Protein AF-A0A0B8P2M2-F1 (afdb_monomer)

pLDDT: mean 91.62, std 15.76, range [29.41, 98.94]

Structure (mmCIF, N/CA/C/O backbone):
data_AF-A0A0B8P2M2-F1
#
_entry.id   AF-A0A0B8P2M2-F1
#
loop_
_atom_site.group_PDB
_atom_site.id
_atom_site.type_symbol
_atom_site.label_atom_id
_atom_site.label_alt_id
_atom_site.label_comp_id
_atom_site.label_asym_id
_atom_site.label_entity_id
_atom_site.label_seq_id
_atom_site.pdbx_PDB_ins_code
_atom_site.Cartn_x
_atom_site.Cartn_y
_atom_site.Cartn_z
_atom_site.occupancy
_atom_site.B_iso_or_equiv
_atom_site.auth_seq_id
_atom_site.auth_comp_id
_atom_site.auth_asym_id
_atom_site.auth_atom_id
_atom_site.pdbx_PDB_model_num
ATOM 1 N N . MET A 1 1 ? -11.459 16.637 -26.398 1.00 49.69 1 MET A N 1
ATOM 2 C CA . MET A 1 1 ? -12.193 15.370 -26.617 1.00 49.69 1 MET A CA 1
ATOM 3 C C . MET A 1 1 ? -11.693 14.393 -25.578 1.00 49.69 1 MET A C 1
ATOM 5 O O . MET A 1 1 ? -10.485 14.321 -25.411 1.00 49.69 1 MET A O 1
ATOM 9 N N . LEU A 1 2 ? -12.588 13.710 -24.867 1.00 67.31 2 LEU A N 1
ATOM 10 C CA . LEU A 1 2 ? -12.197 12.641 -23.947 1.00 67.31 2 LEU A CA 1
ATOM 11 C C . LEU A 1 2 ? -11.538 11.515 -24.754 1.00 67.31 2 LEU A C 1
ATOM 13 O O . LEU A 1 2 ? -12.061 11.113 -25.796 1.00 67.31 2 LEU A O 1
ATOM 17 N N . GLU A 1 3 ? -10.367 11.065 -24.314 1.00 85.62 3 GLU A N 1
ATOM 18 C CA . GLU A 1 3 ? -9.634 9.964 -24.936 1.00 85.62 3 GLU A CA 1
ATOM 19 C C . GLU A 1 3 ? -10.471 8.675 -24.907 1.00 85.62 3 GLU A C 1
ATOM 21 O O . GLU A 1 3 ? -11.176 8.388 -23.935 1.00 85.62 3 GLU A O 1
ATOM 26 N N . LYS A 1 4 ? -10.416 7.882 -25.983 1.00 89.38 4 LYS A N 1
ATOM 27 C CA . LYS A 1 4 ? -11.162 6.621 -26.078 1.00 89.38 4 LYS A CA 1
ATOM 28 C C . LYS A 1 4 ? -10.767 5.694 -24.917 1.00 89.38 4 LYS A C 1
ATOM 30 O O . LYS A 1 4 ? -9.587 5.447 -24.713 1.00 89.38 4 LYS A O 1
ATOM 35 N N . TYR A 1 5 ? -11.768 5.162 -24.212 1.00 93.00 5 TYR A N 1
ATOM 36 C CA . TYR A 1 5 ? -11.648 4.286 -23.033 1.00 93.00 5 TYR A CA 1
ATOM 37 C C . TYR A 1 5 ? -11.195 4.937 -21.721 1.00 93.00 5 TYR A C 1
ATOM 39 O O . TYR A 1 5 ? -11.171 4.236 -20.713 1.00 93.00 5 TYR A O 1
ATOM 47 N N . ARG A 1 6 ? -10.912 6.246 -21.676 1.00 94.75 6 ARG A N 1
ATOM 48 C CA . ARG A 1 6 ? -10.624 6.909 -20.399 1.00 94.75 6 ARG A CA 1
ATOM 49 C C . ARG A 1 6 ? -11.883 6.938 -19.518 1.00 94.75 6 ARG A C 1
ATOM 51 O O . ARG A 1 6 ? -12.896 7.510 -19.936 1.00 94.75 6 ARG A O 1
ATOM 58 N N . PRO A 1 7 ? -11.873 6.294 -18.338 1.00 93.50 7 PRO A N 1
ATOM 59 C CA . PRO A 1 7 ? -13.020 6.305 -17.443 1.00 93.50 7 PRO A CA 1
ATOM 60 C C . PRO A 1 7 ? -13.229 7.706 -16.857 1.00 93.50 7 PRO A C 1
ATOM 62 O O . PRO A 1 7 ? -12.282 8.448 -16.637 1.00 93.50 7 PRO A O 1
ATOM 65 N N . HIS A 1 8 ? -14.488 8.061 -16.596 1.00 88.81 8 HIS A N 1
ATOM 66 C CA . HIS A 1 8 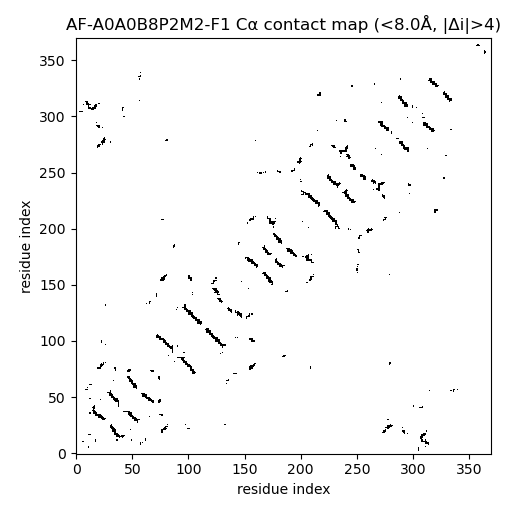? -14.842 9.382 -16.055 1.00 88.81 8 HIS A CA 1
ATOM 67 C C . HIS A 1 8 ? -14.776 9.447 -14.529 1.00 88.81 8 HIS A C 1
ATOM 69 O O . HIS A 1 8 ? -14.625 10.521 -13.968 1.00 88.81 8 HIS A O 1
ATOM 75 N N . LEU A 1 9 ? -14.958 8.300 -13.875 1.00 90.38 9 LEU A N 1
ATOM 76 C CA . LEU A 1 9 ? -15.139 8.199 -12.426 1.00 90.38 9 LEU A CA 1
ATOM 77 C C . LEU A 1 9 ? -14.022 7.411 -11.737 1.00 90.38 9 LEU A C 1
ATOM 79 O O . LEU A 1 9 ? -14.011 7.298 -10.521 1.00 90.38 9 LEU A O 1
ATOM 83 N N . HIS A 1 10 ? -13.121 6.815 -12.514 1.00 96.00 10 HIS A N 1
ATOM 84 C CA . HIS A 1 10 ? -12.000 6.055 -11.979 1.00 96.00 10 HIS A CA 1
ATOM 85 C C . HIS A 1 10 ? -10.740 6.889 -12.123 1.00 96.00 10 HIS A C 1
ATOM 87 O O . HIS A 1 10 ? -10.518 7.495 -13.173 1.00 96.00 10 HIS A O 1
ATOM 93 N N . MET A 1 11 ? -9.910 6.885 -11.086 1.00 97.69 11 MET A N 1
ATOM 94 C CA . MET A 1 11 ? -8.626 7.565 -11.127 1.00 97.69 11 MET A CA 1
ATOM 95 C C . MET A 1 11 ? -7.736 6.922 -12.200 1.00 97.69 11 MET A C 1
ATOM 97 O O . MET A 1 11 ? -7.550 5.706 -12.219 1.00 97.69 11 MET A O 1
ATOM 101 N N . THR A 1 12 ? -7.188 7.739 -13.090 1.00 97.69 12 THR A N 1
ATOM 102 C CA . THR A 1 12 ? -6.136 7.385 -14.058 1.00 97.69 12 THR A CA 1
ATOM 103 C C . THR A 1 12 ? -4.989 8.372 -13.900 1.00 97.69 12 THR A C 1
ATOM 105 O O . THR A 1 12 ? -5.279 9.513 -13.520 1.00 97.69 12 THR A O 1
ATOM 108 N N . PRO A 1 13 ? -3.744 8.029 -14.267 1.00 96.69 13 PRO A N 1
ATOM 109 C CA . PRO A 1 13 ? -2.733 9.059 -14.453 1.00 96.69 13 PRO A CA 1
ATOM 110 C C . PRO A 1 13 ? -3.143 9.960 -15.629 1.00 96.69 13 PRO A C 1
ATOM 112 O O . PRO A 1 13 ? -3.935 9.556 -16.496 1.00 96.69 13 PRO A O 1
ATOM 115 N N . ASP A 1 14 ? -2.643 11.190 -15.668 1.00 93.94 14 ASP A N 1
ATOM 116 C CA . ASP A 1 14 ? -2.978 12.113 -16.758 1.00 93.94 14 ASP A CA 1
ATOM 117 C C . ASP A 1 14 ? -2.391 11.607 -18.092 1.00 93.94 14 ASP A C 1
ATOM 119 O O . ASP A 1 14 ? -3.088 11.576 -19.114 1.00 93.94 14 ASP A O 1
ATOM 123 N N . SER A 1 15 ? -1.177 11.056 -18.042 1.00 95.56 15 SER A N 1
ATOM 124 C CA . SER A 1 15 ? -0.501 10.327 -19.123 1.00 95.56 15 SER A CA 1
ATOM 125 C C . SER A 1 15 ? 0.341 9.173 -18.569 1.00 95.56 15 SER A C 1
ATOM 127 O O . SER A 1 15 ? 0.493 9.070 -17.365 1.00 95.56 15 SER A O 1
ATOM 129 N N . GLY A 1 16 ? 0.917 8.321 -19.416 1.00 96.75 16 GLY A N 1
ATOM 130 C CA . GLY A 1 16 ? 1.880 7.294 -19.011 1.00 96.75 16 GLY A CA 1
ATOM 131 C C . GLY A 1 16 ? 1.258 6.034 -18.398 1.00 96.75 16 GLY A C 1
ATOM 132 O O . GLY A 1 16 ? 0.084 5.721 -18.610 1.00 96.75 16 GLY A O 1
ATOM 133 N N . TRP A 1 17 ? 2.064 5.267 -17.671 1.00 98.06 17 TRP A N 1
ATOM 134 C CA . TRP A 1 17 ? 1.683 3.991 -17.062 1.00 98.06 17 TRP A CA 1
ATOM 135 C C . TRP A 1 17 ? 1.406 4.128 -15.568 1.00 98.06 17 TRP A C 1
ATOM 137 O O . TRP A 1 17 ? 2.213 4.712 -14.851 1.00 98.06 17 TRP A O 1
ATOM 147 N N . MET A 1 18 ? 0.330 3.498 -15.092 1.00 98.31 18 MET A N 1
ATOM 148 C CA . MET A 1 18 ? 0.051 3.316 -13.667 1.00 98.31 18 MET A CA 1
ATOM 149 C C . MET A 1 18 ? -0.178 1.840 -13.320 1.00 98.31 18 MET A C 1
ATOM 151 O O . MET A 1 18 ? -0.860 1.125 -14.066 1.00 98.31 18 MET A O 1
ATOM 155 N N . ASN A 1 19 ? 0.324 1.406 -12.162 1.00 98.31 19 ASN A N 1
ATOM 156 C CA . ASN A 1 19 ? -0.121 0.173 -11.508 1.00 98.31 19 ASN A CA 1
ATOM 157 C C . ASN A 1 19 ? -0.608 0.410 -10.073 1.00 98.31 19 ASN A C 1
ATOM 159 O O . ASN A 1 19 ? -1.663 1.018 -9.894 1.00 98.31 19 ASN A O 1
ATOM 163 N N . ASP A 1 20 ? 0.107 -0.100 -9.081 1.00 98.69 20 ASP A N 1
ATOM 164 C CA . ASP A 1 20 ? -0.368 -0.248 -7.710 1.00 98.69 20 ASP A CA 1
ATOM 165 C C . ASP A 1 20 ? -0.686 1.115 -7.079 1.00 98.69 20 ASP A C 1
ATOM 167 O O . ASP A 1 20 ? 0.068 2.071 -7.284 1.00 98.69 20 ASP A O 1
ATOM 171 N N . PRO A 1 21 ? -1.762 1.239 -6.282 1.00 98.75 21 PRO A N 1
ATOM 172 C CA . PRO A 1 21 ? -1.927 2.377 -5.388 1.00 98.75 21 PRO A CA 1
ATOM 173 C C . PRO A 1 21 ? -0.846 2.322 -4.310 1.00 98.75 21 PRO A C 1
ATOM 175 O O . PRO A 1 21 ? -0.530 1.249 -3.808 1.00 98.75 21 PRO A O 1
ATOM 178 N N . ASN A 1 22 ? -0.291 3.463 -3.922 1.00 98.88 22 ASN A N 1
ATOM 179 C CA . ASN A 1 22 ? 0.739 3.565 -2.893 1.00 98.88 22 ASN A CA 1
ATOM 180 C C . ASN A 1 22 ? 0.424 4.694 -1.922 1.00 98.88 22 ASN A C 1
ATOM 182 O O . ASN A 1 22 ? -0.334 5.612 -2.238 1.00 98.88 22 ASN A O 1
ATOM 186 N N . GLY A 1 23 ? 1.033 4.633 -0.740 1.00 98.50 23 GLY A N 1
ATOM 187 C CA . GLY A 1 23 ? 1.059 5.766 0.181 1.00 98.50 23 GLY A CA 1
ATOM 188 C C . GLY A 1 23 ? -0.317 6.324 0.556 1.00 98.50 23 GLY A C 1
ATOM 189 O O . GLY A 1 23 ? -0.429 7.519 0.796 1.00 98.50 23 GLY A O 1
ATOM 190 N N . LEU A 1 24 ? -1.368 5.499 0.541 1.00 98.81 24 LEU A N 1
ATOM 191 C CA . LEU A 1 24 ? -2.731 5.957 0.794 1.00 98.81 24 LEU A CA 1
ATOM 192 C C . LEU A 1 24 ? -2.819 6.499 2.226 1.00 98.81 24 LEU A C 1
ATOM 194 O O . LEU A 1 24 ? -2.759 5.719 3.174 1.00 98.81 24 LEU A O 1
ATOM 198 N N . VAL A 1 25 ? -2.959 7.813 2.387 1.00 98.88 25 VAL A N 1
ATOM 199 C CA . VAL A 1 25 ? -2.958 8.484 3.697 1.00 98.88 25 VAL A CA 1
ATOM 200 C C . VAL A 1 25 ? -3.904 9.675 3.687 1.00 98.88 25 VAL A C 1
ATOM 202 O O . VAL A 1 25 ? -4.003 10.392 2.691 1.00 98.88 25 VAL A O 1
ATOM 205 N N . TYR A 1 26 ? -4.619 9.894 4.786 1.00 98.69 26 TYR A N 1
ATOM 206 C CA . TYR A 1 26 ? -5.368 11.127 4.989 1.00 98.69 26 TYR A CA 1
ATOM 207 C C . TYR A 1 26 ? -4.527 12.135 5.778 1.00 98.69 26 TYR A C 1
ATOM 209 O O . TYR A 1 26 ? -4.082 11.859 6.890 1.00 98.69 26 TYR A O 1
ATOM 217 N N . PHE A 1 27 ? -4.303 13.318 5.209 1.00 98.00 27 PHE A N 1
ATOM 218 C CA . PHE A 1 27 ? -3.482 14.358 5.825 1.00 98.00 27 PHE A CA 1
ATOM 219 C C . PHE A 1 27 ? -3.933 15.748 5.387 1.00 98.00 27 PHE A C 1
ATOM 221 O O . PHE A 1 27 ? -4.328 15.963 4.244 1.00 98.00 27 PHE A O 1
ATOM 228 N N . GLY A 1 28 ? -3.925 16.708 6.315 1.00 95.69 28 GLY A N 1
ATOM 229 C CA . GLY A 1 28 ? -4.263 18.100 6.001 1.00 95.69 28 GLY A CA 1
ATOM 230 C C . GLY A 1 28 ? -5.665 18.310 5.408 1.00 95.69 28 GLY A C 1
ATOM 231 O O . GLY A 1 28 ? -5.868 19.266 4.665 1.00 95.69 28 GLY A O 1
ATOM 232 N N . GLY A 1 29 ? -6.628 17.430 5.709 1.00 96.69 29 GLY A N 1
ATOM 233 C CA . GLY A 1 29 ? -7.990 17.510 5.168 1.00 96.69 29 GLY A CA 1
ATOM 234 C C . GLY A 1 29 ? -8.180 16.856 3.794 1.00 96.69 29 GLY A C 1
ATOM 235 O O . GLY A 1 29 ? -9.217 17.066 3.168 1.00 96.69 29 GLY A O 1
ATOM 236 N N . GLN A 1 30 ? -7.186 16.113 3.304 1.00 98.12 30 GLN A N 1
ATOM 237 C CA . GLN A 1 30 ? -7.197 15.496 1.980 1.00 98.12 30 GLN A CA 1
ATOM 238 C C . GLN A 1 30 ? -6.803 14.021 2.057 1.00 98.12 30 GLN A C 1
ATOM 240 O O . GLN A 1 30 ? -5.938 13.627 2.835 1.00 98.12 30 GLN A O 1
ATOM 245 N N . TYR A 1 31 ? -7.400 13.218 1.187 1.00 98.69 31 TYR A N 1
ATOM 246 C CA . TYR A 1 31 ? -6.920 11.896 0.823 1.00 98.69 31 TYR A CA 1
ATOM 247 C C . TYR A 1 31 ? -5.762 12.053 -0.158 1.00 98.69 31 TYR A C 1
ATOM 249 O O . TYR A 1 31 ? -5.956 12.536 -1.273 1.00 98.69 31 TYR A O 1
AT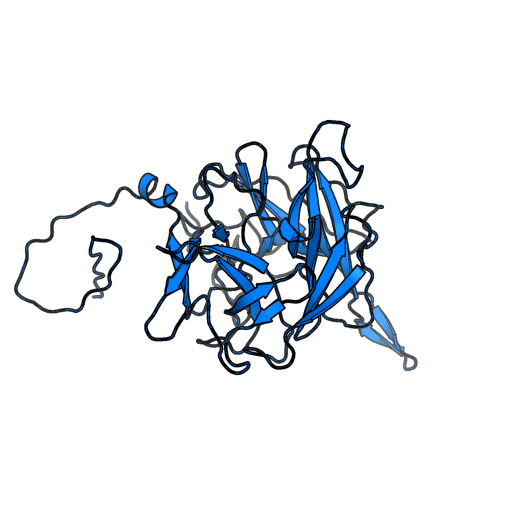OM 257 N N . HIS A 1 32 ? -4.565 11.641 0.245 1.00 98.88 32 HIS A N 1
ATOM 258 C CA . HIS A 1 32 ? -3.410 11.511 -0.631 1.00 98.88 32 HIS A CA 1
ATOM 259 C C . HIS A 1 32 ? -3.381 10.087 -1.178 1.00 98.88 32 HIS A C 1
ATOM 261 O O . HIS A 1 32 ? -3.364 9.118 -0.419 1.00 98.88 32 HIS A O 1
ATOM 267 N N . GLN A 1 33 ? -3.375 9.966 -2.500 1.00 98.75 33 GLN A N 1
ATOM 268 C CA . GLN A 1 33 ? -3.206 8.703 -3.192 1.00 98.75 33 GLN A CA 1
ATOM 269 C C . GLN A 1 33 ? -1.992 8.794 -4.110 1.00 98.75 33 GLN A C 1
ATOM 271 O O . GLN A 1 33 ? -2.013 9.475 -5.138 1.00 98.75 33 GLN A O 1
ATOM 276 N N . PHE A 1 34 ? -0.941 8.071 -3.740 1.00 98.88 34 PHE A N 1
ATOM 277 C CA . PHE A 1 34 ? 0.198 7.838 -4.612 1.00 98.88 34 PHE A CA 1
ATOM 278 C C . PHE A 1 34 ? -0.041 6.575 -5.432 1.00 98.88 34 PHE A C 1
ATOM 280 O O . PHE A 1 34 ? -1.015 5.842 -5.219 1.00 98.88 34 PHE A O 1
ATOM 287 N N . TYR A 1 35 ? 0.815 6.334 -6.414 1.00 98.81 35 TYR A N 1
ATOM 288 C CA . TYR A 1 35 ? 0.731 5.141 -7.243 1.00 98.81 35 TYR A CA 1
ATOM 289 C C . TYR A 1 35 ? 2.035 4.889 -7.991 1.00 98.81 35 TYR A C 1
ATOM 291 O O . TYR A 1 35 ? 2.739 5.835 -8.349 1.00 98.81 35 TYR A O 1
ATOM 299 N N . GLN A 1 36 ? 2.314 3.623 -8.296 1.00 98.62 36 GLN A N 1
ATOM 300 C CA . GLN A 1 36 ? 3.411 3.249 -9.182 1.00 98.62 36 GLN A CA 1
ATOM 301 C C . GLN A 1 36 ? 3.201 3.898 -10.547 1.00 98.62 36 GLN A C 1
ATOM 303 O O . GLN A 1 36 ? 2.162 3.683 -11.179 1.00 98.62 36 GLN A O 1
ATOM 308 N N . TYR A 1 37 ? 4.175 4.693 -10.986 1.00 98.69 37 TYR A N 1
ATOM 309 C CA . TYR A 1 37 ? 4.020 5.581 -12.131 1.00 98.69 37 TYR A CA 1
ATOM 310 C C . TYR A 1 37 ? 5.232 5.571 -13.065 1.00 98.69 37 TYR A C 1
ATOM 312 O O . TYR A 1 37 ? 6.379 5.621 -12.620 1.00 98.69 37 TYR A O 1
ATOM 320 N N . TYR A 1 38 ? 4.979 5.576 -14.374 1.00 98.06 38 TYR A N 1
ATOM 321 C CA . TYR A 1 38 ? 5.985 5.916 -15.378 1.00 98.06 38 TYR A CA 1
ATOM 322 C C . TYR A 1 38 ? 5.444 6.986 -16.336 1.00 98.06 38 TYR A C 1
ATOM 324 O O . TYR A 1 38 ? 4.592 6.676 -17.172 1.00 98.06 38 TYR A O 1
ATOM 332 N N . PRO A 1 39 ? 5.918 8.242 -16.232 1.00 96.38 39 PRO A N 1
ATOM 333 C CA . PRO A 1 39 ? 5.380 9.348 -17.023 1.00 96.38 39 PRO A CA 1
ATOM 334 C C . PRO A 1 39 ? 5.730 9.303 -18.514 1.00 96.38 39 PRO A C 1
ATOM 336 O O . PRO A 1 39 ? 5.049 9.937 -19.316 1.00 96.38 39 PRO A O 1
ATOM 339 N N . GLN A 1 40 ? 6.815 8.622 -18.897 1.00 95.44 40 GLN A N 1
ATOM 340 C CA . GLN A 1 40 ? 7.386 8.747 -20.244 1.00 95.44 40 GLN A CA 1
ATOM 341 C C . GLN A 1 40 ? 6.812 7.763 -21.272 1.00 95.44 40 GLN A C 1
ATOM 343 O O . GLN A 1 40 ? 6.976 7.992 -22.470 1.00 95.44 40 GLN A O 1
ATOM 348 N N . ASP A 1 41 ? 6.152 6.690 -20.839 1.00 93.62 41 ASP A N 1
ATOM 349 C CA . ASP A 1 41 ? 5.516 5.717 -21.730 1.00 93.62 41 ASP A CA 1
ATOM 350 C C . ASP A 1 41 ? 4.303 5.077 -21.046 1.00 93.62 41 ASP A C 1
ATOM 352 O O . ASP A 1 41 ? 4.132 5.125 -19.831 1.00 93.62 41 ASP A O 1
ATOM 356 N N . THR A 1 42 ? 3.459 4.433 -21.838 1.00 90.62 42 THR A N 1
ATOM 357 C CA . THR A 1 42 ? 2.310 3.645 -21.388 1.00 90.62 42 THR A CA 1
ATOM 358 C C . THR A 1 42 ? 2.660 2.191 -21.095 1.00 90.62 42 THR A C 1
ATOM 360 O O . THR A 1 42 ? 1.765 1.369 -20.944 1.00 90.62 42 THR A O 1
ATOM 363 N N . VAL A 1 43 ? 3.936 1.831 -21.006 1.00 91.31 43 VAL A N 1
ATOM 364 C CA . VAL A 1 43 ? 4.402 0.521 -20.525 1.00 91.31 43 VAL A CA 1
ATOM 365 C C . VAL A 1 43 ? 5.238 0.703 -19.269 1.00 91.31 43 VAL A C 1
ATOM 367 O O . VAL A 1 43 ? 5.696 1.800 -18.977 1.00 91.31 43 VAL A O 1
ATOM 370 N N . TRP A 1 44 ? 5.433 -0.372 -18.515 1.00 90.50 44 TRP A N 1
ATOM 371 C CA . TRP A 1 44 ? 6.253 -0.338 -17.311 1.00 90.50 44 TRP A CA 1
ATOM 372 C C . TRP A 1 44 ? 7.697 0.107 -17.622 1.00 90.50 44 TRP A C 1
ATOM 374 O O . TRP A 1 44 ? 8.294 -0.346 -18.600 1.00 90.50 44 TRP A O 1
ATOM 384 N N . GLY A 1 45 ? 8.257 0.981 -16.785 1.00 90.69 45 GLY A N 1
ATOM 385 C CA . GLY A 1 45 ? 9.606 1.538 -16.916 1.00 90.69 45 GLY A CA 1
ATOM 386 C C . GLY A 1 45 ? 10.213 1.904 -15.556 1.00 90.69 45 GLY A C 1
ATOM 387 O O . GLY A 1 45 ? 9.782 1.371 -14.537 1.00 90.69 45 GLY A O 1
ATOM 388 N N . PRO A 1 46 ? 11.204 2.811 -15.498 1.00 93.69 46 PRO A N 1
ATOM 389 C CA . PRO A 1 46 ? 11.713 3.340 -14.235 1.00 93.69 46 PRO A CA 1
ATOM 390 C C . PRO A 1 46 ? 10.600 3.932 -13.360 1.00 93.69 46 PRO A C 1
ATOM 392 O O . PRO A 1 46 ? 10.044 4.990 -13.662 1.00 93.69 46 PRO A O 1
ATOM 395 N N . MET A 1 47 ? 10.263 3.221 -12.285 1.00 97.62 47 MET A N 1
ATOM 396 C CA . MET A 1 47 ? 9.100 3.544 -11.465 1.00 97.62 47 MET A CA 1
ATOM 397 C C . MET A 1 47 ? 9.327 4.766 -10.572 1.00 97.62 47 MET A C 1
ATOM 399 O O . MET A 1 47 ? 10.343 4.880 -9.881 1.00 97.62 47 MET A O 1
ATOM 403 N N . HIS A 1 48 ? 8.331 5.645 -10.599 1.00 98.50 48 HIS A N 1
ATOM 404 C CA . HIS A 1 48 ? 8.112 6.788 -9.722 1.00 98.50 48 HIS A CA 1
ATOM 405 C C . HIS A 1 48 ? 6.937 6.485 -8.786 1.00 98.50 48 HIS A C 1
ATOM 407 O O . HIS A 1 48 ? 6.159 5.562 -9.040 1.00 98.50 48 HIS A O 1
ATOM 413 N N . TRP A 1 49 ? 6.735 7.341 -7.786 1.00 98.75 49 TRP A N 1
ATOM 414 C CA . TRP A 1 49 ? 5.420 7.503 -7.163 1.00 98.75 49 TRP A CA 1
ATOM 415 C C . TRP A 1 49 ? 4.726 8.728 -7.756 1.00 98.75 49 TRP A C 1
ATOM 417 O O . TRP A 1 49 ? 5.114 9.859 -7.465 1.00 98.75 49 TRP A O 1
ATOM 427 N N . GLY A 1 50 ? 3.705 8.510 -8.587 1.00 98.69 50 GLY A N 1
ATOM 428 C CA . GLY A 1 50 ? 2.759 9.559 -8.978 1.00 98.69 50 GLY A CA 1
ATOM 429 C C . GLY A 1 50 ? 1.924 9.998 -7.775 1.00 98.69 50 GLY A C 1
ATOM 430 O O . GLY A 1 50 ? 1.899 9.297 -6.763 1.00 98.69 50 GLY A O 1
ATOM 431 N N . HIS A 1 51 ? 1.259 11.154 -7.847 1.00 98.75 51 HIS A N 1
ATOM 432 C CA . HIS A 1 51 ? 0.561 11.716 -6.688 1.00 98.75 51 HIS A CA 1
ATOM 433 C C . HIS A 1 51 ? -0.728 12.441 -7.079 1.00 98.75 51 HIS A C 1
ATOM 435 O O . HIS A 1 51 ? -0.709 13.422 -7.817 1.00 98.75 51 HIS A O 1
ATOM 441 N N . LYS A 1 52 ? -1.856 11.977 -6.531 1.00 98.69 52 LYS A N 1
ATOM 442 C CA . LYS A 1 52 ? -3.150 12.664 -6.582 1.00 98.69 52 LYS A CA 1
ATOM 443 C C . LYS A 1 52 ? -3.669 12.960 -5.182 1.00 98.69 52 LYS A C 1
ATOM 445 O O . LYS A 1 52 ? -3.448 12.189 -4.248 1.00 98.69 52 LYS A O 1
ATOM 450 N N . VAL A 1 53 ? -4.409 14.056 -5.049 1.00 98.75 53 VAL A N 1
ATOM 451 C CA . VAL A 1 53 ? -5.154 14.393 -3.828 1.00 98.75 53 VAL A CA 1
ATOM 452 C C . VAL A 1 53 ? -6.637 14.572 -4.116 1.00 98.75 53 VAL A C 1
ATOM 454 O O . VAL A 1 53 ? -7.026 14.964 -5.217 1.00 98.75 53 VAL A O 1
ATOM 457 N N . SER A 1 54 ? -7.472 14.272 -3.128 1.00 98.44 54 SER A N 1
ATOM 458 C CA . SER A 1 54 ? -8.917 14.477 -3.189 1.00 98.44 54 SER A CA 1
ATOM 459 C C . SER A 1 54 ? -9.474 14.800 -1.806 1.00 98.44 54 SER A C 1
ATOM 461 O O . SER A 1 54 ? -8.947 14.345 -0.796 1.00 98.44 54 SER A O 1
ATOM 463 N N . THR A 1 55 ? -10.565 15.555 -1.743 1.00 97.62 55 THR A N 1
ATOM 464 C CA . THR A 1 55 ? -11.339 15.758 -0.507 1.00 97.62 55 THR A CA 1
ATOM 465 C C . THR A 1 55 ? -12.545 14.825 -0.403 1.00 97.62 55 THR A C 1
ATOM 467 O O . THR A 1 55 ? -13.191 14.794 0.640 1.00 97.62 55 THR A O 1
ATOM 470 N N . ASP A 1 56 ? -12.859 14.069 -1.460 1.00 96.50 56 ASP A N 1
ATOM 471 C CA . ASP A 1 56 ? -14.081 13.265 -1.554 1.00 96.50 56 ASP A CA 1
ATOM 472 C C . ASP A 1 56 ? -13.882 11.884 -2.200 1.00 96.50 56 ASP A C 1
ATOM 474 O O . ASP A 1 56 ? -14.859 11.192 -2.459 1.00 96.50 56 ASP A O 1
ATOM 478 N N . LEU A 1 57 ? -12.636 11.468 -2.463 1.00 97.44 57 LEU A N 1
ATOM 479 C CA . LEU A 1 57 ? -12.261 10.194 -3.103 1.00 97.44 57 LEU A CA 1
ATOM 480 C C . LEU A 1 57 ? -12.757 10.022 -4.551 1.00 97.44 57 LEU A C 1
ATOM 482 O O . LEU A 1 57 ? -12.491 8.988 -5.171 1.00 97.44 57 LEU A O 1
ATOM 486 N N . ILE A 1 58 ? -13.447 11.017 -5.113 1.00 95.69 58 ILE A N 1
ATOM 487 C CA . ILE A 1 58 ? -14.033 10.969 -6.456 1.00 95.69 58 ILE A CA 1
ATOM 488 C C . ILE A 1 58 ? -13.329 11.960 -7.384 1.00 95.69 58 ILE A C 1
ATOM 490 O O . ILE A 1 58 ? -12.891 11.593 -8.477 1.00 95.69 58 ILE A O 1
ATOM 494 N N . HIS A 1 59 ? -13.197 13.211 -6.952 1.00 95.50 59 HIS A N 1
ATOM 495 C CA . HIS A 1 59 ? -12.573 14.280 -7.714 1.00 95.50 59 HIS A CA 1
ATOM 496 C C . HIS A 1 59 ? -11.106 14.389 -7.313 1.00 95.50 59 HIS A C 1
ATOM 498 O O . HIS A 1 59 ? -10.772 14.864 -6.227 1.00 95.50 59 HIS A O 1
ATOM 504 N N . TRP A 1 60 ? -10.235 13.925 -8.203 1.00 97.81 60 TRP A N 1
ATOM 505 C CA . TRP A 1 60 ? -8.798 13.869 -7.971 1.00 97.81 60 TRP A CA 1
ATOM 506 C C . TRP A 1 60 ? -8.070 14.998 -8.694 1.00 97.81 60 TRP A C 1
ATOM 508 O O . TRP A 1 60 ? -8.249 15.193 -9.898 1.00 97.81 60 TRP A O 1
ATOM 518 N N . GLN A 1 61 ? -7.205 15.695 -7.965 1.00 97.94 61 GLN A N 1
ATOM 519 C CA . GLN A 1 61 ? -6.245 16.649 -8.502 1.00 97.94 61 GLN A CA 1
ATOM 520 C C . GLN A 1 61 ? -4.874 15.972 -8.629 1.00 97.94 61 GLN A C 1
ATOM 522 O O . GLN A 1 61 ? -4.343 15.487 -7.633 1.00 97.94 61 GLN A O 1
ATOM 527 N N . GLU A 1 62 ? -4.312 15.956 -9.840 1.00 97.50 62 GLU A N 1
ATOM 528 C CA . GLU A 1 62 ? -2.919 15.555 -10.093 1.00 97.50 62 GLU A CA 1
ATOM 529 C C . GLU A 1 62 ? -1.946 16.584 -9.519 1.00 97.50 62 GLU A C 1
ATOM 531 O O . GLU A 1 62 ? -2.162 17.798 -9.614 1.00 97.50 62 GLU A O 1
ATOM 536 N N . LEU A 1 63 ? -0.878 16.069 -8.922 1.00 98.25 63 LEU A N 1
ATOM 537 C CA . LEU A 1 63 ? 0.285 16.801 -8.453 1.00 98.25 63 LEU A CA 1
ATOM 538 C C . LEU A 1 63 ? 1.536 16.252 -9.151 1.00 98.25 63 LEU A C 1
ATOM 540 O O . LEU A 1 63 ? 1.490 15.234 -9.840 1.00 98.25 63 LEU A O 1
ATOM 544 N N . GLU A 1 64 ? 2.666 16.930 -8.969 1.00 97.75 64 GLU A N 1
ATOM 545 C CA . GLU A 1 64 ? 3.949 16.398 -9.432 1.00 97.75 64 GLU A CA 1
ATOM 546 C C . GLU A 1 64 ? 4.265 15.059 -8.741 1.00 97.75 64 GLU A C 1
ATOM 548 O O . GLU A 1 64 ? 3.870 14.863 -7.586 1.00 97.75 64 GLU A O 1
ATOM 553 N N . PRO A 1 65 ? 4.996 14.141 -9.405 1.00 98.38 65 PRO A N 1
ATOM 554 C CA . PRO A 1 65 ? 5.446 12.910 -8.771 1.00 98.38 65 PRO A CA 1
ATOM 555 C C . PRO A 1 65 ? 6.142 13.183 -7.434 1.00 98.38 65 PRO A C 1
ATOM 557 O O . PRO A 1 65 ? 6.978 14.081 -7.320 1.00 98.38 65 PRO A O 1
ATOM 560 N N . ALA A 1 66 ? 5.799 12.380 -6.433 1.00 98.56 66 ALA A N 1
ATOM 561 C CA . ALA A 1 66 ? 6.321 12.499 -5.081 1.00 98.56 66 ALA A CA 1
ATOM 562 C C . ALA A 1 66 ? 7.737 11.933 -4.971 1.00 98.56 66 ALA A C 1
ATOM 564 O O . ALA A 1 66 ? 8.612 12.556 -4.378 1.00 98.56 66 ALA A O 1
ATOM 565 N N . LEU A 1 67 ? 7.979 10.762 -5.568 1.00 98.69 67 LEU A N 1
ATOM 566 C CA . LEU A 1 67 ? 9.284 10.103 -5.557 1.00 98.69 67 LEU A CA 1
ATOM 567 C C . LEU A 1 67 ? 9.752 9.826 -6.981 1.00 98.69 67 LEU A C 1
ATOM 569 O O . LEU A 1 67 ? 9.002 9.294 -7.801 1.00 98.69 67 LEU A O 1
ATOM 573 N N . TYR A 1 68 ? 11.016 10.150 -7.239 1.00 98.31 68 TYR A N 1
ATOM 574 C CA . TYR A 1 68 ? 11.682 9.940 -8.520 1.00 98.31 68 TYR A CA 1
ATOM 575 C C . TYR A 1 68 ? 12.727 8.821 -8.394 1.00 98.31 68 TYR A C 1
ATOM 577 O O . TYR A 1 68 ? 13.401 8.736 -7.358 1.00 98.31 68 TYR A O 1
ATOM 585 N N . PRO A 1 69 ? 12.904 7.981 -9.430 1.00 97.44 69 PRO A N 1
ATOM 586 C CA . PRO A 1 69 ? 14.028 7.062 -9.497 1.00 97.44 69 PRO A CA 1
ATOM 587 C C . PRO A 1 69 ? 15.342 7.852 -9.593 1.00 97.44 69 PRO A C 1
ATOM 589 O O . PRO A 1 69 ? 15.424 8.856 -10.302 1.00 97.44 69 PRO A O 1
ATOM 592 N N . ASP A 1 70 ? 16.378 7.390 -8.900 1.00 96.19 70 ASP A N 1
ATOM 593 C CA . ASP A 1 70 ? 17.728 7.973 -8.923 1.00 96.19 70 ASP A CA 1
ATOM 594 C C . ASP A 1 70 ? 18.793 6.878 -8.705 1.00 96.19 70 ASP A C 1
ATOM 596 O O . ASP A 1 70 ? 18.539 5.698 -8.955 1.00 96.19 70 ASP A O 1
ATOM 600 N N . GLU A 1 71 ? 19.997 7.247 -8.259 1.00 94.06 71 GLU A N 1
ATOM 601 C CA . GLU A 1 71 ? 21.088 6.302 -7.980 1.00 94.06 71 GLU A CA 1
ATOM 602 C C . GLU A 1 71 ? 20.743 5.275 -6.883 1.00 94.06 71 GLU A C 1
ATOM 604 O O . GLU A 1 71 ? 21.323 4.189 -6.866 1.00 94.06 71 GLU A O 1
ATOM 609 N N . SER A 1 72 ? 19.772 5.571 -6.007 1.00 94.19 72 SER A N 1
ATOM 610 C CA . SER A 1 72 ? 19.256 4.637 -4.992 1.00 94.19 72 SER A CA 1
ATOM 611 C C . SER A 1 72 ? 18.264 3.606 -5.553 1.00 94.19 72 SER A C 1
ATOM 613 O O . SER A 1 72 ? 17.854 2.690 -4.836 1.00 94.19 72 SER A O 1
ATOM 615 N N . GLY A 1 73 ? 17.903 3.722 -6.835 1.00 96.00 73 GLY A N 1
ATOM 616 C CA . GLY A 1 73 ? 17.029 2.799 -7.550 1.00 96.00 73 GLY A CA 1
ATOM 617 C C . GLY A 1 73 ? 15.663 3.380 -7.911 1.00 96.00 73 GLY A C 1
ATOM 618 O O . GLY A 1 73 ? 15.369 4.560 -7.708 1.00 96.00 73 GLY A O 1
ATOM 619 N N . MET A 1 74 ? 14.821 2.518 -8.478 1.00 97.69 74 MET A N 1
ATOM 620 C CA . MET A 1 74 ? 13.417 2.807 -8.760 1.00 97.69 74 MET A CA 1
ATOM 621 C C . MET A 1 74 ? 12.592 2.792 -7.472 1.00 97.69 74 MET A C 1
ATOM 623 O O . MET A 1 74 ? 12.903 2.050 -6.539 1.00 97.69 74 MET A O 1
ATOM 627 N N . CYS A 1 75 ? 11.515 3.574 -7.444 1.00 98.31 75 CYS A N 1
ATOM 628 C CA . CYS A 1 75 ? 10.583 3.619 -6.322 1.00 98.31 75 CYS A CA 1
ATOM 629 C C . CYS A 1 75 ? 9.463 2.604 -6.569 1.00 98.31 75 CYS A C 1
ATOM 631 O O . CYS A 1 75 ? 8.598 2.824 -7.415 1.00 98.31 75 CYS A O 1
ATOM 633 N N . PHE A 1 76 ? 9.539 1.458 -5.896 1.00 98.69 76 PHE A N 1
ATOM 634 C CA . PHE A 1 76 ? 8.503 0.425 -5.901 1.00 98.69 76 PHE A CA 1
ATOM 635 C C . PHE A 1 76 ? 7.454 0.691 -4.820 1.00 98.69 76 PHE A C 1
ATOM 637 O O . PHE A 1 76 ? 7.571 1.637 -4.036 1.00 98.69 76 PHE A O 1
ATOM 644 N N . SER A 1 77 ? 6.413 -0.139 -4.815 1.00 98.81 77 SER A N 1
ATOM 645 C CA . SER A 1 77 ? 5.223 0.038 -3.998 1.00 98.81 77 SER A CA 1
ATOM 646 C C . SER A 1 77 ? 5.519 0.125 -2.503 1.00 98.81 77 SER A C 1
ATOM 648 O O . SER A 1 77 ? 6.568 -0.286 -2.004 1.00 98.81 77 SER A O 1
ATOM 650 N N . GLY A 1 78 ? 4.558 0.691 -1.779 1.00 98.88 78 GLY A N 1
ATOM 651 C CA . GLY A 1 78 ? 4.634 0.859 -0.338 1.00 98.88 78 GLY A CA 1
ATOM 652 C C . GLY A 1 78 ? 3.512 1.733 0.208 1.00 98.88 78 GLY A C 1
ATOM 653 O O . GLY A 1 78 ? 2.505 1.978 -0.463 1.00 98.88 78 GLY A O 1
ATOM 654 N N . SER A 1 79 ? 3.689 2.208 1.435 1.00 98.88 79 SER A N 1
ATOM 655 C CA . SER A 1 79 ? 2.663 2.888 2.225 1.00 98.88 79 SER A CA 1
ATOM 656 C C . SER A 1 79 ? 3.158 4.206 2.806 1.00 98.88 79 SER A C 1
ATOM 658 O O . SER A 1 79 ? 4.341 4.529 2.748 1.00 98.88 79 SER A O 1
ATOM 660 N N . ALA A 1 80 ? 2.239 4.986 3.362 1.00 98.88 80 ALA A N 1
ATOM 661 C CA . ALA A 1 80 ? 2.549 6.218 4.058 1.00 98.88 80 ALA A CA 1
ATOM 662 C C . ALA A 1 80 ? 1.723 6.288 5.338 1.00 98.88 80 ALA A C 1
ATOM 664 O O . ALA A 1 80 ? 0.670 5.660 5.407 1.00 98.88 80 ALA A O 1
ATOM 665 N N . ILE A 1 81 ? 2.222 7.021 6.331 1.00 98.81 81 ILE A N 1
ATOM 666 C CA . ILE A 1 81 ? 1.520 7.322 7.584 1.00 98.81 81 ILE A CA 1
ATOM 667 C C . ILE A 1 81 ? 1.826 8.755 8.025 1.00 98.81 81 ILE A C 1
ATOM 669 O O . ILE A 1 81 ? 2.819 9.351 7.591 1.00 98.81 81 ILE A O 1
ATOM 673 N N . VAL A 1 82 ? 1.018 9.274 8.945 1.00 98.62 82 VAL A N 1
ATOM 674 C CA . VAL A 1 82 ? 1.307 10.520 9.661 1.00 98.62 82 VAL A CA 1
ATOM 675 C C . VAL A 1 82 ? 2.158 10.232 10.904 1.00 98.62 82 VAL A C 1
ATOM 677 O O . VAL A 1 82 ? 1.712 9.562 11.834 1.00 98.62 82 VAL A O 1
ATOM 680 N N . ASP A 1 83 ? 3.365 10.794 10.972 1.00 98.19 83 ASP A N 1
ATOM 681 C CA . ASP A 1 83 ? 4.164 10.818 12.203 1.00 98.19 83 ASP A CA 1
ATOM 682 C C . ASP A 1 83 ? 3.707 11.995 13.075 1.00 98.19 83 ASP A C 1
ATOM 684 O O . ASP A 1 83 ? 4.241 13.106 13.014 1.00 98.19 83 ASP A O 1
ATOM 688 N N . THR A 1 84 ? 2.637 11.758 13.837 1.00 95.12 84 THR A N 1
ATOM 689 C CA . THR A 1 84 ? 1.942 12.810 14.595 1.00 95.12 84 THR A CA 1
ATOM 690 C C . THR A 1 84 ? 2.808 13.387 15.714 1.00 95.12 84 THR A C 1
ATOM 692 O O . THR A 1 84 ? 2.837 14.601 15.918 1.00 95.12 84 THR A O 1
ATOM 695 N N . ASP A 1 85 ? 3.542 12.516 16.403 1.00 94.56 85 ASP A N 1
ATOM 696 C CA . ASP A 1 85 ? 4.356 12.866 17.568 1.00 94.56 85 ASP A CA 1
ATOM 697 C C . ASP A 1 85 ? 5.828 13.123 17.213 1.00 94.56 85 ASP A C 1
ATOM 699 O O . ASP A 1 85 ? 6.649 13.361 18.103 1.00 94.56 85 ASP A O 1
ATOM 703 N N . ASN A 1 86 ? 6.165 13.104 15.916 1.00 96.62 86 ASN A N 1
ATOM 704 C CA . ASN A 1 86 ? 7.527 13.241 15.403 1.00 96.62 86 ASN A CA 1
ATOM 705 C C . ASN A 1 86 ? 8.497 12.248 16.072 1.00 96.62 86 ASN A C 1
ATOM 707 O O . ASN A 1 86 ? 9.607 12.610 16.474 1.00 96.62 86 ASN A O 1
ATOM 711 N N . VAL A 1 87 ? 8.074 10.987 16.225 1.00 97.00 87 VAL A N 1
ATOM 712 C CA . VAL A 1 87 ? 8.900 9.940 16.853 1.00 97.00 87 VAL A CA 1
ATOM 713 C C . VAL A 1 87 ? 10.098 9.559 15.988 1.00 97.00 87 VAL A C 1
ATOM 715 O O . VAL A 1 87 ? 11.090 9.053 16.513 1.00 97.00 87 VAL A O 1
ATOM 718 N N . SER A 1 88 ? 10.025 9.823 14.680 1.00 97.62 88 SER A N 1
ATOM 719 C CA . SER A 1 88 ? 11.158 9.665 13.765 1.00 97.62 88 SER A CA 1
ATOM 720 C C . SER A 1 88 ? 12.216 10.756 13.946 1.00 97.62 88 SER A C 1
ATOM 722 O O . SER A 1 88 ? 13.378 10.555 13.595 1.00 97.62 88 SER A O 1
ATOM 724 N N . GLY A 1 89 ? 11.834 11.911 14.505 1.00 96.75 89 GLY A N 1
ATOM 725 C CA . GLY A 1 89 ? 12.701 13.077 14.660 1.00 96.75 89 GLY A CA 1
ATOM 726 C C . GLY A 1 89 ? 13.008 13.814 13.351 1.00 96.75 89 GLY A C 1
ATOM 727 O O . GLY A 1 89 ? 13.930 14.630 13.328 1.00 96.75 89 GLY A O 1
ATOM 728 N N . LEU A 1 90 ? 12.274 13.532 12.268 1.00 97.44 90 LEU A N 1
ATOM 729 C CA . LEU A 1 90 ? 12.498 14.116 10.938 1.00 97.44 90 LEU A CA 1
ATOM 730 C C . LEU A 1 90 ? 11.785 15.454 10.710 1.00 97.44 90 LEU A C 1
ATOM 732 O O . LEU A 1 90 ? 12.100 16.155 9.747 1.00 97.44 90 LEU A O 1
ATOM 736 N N . PHE A 1 91 ? 10.847 15.823 11.580 1.00 97.19 91 PHE A N 1
ATOM 737 C CA . PHE A 1 91 ? 10.010 17.010 11.407 1.00 97.19 91 PHE A CA 1
ATOM 738 C C . PHE A 1 91 ? 10.353 18.126 12.390 1.00 97.19 91 PHE A C 1
ATOM 740 O O . PHE A 1 91 ? 11.048 17.940 13.396 1.00 97.19 91 PHE A O 1
ATOM 747 N N . GLU A 1 92 ? 9.839 19.321 12.110 1.00 91.75 92 GLU A N 1
ATOM 748 C CA . GLU A 1 92 ? 9.903 20.424 13.063 1.00 91.75 92 GLU A CA 1
ATOM 749 C C . GLU A 1 92 ? 9.129 20.081 14.348 1.00 91.75 92 GLU A C 1
ATOM 751 O O . GLU A 1 92 ? 8.042 19.506 14.318 1.00 91.75 92 GLU A O 1
ATOM 756 N N . SER A 1 93 ? 9.677 20.466 15.505 1.00 88.69 93 SER A N 1
ATOM 757 C CA . SER A 1 93 ? 9.051 20.180 16.802 1.00 88.69 93 SER A CA 1
ATOM 758 C C . SER A 1 93 ? 7.614 20.712 16.874 1.00 88.69 93 SER A C 1
ATOM 760 O O . SER A 1 93 ? 7.362 21.893 16.622 1.00 88.69 93 SER A O 1
ATOM 762 N N . GLY A 1 94 ? 6.678 19.830 17.234 1.00 85.38 94 GLY A N 1
ATOM 763 C CA . GLY A 1 94 ? 5.253 20.142 17.348 1.00 85.38 94 GLY A CA 1
ATOM 764 C C . GLY A 1 94 ? 4.497 20.227 16.019 1.00 85.38 94 GLY A C 1
ATOM 765 O O . GLY A 1 94 ? 3.349 20.670 16.027 1.00 85.38 94 GLY A O 1
ATOM 766 N N . LYS A 1 95 ? 5.106 19.832 14.892 1.00 91.31 95 LYS A N 1
ATOM 767 C CA . LYS A 1 95 ? 4.427 19.755 13.594 1.00 91.31 95 LYS A CA 1
ATOM 768 C C . LYS A 1 95 ? 4.450 18.322 13.055 1.00 91.31 95 LYS A C 1
ATOM 770 O O . LYS A 1 95 ? 5.540 17.805 12.814 1.00 91.31 95 LYS A O 1
ATOM 775 N N . PRO A 1 96 ? 3.282 17.703 12.814 1.00 94.50 96 PRO A N 1
ATOM 776 C CA . PRO A 1 96 ? 3.226 16.386 12.200 1.00 94.50 96 PRO A CA 1
ATOM 777 C C . PRO A 1 96 ? 3.690 16.460 10.743 1.00 94.50 96 PRO A C 1
ATOM 779 O O . PRO A 1 96 ? 3.585 17.509 10.098 1.00 94.50 96 PRO A O 1
ATOM 782 N N . GLY A 1 97 ? 4.156 15.338 10.213 1.00 97.94 97 GLY A N 1
ATOM 783 C CA . GLY A 1 97 ? 4.487 15.200 8.801 1.00 97.94 97 GLY A CA 1
ATOM 784 C C . GLY A 1 97 ? 4.241 13.785 8.302 1.00 97.94 97 GLY A C 1
ATOM 785 O O . GLY A 1 97 ? 3.905 12.884 9.071 1.00 97.94 97 GLY A O 1
ATOM 786 N N . LEU A 1 98 ? 4.370 13.606 6.993 1.00 98.75 98 LEU A N 1
ATOM 787 C CA . LEU A 1 98 ? 4.175 12.323 6.341 1.00 98.75 98 LEU A CA 1
ATOM 788 C C . LEU A 1 98 ? 5.487 11.571 6.201 1.00 98.75 98 LEU A C 1
ATOM 790 O O . LEU A 1 98 ? 6.496 12.135 5.777 1.00 98.75 98 LEU A O 1
ATOM 794 N N . LEU A 1 99 ? 5.432 10.276 6.483 1.00 98.94 99 LEU A N 1
ATOM 795 C CA . LEU A 1 99 ? 6.474 9.311 6.163 1.00 98.94 99 LEU A CA 1
ATOM 796 C C . LEU A 1 99 ? 5.954 8.369 5.085 1.00 98.94 99 LEU A C 1
ATOM 798 O O . LEU A 1 99 ? 4.853 7.847 5.221 1.00 98.94 99 LEU A O 1
ATOM 802 N N . ALA A 1 100 ? 6.750 8.139 4.045 1.00 98.94 100 ALA A N 1
ATOM 803 C CA . ALA A 1 100 ? 6.497 7.177 2.981 1.00 98.94 100 ALA A CA 1
ATOM 804 C C . ALA A 1 100 ? 7.533 6.057 3.055 1.00 98.94 100 ALA A C 1
ATOM 806 O O . ALA A 1 100 ? 8.729 6.288 2.880 1.00 98.94 100 ALA A O 1
ATOM 807 N N . PHE A 1 101 ? 7.059 4.843 3.294 1.00 98.94 101 PHE A N 1
ATOM 808 C CA . PHE A 1 101 ? 7.842 3.618 3.282 1.00 98.94 101 PHE A CA 1
ATOM 809 C C . PHE A 1 101 ? 7.671 2.968 1.923 1.00 98.94 101 PHE A C 1
ATOM 811 O O . PHE A 1 101 ? 6.546 2.690 1.514 1.00 98.94 101 PHE A O 1
ATOM 818 N N . TYR A 1 102 ? 8.770 2.726 1.225 1.00 98.94 102 TYR A N 1
ATOM 819 C CA . TYR A 1 102 ? 8.741 2.220 -0.141 1.00 98.94 102 TYR A CA 1
ATOM 820 C C . TYR A 1 102 ? 9.866 1.223 -0.362 1.00 98.94 102 TYR A C 1
ATOM 822 O O . TYR A 1 102 ? 10.875 1.232 0.346 1.00 98.94 102 TYR A O 1
ATOM 830 N N . THR A 1 103 ? 9.710 0.367 -1.361 1.00 98.81 103 THR A N 1
ATOM 831 C CA . THR A 1 103 ? 10.804 -0.501 -1.784 1.00 98.81 103 THR A CA 1
ATOM 832 C C . THR A 1 103 ? 11.713 0.251 -2.756 1.00 98.81 103 THR A C 1
ATOM 834 O O . THR A 1 103 ? 11.267 0.707 -3.806 1.00 98.81 103 THR A O 1
ATOM 837 N N . SER A 1 104 ? 13.002 0.367 -2.446 1.00 98.19 104 SER A N 1
ATOM 838 C CA . SER A 1 104 ? 14.010 0.738 -3.442 1.00 98.19 104 SER A CA 1
ATOM 839 C C . SER A 1 104 ? 14.365 -0.495 -4.266 1.00 98.19 104 SER A C 1
ATOM 841 O O . SER A 1 104 ? 14.801 -1.508 -3.711 1.00 98.19 104 SER A O 1
ATOM 843 N N . PHE A 1 105 ? 14.201 -0.406 -5.585 1.00 97.19 105 PHE A N 1
ATOM 844 C CA . PHE A 1 105 ? 14.560 -1.468 -6.522 1.00 97.19 105 PHE A CA 1
ATOM 845 C C . PHE A 1 105 ? 15.786 -1.078 -7.345 1.00 97.19 105 PHE A C 1
ATOM 847 O O . PHE A 1 105 ? 15.756 -0.113 -8.112 1.00 97.19 105 PHE A O 1
ATOM 854 N N . ILE A 1 106 ? 16.862 -1.848 -7.211 1.00 94.88 106 ILE A N 1
ATOM 855 C CA . ILE A 1 106 ? 18.111 -1.652 -7.951 1.00 94.88 106 ILE A CA 1
ATOM 856 C C . ILE A 1 106 ? 18.325 -2.878 -8.833 1.00 94.88 106 ILE A C 1
ATOM 858 O O . ILE A 1 106 ? 18.214 -4.005 -8.362 1.00 94.88 106 ILE A O 1
ATOM 862 N N . GLN A 1 107 ? 18.663 -2.671 -10.104 1.00 89.88 107 GLN A N 1
ATOM 863 C CA . GLN A 1 107 ? 18.884 -3.751 -11.071 1.00 89.88 107 GLN A CA 1
ATOM 864 C C . GLN A 1 107 ? 20.328 -3.714 -11.597 1.00 89.88 107 GLN A C 1
ATOM 866 O O . GLN A 1 107 ? 20.568 -3.305 -12.737 1.00 89.88 107 GLN A O 1
ATOM 871 N N . PRO A 1 108 ? 21.326 -4.060 -10.760 1.00 88.62 108 PRO A N 1
ATOM 872 C CA . PRO A 1 108 ? 22.713 -4.101 -11.191 1.00 88.62 108 PRO A CA 1
ATOM 873 C C . PRO A 1 108 ? 22.942 -5.254 -12.175 1.00 88.62 108 PRO A C 1
ATOM 875 O O . PRO A 1 108 ? 22.314 -6.313 -12.099 1.00 88.62 108 PRO A O 1
ATOM 878 N N . LYS A 1 109 ? 23.905 -5.055 -13.076 1.00 89.25 109 LYS A N 1
ATOM 879 C CA . LYS A 1 109 ? 24.457 -6.124 -13.909 1.00 89.25 109 LYS A CA 1
ATOM 880 C C . LYS A 1 109 ? 25.708 -6.685 -13.249 1.00 89.25 109 LYS A C 1
ATOM 882 O O . LYS A 1 109 ? 26.623 -5.930 -12.923 1.00 89.25 109 LYS A O 1
ATOM 887 N N . VAL A 1 110 ? 25.755 -8.000 -13.085 1.00 87.94 110 VAL A N 1
ATOM 888 C CA . VAL A 1 110 ? 26.883 -8.727 -12.504 1.00 87.94 110 VAL A CA 1
ATOM 889 C C . VAL A 1 110 ? 27.546 -9.568 -13.587 1.00 87.94 110 VAL A C 1
ATOM 891 O O . VAL A 1 110 ? 26.887 -10.352 -14.268 1.00 87.94 110 VAL A O 1
ATOM 894 N N . THR A 1 111 ? 28.861 -9.423 -13.743 1.00 92.62 111 THR A N 1
ATOM 895 C CA . THR A 1 111 ? 29.654 -10.258 -14.652 1.00 92.62 111 THR A CA 1
ATOM 896 C C . THR A 1 111 ? 30.085 -11.538 -13.939 1.00 92.62 111 THR A C 1
ATOM 898 O O . THR A 1 111 ? 30.809 -11.494 -12.942 1.00 92.62 111 THR A O 1
ATOM 901 N N . LEU A 1 112 ? 29.653 -12.686 -14.454 1.00 90.69 112 LEU A N 1
ATOM 902 C CA . LEU A 1 112 ? 30.036 -14.006 -13.971 1.00 90.69 112 LEU A CA 1
ATOM 903 C C . LEU A 1 112 ? 31.465 -14.371 -14.400 1.00 90.69 112 LEU A C 1
ATOM 905 O O . LEU A 1 112 ? 32.069 -13.752 -15.276 1.00 90.69 112 LEU A O 1
ATOM 909 N N . ALA A 1 113 ? 32.016 -15.423 -13.790 1.00 92.50 113 ALA A N 1
ATOM 910 C CA . ALA A 1 113 ? 33.381 -15.882 -14.059 1.00 92.50 113 ALA A CA 1
ATOM 911 C C . ALA A 1 113 ? 33.617 -16.321 -15.519 1.00 92.50 113 ALA A C 1
ATOM 913 O O . ALA A 1 113 ? 34.757 -16.322 -15.980 1.00 92.50 113 ALA A O 1
ATOM 914 N N . ASP A 1 114 ? 32.560 -16.693 -16.243 1.00 93.50 114 ASP A N 1
ATOM 915 C CA . ASP A 1 114 ? 32.605 -17.043 -17.667 1.00 93.50 114 ASP A CA 1
ATOM 916 C C . ASP A 1 114 ? 32.477 -15.823 -18.603 1.00 93.50 114 ASP A C 1
ATOM 918 O O . ASP A 1 114 ? 32.486 -15.978 -19.824 1.00 93.50 114 ASP A O 1
ATOM 922 N N . GLY A 1 115 ? 32.390 -14.613 -18.040 1.00 92.06 115 GLY A N 1
ATOM 923 C CA . GLY A 1 115 ? 32.237 -13.356 -18.766 1.00 92.06 115 GLY A CA 1
ATOM 924 C C . GLY A 1 115 ? 30.799 -13.026 -19.170 1.00 92.06 115 GLY A C 1
ATOM 925 O O . GLY A 1 115 ? 30.590 -11.988 -19.797 1.00 92.06 115 GLY A O 1
ATOM 926 N N . SER A 1 116 ? 29.814 -13.868 -18.836 1.00 93.50 116 SER A N 1
ATOM 927 C CA . SER A 1 116 ? 28.401 -13.547 -19.055 1.00 93.50 116 SER A CA 1
ATOM 928 C C . SER A 1 116 ? 27.903 -12.503 -18.051 1.00 93.50 116 SER A C 1
ATOM 930 O O . SER A 1 116 ? 28.371 -12.446 -16.916 1.00 93.50 116 SER A O 1
ATOM 932 N N . GLU A 1 117 ? 26.967 -11.652 -18.471 1.00 93.38 117 GLU A N 1
ATOM 933 C CA . GLU A 1 117 ? 26.284 -10.708 -17.582 1.00 93.38 117 GLU A CA 1
ATOM 934 C C . GLU A 1 117 ? 24.925 -11.270 -17.176 1.00 93.38 117 GLU A C 1
ATOM 936 O O . GLU A 1 117 ? 24.149 -11.711 -18.029 1.00 93.38 117 GLU A O 1
ATOM 941 N N . VAL A 1 118 ? 24.628 -11.216 -15.882 1.00 90.81 118 VAL A N 1
ATOM 942 C CA . VAL A 1 118 ? 23.306 -11.517 -15.330 1.00 90.81 118 VAL A CA 1
ATOM 943 C C . VAL A 1 118 ? 22.797 -10.323 -14.535 1.00 90.81 118 VAL A C 1
ATOM 945 O O . VAL A 1 118 ? 23.580 -9.551 -13.981 1.00 90.81 118 VAL A O 1
ATOM 948 N N . GLU A 1 119 ? 21.483 -10.151 -14.500 1.00 89.12 119 GLU A N 1
ATOM 949 C CA . GLU A 1 119 ? 20.847 -9.185 -13.607 1.00 89.12 119 GLU A CA 1
ATOM 950 C C . GLU A 1 119 ? 20.719 -9.798 -12.213 1.00 89.12 119 GLU A C 1
ATOM 952 O O . GLU A 1 119 ? 20.321 -10.956 -12.083 1.00 89.12 119 GLU A O 1
ATOM 957 N N . ASP A 1 120 ? 21.048 -9.017 -11.186 1.00 88.44 120 ASP A N 1
ATOM 958 C CA . ASP A 1 120 ? 20.946 -9.427 -9.781 1.00 88.44 120 ASP A CA 1
ATOM 959 C C . ASP A 1 120 ? 20.090 -8.410 -9.013 1.00 88.44 120 ASP A C 1
ATOM 961 O O . ASP A 1 120 ? 20.630 -7.527 -8.343 1.00 88.44 120 ASP A O 1
ATOM 965 N N . PRO A 1 121 ? 18.757 -8.422 -9.209 1.00 91.81 121 PRO A N 1
ATOM 966 C CA . PRO A 1 121 ? 17.876 -7.399 -8.668 1.00 91.81 121 PRO A CA 1
ATOM 967 C C . PRO A 1 121 ? 17.900 -7.378 -7.138 1.00 91.81 121 PRO A C 1
ATOM 969 O O . PRO A 1 121 ? 17.786 -8.406 -6.474 1.00 91.81 121 PRO A O 1
ATOM 972 N N . ILE A 1 122 ? 17.978 -6.172 -6.585 1.00 95.25 122 ILE A N 1
ATOM 973 C CA . ILE A 1 122 ? 17.993 -5.908 -5.150 1.00 95.25 122 ILE A CA 1
ATOM 974 C C . ILE A 1 122 ? 16.713 -5.156 -4.797 1.00 95.25 122 ILE A C 1
ATOM 976 O O . ILE A 1 122 ? 16.456 -4.075 -5.330 1.00 95.25 122 ILE A O 1
ATOM 980 N N . GLN A 1 123 ? 15.937 -5.718 -3.872 1.00 97.44 123 GLN A N 1
ATOM 981 C CA . GLN A 1 123 ? 14.788 -5.066 -3.248 1.00 97.44 123 GLN A CA 1
ATOM 982 C C . GLN A 1 123 ? 15.076 -4.841 -1.761 1.00 97.44 123 GLN A C 1
ATOM 984 O O . GLN A 1 123 ? 15.522 -5.748 -1.056 1.00 97.44 123 GLN A O 1
ATOM 989 N N . GLN A 1 124 ? 14.865 -3.614 -1.294 1.00 97.88 124 GLN A N 1
ATOM 990 C CA . GLN A 1 124 ? 15.149 -3.181 0.077 1.00 97.88 124 GLN A CA 1
ATOM 991 C C . GL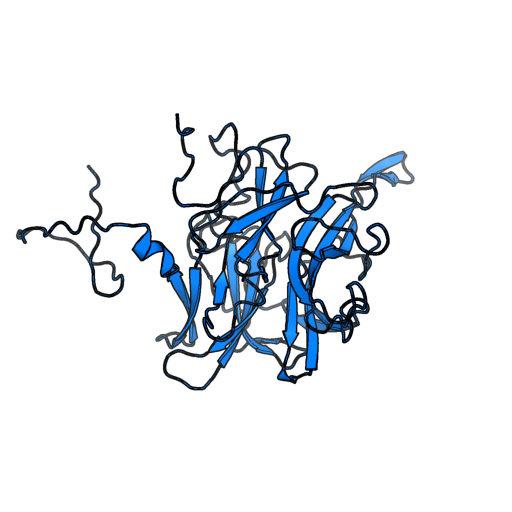N A 1 124 ? 14.162 -2.095 0.502 1.00 97.88 124 GLN A C 1
ATOM 993 O O . GLN A 1 124 ? 13.627 -1.397 -0.355 1.00 97.88 124 GLN A O 1
ATOM 998 N N . GLN A 1 125 ? 13.919 -1.937 1.804 1.00 98.62 125 GLN A N 1
ATOM 999 C CA . GLN A 1 125 ? 12.909 -0.993 2.293 1.00 98.62 125 GLN A CA 1
ATOM 1000 C C . GLN A 1 125 ? 13.563 0.325 2.683 1.00 98.62 125 GLN A C 1
ATOM 1002 O O . GLN A 1 125 ? 14.506 0.347 3.476 1.00 98.62 125 GLN A O 1
ATOM 1007 N N . SER A 1 126 ? 13.031 1.411 2.144 1.00 98.75 126 SER A N 1
ATOM 1008 C CA . SER A 1 126 ? 13.540 2.771 2.266 1.00 98.75 126 SER A CA 1
ATOM 1009 C C . SER A 1 126 ? 12.447 3.707 2.771 1.00 98.75 126 SER A C 1
ATOM 1011 O O . SER A 1 126 ? 11.263 3.362 2.806 1.00 98.75 126 SER A O 1
ATOM 1013 N N . LEU A 1 127 ? 12.860 4.905 3.177 1.00 98.88 127 LEU A N 1
ATOM 1014 C CA . LEU A 1 127 ? 11.985 5.920 3.747 1.00 98.88 127 LEU A CA 1
ATOM 1015 C C . LEU A 1 127 ? 12.136 7.244 2.996 1.00 98.88 127 LEU A C 1
ATOM 1017 O O . LEU A 1 127 ? 13.236 7.635 2.605 1.00 98.88 127 LEU A O 1
ATOM 1021 N N . ALA A 1 128 ? 11.032 7.953 2.817 1.00 98.88 128 ALA A N 1
ATOM 1022 C CA . ALA A 1 128 ? 10.997 9.360 2.452 1.00 98.88 128 ALA A CA 1
ATOM 1023 C C . ALA A 1 128 ? 10.059 10.110 3.402 1.00 98.88 128 ALA A C 1
ATOM 1025 O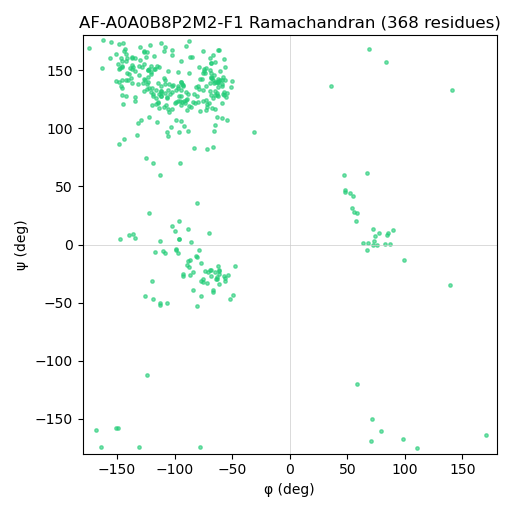 O . ALA A 1 128 ? 9.200 9.504 4.039 1.00 98.88 128 ALA A O 1
ATOM 1026 N N . TYR A 1 129 ? 10.223 11.423 3.513 1.00 98.81 129 TYR A N 1
ATOM 1027 C CA . TYR A 1 129 ? 9.424 12.244 4.416 1.00 98.81 129 TYR A CA 1
ATOM 1028 C C . TYR A 1 129 ? 9.020 13.571 3.777 1.00 98.81 129 TYR A C 1
ATOM 1030 O O . TYR A 1 129 ? 9.719 14.100 2.908 1.00 98.81 129 TYR A O 1
ATOM 1038 N N . SER A 1 130 ? 7.882 14.107 4.215 1.00 98.62 130 SER A N 1
ATOM 1039 C CA . SER A 1 130 ? 7.327 15.369 3.734 1.00 98.62 130 SER A CA 1
ATOM 1040 C C . SER A 1 130 ? 6.618 16.126 4.853 1.00 98.62 130 SER A C 1
ATOM 1042 O O . SER A 1 130 ? 5.756 15.583 5.540 1.00 98.62 130 SER A O 1
ATOM 1044 N N . GLN A 1 131 ? 6.967 17.400 5.037 1.00 97.25 131 GLN A N 1
ATOM 1045 C CA . GLN A 1 131 ? 6.328 18.258 6.042 1.00 97.25 131 GLN A CA 1
ATOM 1046 C C . GLN A 1 131 ? 4.947 18.758 5.586 1.00 97.25 131 GLN A C 1
ATOM 1048 O O . GLN A 1 131 ? 4.079 18.998 6.422 1.00 97.25 131 GLN A O 1
ATOM 1053 N N . ASP A 1 132 ? 4.755 18.945 4.279 1.00 96.06 132 ASP A N 1
ATOM 1054 C CA . ASP A 1 132 ? 3.545 19.518 3.672 1.00 96.06 132 ASP A CA 1
ATOM 1055 C C . ASP A 1 132 ? 2.709 18.490 2.890 1.00 96.06 132 ASP A C 1
ATOM 1057 O O . ASP A 1 132 ? 1.612 18.803 2.432 1.00 96.06 132 ASP A O 1
ATOM 1061 N N . GLY A 1 133 ? 3.215 17.264 2.754 1.00 97.06 133 GLY A N 1
ATOM 1062 C CA . GLY A 1 133 ? 2.618 16.179 1.987 1.00 97.06 133 GLY A CA 1
ATOM 1063 C C . GLY A 1 133 ? 2.743 16.326 0.471 1.00 97.06 133 GLY A C 1
ATOM 1064 O O . GLY A 1 133 ? 2.149 15.521 -0.242 1.00 97.06 133 GLY A O 1
ATOM 1065 N N . ILE A 1 134 ? 3.493 17.321 -0.015 1.00 97.69 134 ILE A N 1
ATOM 1066 C CA . ILE A 1 134 ? 3.666 17.657 -1.436 1.00 97.69 134 ILE A CA 1
ATOM 1067 C C . ILE A 1 134 ? 5.136 17.531 -1.844 1.00 97.69 134 ILE A C 1
ATOM 1069 O O . ILE A 1 134 ? 5.448 16.920 -2.861 1.00 97.69 134 ILE A O 1
ATOM 1073 N N . ASN A 1 135 ? 6.050 18.089 -1.049 1.00 97.88 135 ASN A N 1
ATOM 1074 C CA . ASN A 1 135 ? 7.485 18.064 -1.311 1.00 97.88 135 ASN A CA 1
ATOM 1075 C C . ASN A 1 135 ? 8.141 16.963 -0.478 1.00 97.88 135 ASN A C 1
ATOM 1077 O O . ASN A 1 135 ? 8.062 16.984 0.753 1.00 97.88 135 ASN A O 1
ATOM 1081 N N . TRP A 1 136 ? 8.801 16.017 -1.140 1.00 98.56 136 TRP A N 1
ATOM 1082 C CA . TRP A 1 136 ? 9.337 14.813 -0.509 1.00 98.56 136 TRP A CA 1
ATOM 1083 C C . TRP A 1 136 ? 10.861 14.778 -0.541 1.00 98.56 136 TRP A C 1
ATOM 1085 O O . TRP A 1 136 ? 11.489 15.107 -1.546 1.00 98.56 136 TRP A O 1
ATOM 1095 N N . THR A 1 137 ? 11.452 14.334 0.568 1.00 98.56 137 THR A N 1
ATOM 1096 C CA . THR A 1 137 ? 12.894 14.095 0.699 1.00 98.56 137 THR A CA 1
ATOM 1097 C C . THR A 1 137 ? 13.127 12.625 1.020 1.00 98.56 137 THR A C 1
ATOM 1099 O O . THR A 1 137 ? 12.542 12.104 1.970 1.00 98.56 137 THR A O 1
ATOM 1102 N N . LYS A 1 138 ? 13.989 11.941 0.259 1.00 98.69 138 LYS A N 1
ATOM 1103 C CA . LYS A 1 138 ? 14.435 10.585 0.609 1.00 98.69 138 LYS A CA 1
ATOM 1104 C C . LYS A 1 138 ? 15.311 10.650 1.860 1.00 98.69 138 LYS A C 1
ATOM 1106 O O . LYS A 1 138 ? 16.256 11.433 1.923 1.00 98.69 138 LYS A O 1
ATOM 1111 N N . TYR A 1 139 ? 14.991 9.838 2.859 1.00 98.56 139 TYR A N 1
ATOM 1112 C CA . TYR A 1 139 ? 15.777 9.753 4.082 1.00 98.56 139 TYR A CA 1
ATOM 1113 C C . TYR A 1 139 ? 17.164 9.175 3.782 1.00 98.56 139 TYR A C 1
ATOM 1115 O O . TYR A 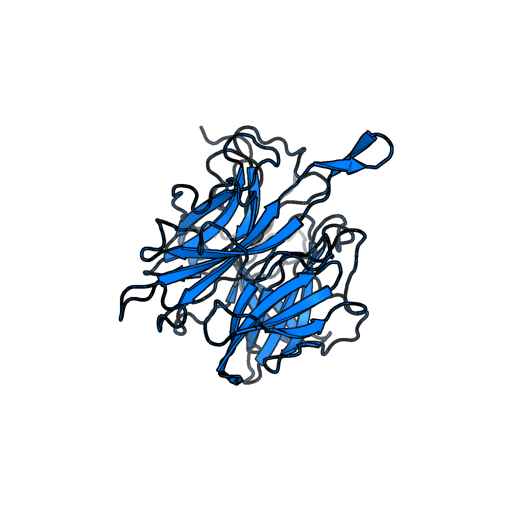1 139 ? 17.281 8.229 3.003 1.00 98.56 139 TYR A O 1
ATOM 1123 N N . ASN A 1 140 ? 18.199 9.747 4.406 1.00 97.12 140 ASN A N 1
ATOM 1124 C CA . ASN A 1 140 ? 19.591 9.296 4.298 1.00 97.12 140 ASN A CA 1
ATOM 1125 C C . ASN A 1 140 ? 20.044 9.061 2.840 1.00 97.12 140 ASN A C 1
ATOM 1127 O O . ASN A 1 140 ? 20.597 8.010 2.516 1.00 97.12 140 ASN A O 1
ATOM 1131 N N . ASP A 1 141 ? 19.720 10.009 1.953 1.00 96.12 141 ASP A N 1
ATOM 1132 C CA . ASP A 1 141 ? 20.026 9.968 0.516 1.00 96.12 141 ASP A CA 1
ATOM 1133 C C . ASP A 1 141 ? 19.529 8.691 -0.199 1.00 96.12 141 ASP A C 1
ATOM 1135 O O . ASP A 1 141 ? 20.131 8.211 -1.157 1.00 96.12 141 ASP A O 1
ATOM 1139 N N . GLY A 1 142 ? 18.411 8.121 0.271 1.00 96.38 142 GLY A N 1
ATOM 1140 C CA . GLY A 1 142 ? 17.798 6.921 -0.307 1.00 96.38 142 GLY A CA 1
ATOM 1141 C C . GLY A 1 142 ? 18.389 5.601 0.191 1.00 96.38 142 GLY A C 1
ATOM 1142 O O . GLY A 1 142 ? 18.039 4.544 -0.336 1.00 96.38 142 GLY A O 1
ATOM 1143 N N . ALA A 1 143 ? 19.264 5.631 1.201 1.00 97.31 143 ALA A N 1
ATOM 1144 C CA . ALA A 1 143 ? 19.737 4.417 1.851 1.00 97.31 143 ALA A CA 1
ATOM 1145 C C . ALA A 1 143 ? 18.576 3.657 2.530 1.00 97.31 143 ALA A C 1
ATOM 1147 O O . ALA A 1 143 ? 17.685 4.280 3.119 1.00 97.31 143 ALA A O 1
ATOM 1148 N N . PRO A 1 144 ? 18.588 2.313 2.495 1.00 97.94 144 PRO A N 1
ATOM 1149 C CA . PRO A 1 144 ? 17.521 1.514 3.078 1.00 97.94 144 PRO A CA 1
ATOM 1150 C C . PRO A 1 144 ? 17.510 1.613 4.607 1.00 97.94 144 PRO A C 1
ATOM 1152 O O . PRO A 1 144 ? 18.557 1.586 5.257 1.00 97.94 144 PRO A O 1
ATOM 1155 N N . ILE A 1 145 ? 16.312 1.620 5.184 1.00 98.62 145 ILE A N 1
ATOM 1156 C CA . ILE A 1 145 ? 16.086 1.384 6.617 1.00 98.62 145 ILE A CA 1
ATOM 1157 C C . ILE A 1 145 ? 16.019 -0.118 6.937 1.00 98.62 145 ILE A C 1
ATOM 1159 O O . ILE A 1 145 ? 16.324 -0.532 8.052 1.00 98.62 145 ILE A O 1
ATOM 1163 N N . ILE A 1 146 ? 15.676 -0.956 5.949 1.00 98.44 146 ILE A N 1
ATOM 1164 C CA . ILE A 1 146 ? 15.789 -2.417 6.030 1.00 98.44 146 ILE A CA 1
ATOM 1165 C C . ILE A 1 146 ? 16.493 -2.910 4.758 1.00 98.44 146 ILE A C 1
ATOM 1167 O O . ILE A 1 146 ? 15.872 -2.931 3.690 1.00 98.44 146 ILE A O 1
ATOM 1171 N N . PRO A 1 147 ? 17.783 -3.286 4.832 1.00 96.94 147 PRO A N 1
ATOM 1172 C CA . PRO A 1 147 ? 18.543 -3.705 3.659 1.00 96.94 147 PRO A CA 1
ATOM 1173 C C . PRO A 1 147 ? 18.058 -5.055 3.125 1.00 96.94 147 PRO A C 1
ATOM 1175 O O . PRO A 1 147 ? 17.454 -5.847 3.851 1.00 96.94 147 PRO A O 1
ATOM 1178 N N . ALA A 1 148 ? 18.376 -5.343 1.862 1.00 92.94 148 ALA A N 1
ATOM 1179 C CA . ALA A 1 148 ? 18.120 -6.647 1.259 1.00 92.94 148 ALA A CA 1
ATOM 1180 C C . ALA A 1 148 ? 18.827 -7.772 2.036 1.00 92.94 148 ALA A C 1
ATOM 1182 O O . ALA A 1 148 ? 19.965 -7.620 2.487 1.00 92.94 148 ALA A O 1
ATOM 1183 N N . ARG A 1 149 ? 18.164 -8.928 2.174 1.00 85.75 149 ARG A N 1
ATOM 1184 C CA . ARG A 1 149 ? 18.659 -10.066 2.980 1.00 85.75 149 ARG A CA 1
ATOM 1185 C C . ARG A 1 149 ? 18.802 -11.368 2.190 1.00 85.75 149 ARG A C 1
ATOM 1187 O O . ARG A 1 149 ? 18.721 -12.452 2.757 1.00 85.75 149 ARG A O 1
ATOM 1194 N N . GLY A 1 150 ? 19.019 -11.262 0.879 1.00 80.00 150 GLY A N 1
ATOM 1195 C CA . GLY A 1 150 ? 19.257 -12.405 -0.011 1.00 80.00 150 GLY A CA 1
ATOM 1196 C C . GLY A 1 150 ? 18.000 -13.059 -0.596 1.00 80.00 150 GLY A C 1
ATOM 1197 O O . GLY A 1 150 ? 18.135 -14.006 -1.366 1.00 80.00 150 GLY A O 1
ATOM 1198 N N . ASN A 1 151 ? 16.799 -12.562 -0.278 1.00 84.81 151 ASN A N 1
ATOM 1199 C CA . ASN A 1 151 ? 15.592 -12.871 -1.044 1.00 84.81 151 ASN A CA 1
ATOM 1200 C C . ASN A 1 151 ? 15.423 -11.810 -2.151 1.00 84.81 151 ASN A C 1
ATOM 1202 O O . ASN A 1 151 ? 15.368 -10.627 -1.809 1.00 84.81 151 ASN A O 1
ATOM 1206 N N . PRO A 1 152 ? 15.366 -12.195 -3.442 1.00 85.75 152 PRO A N 1
ATOM 1207 C CA . PRO A 1 152 ? 15.170 -11.243 -4.539 1.00 85.75 152 PRO A CA 1
ATOM 1208 C C . PRO A 1 152 ? 13.773 -10.603 -4.539 1.00 85.75 152 PRO A C 1
ATOM 1210 O O . PRO A 1 152 ? 13.598 -9.5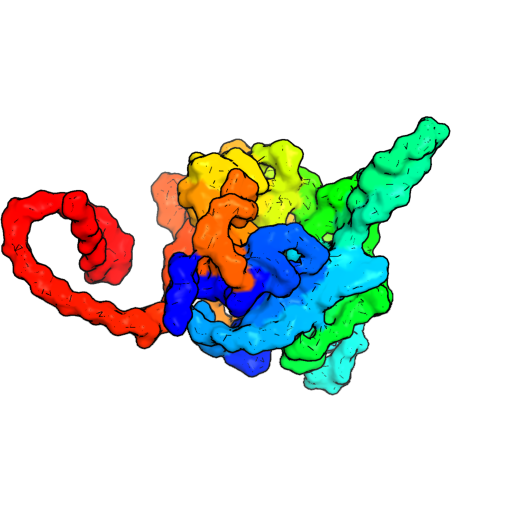17 -5.088 1.00 85.75 152 PRO A O 1
ATOM 1213 N N . ASP A 1 153 ? 12.795 -11.254 -3.905 1.00 94.06 153 ASP A N 1
ATOM 1214 C CA . ASP A 1 153 ? 11.440 -10.750 -3.721 1.00 94.06 153 ASP A CA 1
ATOM 1215 C C . ASP A 1 153 ? 11.259 -10.303 -2.268 1.00 94.06 153 ASP A C 1
ATOM 1217 O O . ASP A 1 153 ? 10.931 -11.113 -1.404 1.00 94.06 153 ASP A O 1
ATOM 1221 N N . PHE A 1 154 ? 11.493 -9.022 -1.990 1.00 97.69 154 PHE A N 1
ATOM 1222 C CA . PHE A 1 154 ? 11.366 -8.428 -0.659 1.00 97.69 154 PHE A CA 1
ATOM 1223 C C . PHE A 1 154 ? 10.824 -7.001 -0.776 1.00 97.69 154 PHE A C 1
ATOM 1225 O O . PHE A 1 154 ? 11.594 -6.059 -0.961 1.00 97.69 154 PHE A O 1
ATOM 1232 N N . ARG A 1 155 ? 9.500 -6.823 -0.722 1.00 98.38 155 ARG A N 1
ATOM 1233 C CA . ARG A 1 155 ? 8.867 -5.562 -1.131 1.00 98.38 155 ARG A CA 1
ATOM 1234 C C . ARG A 1 155 ? 7.511 -5.255 -0.507 1.00 98.38 155 ARG A C 1
ATOM 1236 O O . ARG A 1 155 ? 6.914 -6.082 0.182 1.00 98.38 155 ARG A O 1
ATOM 1243 N N . ASP A 1 156 ? 7.040 -4.055 -0.824 1.00 98.69 156 ASP A N 1
ATOM 1244 C CA . ASP A 1 156 ? 5.709 -3.514 -0.563 1.00 98.69 156 ASP A CA 1
ATOM 1245 C C . ASP A 1 156 ? 5.431 -3.307 0.937 1.00 98.69 156 ASP A C 1
ATOM 1247 O O . ASP A 1 156 ? 4.538 -3.936 1.502 1.00 98.69 156 ASP A O 1
ATOM 1251 N N . PRO A 1 157 ? 6.200 -2.444 1.630 1.00 98.81 157 PRO A N 1
ATOM 1252 C CA . PRO A 1 157 ? 6.055 -2.256 3.065 1.00 98.81 157 PRO A CA 1
ATOM 1253 C C . PRO A 1 157 ? 4.762 -1.503 3.408 1.00 98.81 157 PRO A C 1
ATOM 1255 O O . PRO A 1 157 ? 4.601 -0.325 3.071 1.00 98.81 157 PRO A O 1
ATOM 1258 N N . LYS A 1 158 ? 3.868 -2.150 4.164 1.00 98.88 158 LYS A N 1
ATOM 1259 C CA . LYS A 1 158 ? 2.739 -1.504 4.849 1.00 98.88 158 LYS A CA 1
ATOM 1260 C C . LYS A 1 158 ? 3.106 -1.177 6.287 1.00 98.88 158 LYS A C 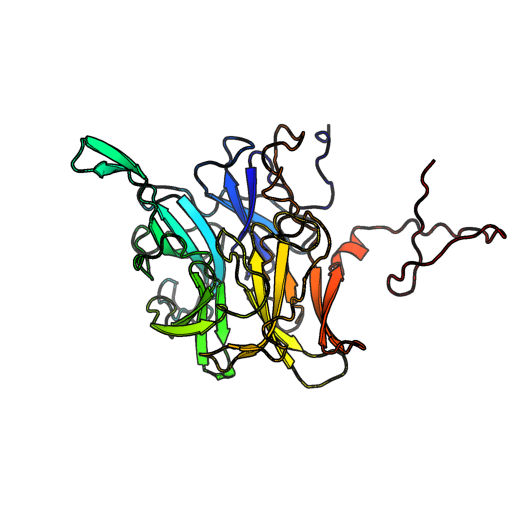1
ATOM 1262 O O . LYS A 1 158 ? 3.410 -2.091 7.046 1.00 98.88 158 LYS A O 1
ATOM 1267 N N . VAL A 1 159 ? 2.998 0.087 6.688 1.00 98.88 159 VAL 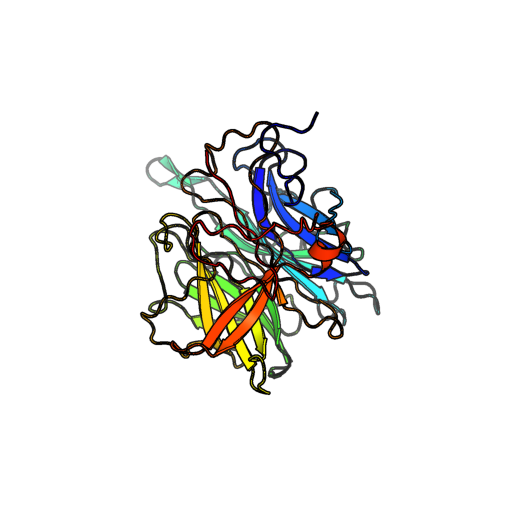A N 1
ATOM 1268 C CA . VAL A 1 159 ? 3.197 0.510 8.080 1.00 98.88 159 VAL A CA 1
ATOM 1269 C C . VAL A 1 159 ? 1.877 0.914 8.733 1.00 98.88 159 VAL A C 1
ATOM 1271 O O . VAL A 1 159 ? 1.019 1.533 8.104 1.00 98.88 159 VAL A O 1
ATOM 1274 N N . LEU A 1 160 ? 1.714 0.556 10.007 1.00 98.50 160 LEU A N 1
ATOM 1275 C CA . LEU A 1 160 ? 0.630 1.019 10.870 1.00 98.50 160 LEU A CA 1
ATOM 1276 C C . LEU A 1 160 ? 1.098 1.174 12.322 1.00 98.50 160 LEU A C 1
ATOM 1278 O O . LEU A 1 160 ? 2.057 0.533 12.755 1.00 98.50 160 LEU A O 1
ATOM 1282 N N . TRP A 1 161 ? 0.381 1.986 13.094 1.00 98.25 161 TRP A N 1
ATOM 1283 C CA . TRP A 1 161 ? 0.474 1.984 14.551 1.00 98.25 161 TRP A CA 1
ATOM 1284 C C . TRP A 1 161 ? -0.412 0.881 15.137 1.00 98.25 161 TRP A C 1
ATOM 1286 O O . TRP A 1 161 ? -1.595 0.784 14.806 1.00 98.25 161 TRP A O 1
ATOM 1296 N N . HIS A 1 162 ? 0.147 0.052 16.020 1.00 98.25 162 HIS A N 1
ATOM 1297 C CA . HIS A 1 162 ? -0.597 -0.975 16.737 1.00 98.25 162 HIS A CA 1
ATOM 1298 C C . HIS A 1 162 ? -0.791 -0.584 18.206 1.00 98.25 162 HIS A C 1
ATOM 1300 O O . HIS A 1 162 ? 0.069 -0.848 19.055 1.00 98.25 162 HIS A O 1
ATOM 1306 N N . GLU A 1 163 ? -1.960 -0.007 18.496 1.00 96.44 163 GLU A N 1
ATOM 1307 C CA . GLU A 1 163 ? -2.325 0.557 19.802 1.00 96.44 163 GLU A CA 1
ATOM 1308 C C . GLU A 1 163 ? -2.106 -0.428 20.958 1.00 96.44 163 GLU A C 1
ATOM 1310 O O . GLU A 1 163 ? -1.464 -0.090 21.948 1.00 96.44 163 GLU A O 1
ATOM 1315 N N . ALA A 1 164 ? -2.552 -1.681 20.838 1.00 97.38 164 ALA A N 1
ATOM 1316 C CA . ALA A 1 164 ? -2.455 -2.635 21.945 1.00 97.38 164 ALA A CA 1
ATOM 1317 C C . ALA A 1 164 ? -1.003 -2.965 22.343 1.00 97.38 164 ALA A C 1
ATOM 1319 O O . ALA A 1 164 ? -0.736 -3.235 23.514 1.00 97.38 164 ALA A O 1
ATOM 1320 N N . SER A 1 165 ? -0.061 -2.918 21.393 1.00 97.31 165 SER A N 1
ATOM 1321 C CA . SER A 1 165 ? 1.364 -3.169 21.663 1.00 97.31 165 SER A CA 1
ATOM 1322 C C . SER A 1 165 ? 2.207 -1.903 21.817 1.00 97.31 165 SER A C 1
ATOM 1324 O O . SER A 1 165 ? 3.405 -2.023 22.079 1.00 97.31 165 SER A O 1
ATOM 1326 N N . GLN A 1 166 ? 1.603 -0.724 21.622 1.00 97.25 166 GLN A N 1
ATOM 1327 C CA . GLN A 1 166 ? 2.272 0.581 21.624 1.00 97.25 166 GLN A CA 1
ATOM 1328 C C . GLN A 1 166 ? 3.541 0.587 20.753 1.00 97.25 166 GLN A C 1
ATOM 1330 O O . GLN A 1 166 ? 4.619 0.999 21.183 1.00 97.25 166 GLN A O 1
ATOM 1335 N N . ALA A 1 167 ? 3.424 0.054 19.537 1.00 98.00 167 ALA A N 1
ATOM 1336 C CA . ALA A 1 167 ? 4.525 -0.022 18.589 1.00 98.00 167 ALA A CA 1
ATOM 1337 C C . ALA A 1 167 ? 4.020 0.136 17.160 1.00 98.00 167 ALA A C 1
ATOM 1339 O O . ALA A 1 167 ? 2.891 -0.239 16.835 1.00 98.00 167 ALA A O 1
ATOM 1340 N N . TYR A 1 168 ? 4.899 0.628 16.297 1.00 98.81 168 TYR A N 1
ATOM 1341 C CA . TYR A 1 168 ? 4.686 0.576 14.864 1.00 98.81 168 TYR A CA 1
ATOM 1342 C C . TYR A 1 168 ? 4.989 -0.821 14.351 1.00 98.81 168 TYR A C 1
ATOM 1344 O O . TYR A 1 168 ? 5.936 -1.473 14.801 1.00 98.81 168 TYR A O 1
ATOM 1352 N N . VAL A 1 169 ? 4.185 -1.255 13.391 1.00 98.88 169 VAL A N 1
ATOM 1353 C CA . VAL A 1 169 ? 4.318 -2.535 12.712 1.00 98.88 169 VAL A CA 1
ATOM 1354 C C . VAL A 1 169 ? 4.496 -2.273 11.231 1.00 98.88 169 VAL A C 1
ATOM 1356 O O . VAL A 1 169 ? 3.726 -1.513 10.647 1.00 98.88 169 VAL A O 1
ATOM 1359 N N . MET A 1 170 ? 5.499 -2.914 10.639 1.00 98.94 170 MET A N 1
ATOM 1360 C CA . MET A 1 170 ? 5.682 -2.967 9.196 1.00 98.94 170 MET A CA 1
ATOM 1361 C C . MET A 1 170 ? 5.438 -4.393 8.717 1.00 98.94 170 MET A C 1
ATOM 1363 O O . MET A 1 170 ? 5.956 -5.349 9.292 1.00 98.94 170 MET A O 1
ATOM 1367 N N . VAL A 1 171 ? 4.643 -4.521 7.666 1.00 98.75 171 VAL A N 1
ATOM 1368 C CA . VAL A 1 171 ? 4.271 -5.775 7.021 1.00 98.75 171 VAL A CA 1
ATOM 1369 C C . VAL A 1 171 ? 4.874 -5.755 5.624 1.00 98.75 171 VAL A C 1
ATOM 1371 O O . VAL A 1 171 ? 4.612 -4.822 4.870 1.00 98.75 171 VAL A O 1
ATOM 1374 N N . VAL A 1 172 ? 5.713 -6.735 5.293 1.00 98.69 172 VAL A N 1
ATOM 1375 C CA . VAL A 1 172 ? 6.470 -6.758 4.030 1.00 98.69 172 VAL A CA 1
ATOM 1376 C C . VAL A 1 172 ? 6.324 -8.123 3.378 1.00 98.69 172 VAL A C 1
ATOM 1378 O O . VAL A 1 172 ? 6.405 -9.144 4.062 1.00 98.69 172 VAL A O 1
ATOM 1381 N N . SER A 1 173 ? 6.132 -8.163 2.063 1.00 98.12 173 SER A N 1
ATOM 1382 C CA . SER A 1 173 ? 6.156 -9.429 1.333 1.00 98.12 173 SER A CA 1
ATOM 1383 C C . SER A 1 173 ? 7.591 -9.884 1.104 1.00 98.12 173 SER A C 1
ATOM 1385 O O . SER A 1 173 ? 8.440 -9.104 0.681 1.00 98.12 173 SER A O 1
ATOM 1387 N N . CYS A 1 174 ? 7.857 -11.159 1.362 1.00 97.12 174 CYS A N 1
ATOM 1388 C CA . CYS A 1 174 ? 9.151 -11.804 1.194 1.00 97.12 174 CYS A CA 1
ATOM 1389 C C . CYS A 1 174 ? 8.938 -13.129 0.438 1.00 97.12 174 CYS A C 1
ATOM 1391 O O . CYS A 1 174 ? 8.582 -14.155 1.013 1.00 97.12 174 CYS A O 1
ATOM 1393 N N . GLY A 1 175 ? 9.082 -13.149 -0.887 1.00 95.88 175 GLY A N 1
ATOM 1394 C CA . GLY A 1 175 ? 8.705 -14.313 -1.698 1.00 95.88 175 GLY A CA 1
ATOM 1395 C C . GLY A 1 175 ? 7.224 -14.683 -1.519 1.00 95.88 175 GLY A C 1
ATOM 1396 O O . GLY A 1 175 ? 6.346 -13.886 -1.806 1.00 95.88 175 GLY A O 1
ATOM 1397 N N . GLN A 1 176 ? 6.923 -15.897 -1.046 1.00 95.38 176 GLN A N 1
ATOM 1398 C CA . GLN A 1 176 ? 5.549 -16.395 -0.820 1.00 95.38 176 GLN A CA 1
ATOM 1399 C C . GLN A 1 176 ? 5.042 -16.235 0.628 1.00 95.38 176 GLN A C 1
ATOM 1401 O O . GLN A 1 176 ? 4.167 -16.974 1.075 1.00 95.38 176 GLN A O 1
ATOM 1406 N N . HIS A 1 177 ? 5.642 -15.354 1.419 1.00 97.38 177 HIS A N 1
ATOM 1407 C CA . HIS A 1 177 ? 5.207 -15.137 2.793 1.00 97.38 177 HIS A CA 1
ATOM 1408 C C . HIS A 1 177 ? 5.319 -13.665 3.165 1.00 97.38 177 HIS A C 1
ATOM 1410 O O . HIS A 1 177 ? 5.906 -12.862 2.444 1.00 97.38 177 HIS A O 1
ATOM 1416 N N . ILE A 1 178 ? 4.721 -13.326 4.295 1.00 98.62 178 ILE A N 1
ATOM 1417 C CA . ILE A 1 178 ? 4.733 -12.007 4.898 1.00 98.62 178 ILE A CA 1
ATOM 1418 C C . ILE A 1 178 ? 5.665 -12.026 6.100 1.00 98.62 178 ILE A C 1
ATOM 1420 O O . ILE A 1 178 ? 5.568 -12.910 6.952 1.00 98.62 178 ILE A O 1
ATOM 1424 N N . GLU A 1 179 ? 6.523 -11.023 6.184 1.00 98.62 179 GLU A N 1
ATOM 1425 C CA . GLU A 1 179 ? 7.347 -10.719 7.344 1.00 98.62 179 GLU A CA 1
ATOM 1426 C C . GLU A 1 179 ? 6.739 -9.549 8.130 1.00 98.62 179 GLU A C 1
ATOM 1428 O O . GLU A 1 179 ? 6.319 -8.544 7.550 1.00 98.62 179 GLU A O 1
ATOM 1433 N N . PHE A 1 180 ? 6.724 -9.664 9.460 1.00 98.88 180 PHE A N 1
ATOM 1434 C CA . PHE A 1 180 ? 6.293 -8.608 10.376 1.00 98.88 180 PHE A CA 1
ATOM 1435 C C . PHE A 1 180 ? 7.494 -8.033 11.112 1.00 98.88 180 PHE A C 1
ATOM 1437 O O . PHE A 1 180 ? 8.275 -8.766 11.723 1.00 98.88 180 PHE A O 1
ATOM 1444 N N . TYR A 1 181 ? 7.598 -6.711 11.115 1.00 98.88 181 TYR A N 1
ATOM 1445 C CA . TYR A 1 181 ? 8.627 -5.966 11.819 1.00 98.88 181 TYR A CA 1
ATOM 1446 C C . TYR A 1 181 ? 8.007 -5.014 12.826 1.00 98.88 181 TYR A C 1
ATOM 1448 O O . TYR A 1 181 ? 6.897 -4.528 12.621 1.00 98.88 181 TYR A O 1
ATOM 1456 N N . ARG A 1 182 ? 8.756 -4.694 13.881 1.00 98.62 182 ARG A N 1
ATOM 1457 C CA . ARG A 1 182 ? 8.368 -3.706 14.890 1.00 98.62 182 ARG A CA 1
ATOM 1458 C C . ARG A 1 182 ? 9.371 -2.574 14.993 1.00 98.62 182 ARG A C 1
ATOM 1460 O O . ARG A 1 182 ? 10.575 -2.799 14.861 1.00 98.62 182 ARG A O 1
ATOM 1467 N N . SER A 1 183 ? 8.856 -1.386 15.290 1.00 98.81 183 SER A N 1
ATOM 1468 C CA . SER A 1 183 ? 9.642 -0.192 15.584 1.00 98.81 183 SER A CA 1
ATOM 1469 C C . SER A 1 183 ? 8.950 0.682 16.628 1.00 98.81 183 SER A C 1
ATOM 1471 O O . SER A 1 183 ? 7.725 0.690 16.750 1.00 98.81 183 SER A O 1
ATOM 1473 N N . THR A 1 184 ? 9.741 1.450 17.373 1.00 98.06 184 THR A N 1
ATOM 1474 C CA . THR A 1 184 ? 9.255 2.520 18.260 1.00 98.06 184 THR A CA 1
ATOM 1475 C C . THR A 1 184 ? 9.580 3.917 17.733 1.00 98.06 184 THR A C 1
ATOM 1477 O O . THR A 1 184 ? 9.142 4.893 18.329 1.00 98.06 184 THR A O 1
ATOM 1480 N N . ASN A 1 185 ? 10.363 4.030 16.656 1.00 98.12 185 ASN A N 1
ATOM 1481 C CA . ASN A 1 185 ? 10.835 5.310 16.117 1.00 98.12 185 ASN A CA 1
ATOM 1482 C C . ASN A 1 185 ? 10.697 5.425 14.592 1.00 98.12 185 ASN A C 1
ATOM 1484 O O . ASN A 1 185 ? 11.180 6.396 14.030 1.00 98.12 185 ASN A O 1
ATOM 1488 N N . LEU A 1 186 ? 10.080 4.444 13.922 1.00 98.62 186 LEU A N 1
ATOM 1489 C CA . LEU A 1 186 ? 9.847 4.408 12.470 1.00 98.62 186 LEU A CA 1
ATOM 1490 C C . LEU A 1 186 ? 11.113 4.282 11.601 1.00 98.62 186 LEU A C 1
ATOM 1492 O O . LEU A 1 186 ? 10.998 4.097 10.390 1.00 98.62 186 LEU A O 1
ATOM 1496 N N . ILE A 1 187 ? 12.304 4.310 12.203 1.00 98.56 187 ILE A N 1
ATOM 1497 C CA . ILE A 1 187 ? 13.598 4.211 11.516 1.00 98.56 187 ILE A CA 1
ATOM 1498 C C . ILE A 1 187 ? 14.230 2.838 11.745 1.00 98.56 187 ILE A C 1
ATOM 1500 O O . ILE A 1 187 ? 14.612 2.166 10.791 1.00 98.56 187 ILE A O 1
ATOM 1504 N N . ASP A 1 188 ? 14.307 2.403 13.002 1.00 98.56 188 ASP A N 1
ATOM 1505 C CA . ASP A 1 188 ? 14.928 1.142 13.390 1.00 98.56 188 ASP A CA 1
ATOM 1506 C C . ASP A 1 188 ? 13.871 0.042 13.474 1.00 98.56 188 ASP A C 1
ATOM 1508 O O . ASP A 1 188 ? 12.927 0.129 14.267 1.00 98.56 188 ASP A O 1
ATOM 1512 N N . TRP A 1 189 ? 14.038 -1.010 12.673 1.00 98.75 189 TRP A N 1
ATOM 1513 C CA . TRP A 1 189 ? 13.064 -2.093 12.541 1.00 98.75 189 TRP A CA 1
ATOM 1514 C C . TRP A 1 189 ? 13.652 -3.443 12.940 1.00 98.75 189 TRP A C 1
ATOM 1516 O O . TRP A 1 189 ? 14.748 -3.819 12.529 1.00 98.75 189 TRP A O 1
ATOM 1526 N N . THR A 1 190 ? 12.888 -4.209 13.718 1.00 98.56 190 THR A N 1
ATOM 1527 C CA . THR A 1 190 ? 13.243 -5.576 14.128 1.00 98.56 190 THR A CA 1
ATOM 1528 C C . THR A 1 190 ? 12.232 -6.565 13.566 1.00 98.56 190 THR A C 1
ATOM 1530 O O . THR A 1 190 ? 11.041 -6.401 13.808 1.00 98.56 190 THR A O 1
ATOM 1533 N N . LEU A 1 191 ? 12.692 -7.594 12.845 1.00 98.56 191 LEU A N 1
ATOM 1534 C CA . LEU A 1 191 ? 11.844 -8.711 12.409 1.00 98.56 191 LEU A CA 1
ATOM 1535 C C . LEU A 1 191 ? 11.353 -9.489 13.637 1.00 98.56 191 LEU A C 1
ATOM 1537 O O . LEU A 1 191 ? 12.171 -9.898 14.462 1.00 98.56 191 LEU A O 1
ATOM 1541 N N . VAL A 1 192 ? 10.044 -9.719 13.742 1.00 98.69 192 VAL A N 1
ATOM 1542 C CA . VAL A 1 192 ? 9.435 -10.397 14.899 1.00 98.69 192 VAL A CA 1
ATOM 1543 C C . VAL A 1 192 ? 8.694 -11.681 14.549 1.00 98.69 192 VAL A C 1
ATOM 1545 O O . VAL A 1 192 ? 8.679 -12.610 15.359 1.00 98.69 192 VAL A O 1
ATOM 1548 N N . SER A 1 193 ? 8.101 -11.790 13.359 1.00 98.69 193 SER A N 1
ATOM 1549 C CA . SER A 1 193 ? 7.483 -13.043 12.921 1.00 98.69 193 SER A CA 1
ATOM 1550 C C . SER A 1 193 ? 7.255 -13.112 11.410 1.00 98.69 193 SER A C 1
ATOM 1552 O O . SER A 1 193 ? 7.492 -12.147 10.685 1.00 98.69 193 SER A O 1
ATOM 1554 N N . GLU A 1 194 ? 6.778 -14.271 10.957 1.00 98.38 194 GLU A N 1
ATOM 1555 C CA . GLU A 1 194 ? 6.449 -14.575 9.567 1.00 98.38 194 GLU A CA 1
ATOM 1556 C C . GLU A 1 194 ? 5.086 -15.285 9.483 1.00 98.38 194 GLU A C 1
ATOM 1558 O O . GLU A 1 194 ? 4.714 -16.051 10.379 1.00 98.38 194 GLU A O 1
ATOM 1563 N N . PHE A 1 195 ? 4.356 -15.081 8.385 1.00 98.69 195 PHE A N 1
ATOM 1564 C CA . PHE A 1 195 ? 3.095 -15.761 8.073 1.00 98.69 195 PHE A CA 1
ATOM 1565 C C . PHE A 1 195 ? 3.007 -16.067 6.577 1.00 98.69 195 PHE A C 1
ATOM 1567 O O . PHE A 1 195 ? 3.356 -15.224 5.765 1.00 98.69 195 PHE A O 1
ATOM 1574 N N . GLY A 1 196 ? 2.463 -17.223 6.187 1.00 96.56 196 GLY A N 1
ATOM 1575 C CA . GLY A 1 196 ? 1.995 -17.397 4.806 1.00 96.56 196 GLY A CA 1
ATOM 1576 C C . GLY A 1 196 ? 2.291 -18.737 4.158 1.00 96.56 196 GLY A C 1
ATOM 1577 O O . GLY A 1 196 ? 1.402 -19.247 3.502 1.00 96.56 196 GLY A O 1
ATOM 1578 N N . TYR A 1 197 ? 3.430 -19.386 4.439 1.00 91.62 197 TYR A N 1
ATOM 1579 C CA . TYR A 1 197 ? 3.953 -20.562 3.699 1.00 91.62 197 TYR A CA 1
ATOM 1580 C C . TYR A 1 197 ? 2.985 -21.726 3.385 1.00 91.62 197 TYR A C 1
ATOM 1582 O O . TYR A 1 197 ? 3.307 -22.598 2.579 1.00 91.62 197 TYR A O 1
ATOM 1590 N N . ARG A 1 198 ? 1.852 -21.834 4.086 1.00 91.19 198 ARG A N 1
ATOM 1591 C CA . ARG A 1 198 ? 0.829 -22.877 3.889 1.00 91.19 198 ARG A CA 1
ATOM 1592 C C . ARG A 1 198 ? -0.600 -22.337 3.907 1.00 91.19 198 ARG A C 1
ATOM 1594 O O . ARG A 1 198 ? -1.533 -23.127 3.997 1.00 91.19 198 ARG A O 1
ATOM 1601 N N . HIS A 1 199 ? -0.764 -21.019 3.912 1.00 97.69 199 HIS A N 1
ATOM 1602 C CA . HIS A 1 199 ? -2.049 -20.357 4.075 1.00 97.69 199 HIS A CA 1
ATOM 1603 C C . HIS A 1 199 ? -2.448 -19.661 2.781 1.00 97.69 199 HIS A C 1
ATOM 1605 O O . HIS A 1 199 ? -1.692 -18.852 2.263 1.00 97.69 199 HIS A O 1
ATOM 1611 N N . GLY A 1 200 ? -3.655 -19.920 2.296 1.00 97.06 200 GLY A N 1
ATOM 1612 C CA . GLY A 1 200 ? -4.188 -19.248 1.120 1.00 97.06 200 GLY A CA 1
ATOM 1613 C C . GLY A 1 200 ? -3.509 -19.663 -0.186 1.00 97.06 200 GLY A C 1
ATOM 1614 O O . GLY A 1 200 ? -2.762 -20.643 -0.272 1.00 97.06 200 GLY A O 1
ATOM 1615 N N . ALA A 1 201 ? -3.802 -18.910 -1.238 1.00 96.94 201 ALA A N 1
ATOM 1616 C CA . ALA A 1 201 ? -3.301 -19.176 -2.574 1.00 96.94 201 ALA A CA 1
ATOM 1617 C C . ALA A 1 201 ? -1.831 -18.764 -2.717 1.00 96.94 201 ALA A C 1
ATOM 1619 O O . ALA A 1 201 ? -1.389 -17.748 -2.186 1.00 96.94 201 ALA A O 1
ATOM 1620 N N . HIS A 1 202 ? -1.081 -19.562 -3.465 1.00 96.25 202 HIS A N 1
ATOM 1621 C CA . HIS A 1 202 ? 0.324 -19.337 -3.784 1.00 96.25 202 HIS A CA 1
ATOM 1622 C C . HIS A 1 202 ? 0.511 -19.437 -5.293 1.00 96.25 202 HIS A C 1
ATOM 1624 O O . HIS A 1 202 ? -0.235 -20.150 -5.970 1.00 96.25 202 HIS A O 1
ATOM 1630 N N . SER A 1 203 ? 1.516 -18.742 -5.815 1.00 93.38 203 SER A N 1
ATOM 1631 C CA . SER A 1 203 ? 1.824 -18.739 -7.245 1.00 93.38 203 SER A CA 1
ATOM 1632 C C . SER A 1 203 ? 3.314 -18.997 -7.487 1.00 93.38 203 SER A C 1
ATOM 1634 O O . SER A 1 203 ? 4.057 -19.322 -6.562 1.00 93.38 203 SER A O 1
ATOM 1636 N N . LYS A 1 204 ? 3.761 -18.911 -8.744 1.00 91.12 204 LYS A N 1
ATOM 1637 C CA . LYS A 1 204 ? 5.196 -18.965 -9.068 1.00 91.12 204 LYS A CA 1
ATOM 1638 C C . LYS A 1 204 ? 5.915 -17.658 -8.734 1.00 91.12 204 LYS A C 1
ATOM 1640 O O . LYS A 1 204 ? 7.095 -17.700 -8.410 1.00 91.12 204 LYS A O 1
ATOM 1645 N N . GLY A 1 205 ? 5.214 -16.531 -8.858 1.00 92.94 205 GLY A N 1
ATOM 1646 C CA . GLY A 1 205 ? 5.687 -15.204 -8.465 1.00 92.94 205 GLY A CA 1
ATOM 1647 C C . GLY A 1 205 ? 5.215 -14.861 -7.055 1.00 92.94 205 GLY A C 1
ATOM 1648 O O . GLY A 1 205 ? 4.243 -15.469 -6.597 1.00 92.94 205 GLY A O 1
ATOM 1649 N N . PRO A 1 206 ? 5.891 -13.935 -6.367 1.00 95.31 206 PRO A N 1
ATOM 1650 C CA . PRO A 1 206 ? 5.720 -13.688 -4.939 1.00 95.31 206 PRO A CA 1
ATOM 1651 C C . PRO A 1 206 ? 4.309 -13.226 -4.563 1.00 95.31 206 PRO A C 1
ATOM 1653 O O . PRO A 1 206 ? 3.472 -12.892 -5.402 1.00 95.31 206 PRO A O 1
ATOM 1656 N N . TRP A 1 207 ? 4.052 -13.250 -3.264 1.00 97.88 207 TRP A N 1
ATOM 1657 C CA . TRP A 1 207 ? 3.010 -12.446 -2.653 1.00 97.88 207 TRP A CA 1
ATOM 1658 C C . TRP A 1 207 ? 3.407 -10.972 -2.728 1.00 97.88 207 TRP A C 1
ATOM 1660 O O . TRP A 1 207 ? 4.588 -10.642 -2.644 1.00 97.88 207 TRP A O 1
ATOM 1670 N N . GLU A 1 208 ? 2.428 -10.099 -2.926 1.00 98.44 208 GLU A N 1
ATOM 1671 C CA . GLU A 1 208 ? 2.657 -8.670 -3.162 1.00 98.44 208 GLU A CA 1
ATOM 1672 C C . GLU A 1 208 ? 1.597 -7.837 -2.442 1.00 98.44 208 GLU A C 1
ATOM 1674 O O . GLU A 1 208 ? 0.523 -8.337 -2.097 1.00 98.44 208 GLU A O 1
ATOM 1679 N N . CYS A 1 209 ? 1.896 -6.555 -2.236 1.00 98.50 209 CYS A N 1
ATOM 1680 C CA . CYS A 1 209 ? 0.991 -5.544 -1.687 1.00 98.50 209 CYS A CA 1
ATOM 1681 C C . CYS A 1 209 ? 0.241 -6.001 -0.421 1.00 98.50 209 CYS A C 1
ATOM 1683 O O . CYS A 1 209 ? -0.995 -6.055 -0.427 1.00 98.50 209 CYS A O 1
ATOM 1685 N N . PRO A 1 210 ? 0.956 -6.364 0.661 1.00 98.75 210 PRO A N 1
ATOM 1686 C CA . PRO A 1 210 ? 0.310 -6.713 1.905 1.00 98.75 210 PRO A CA 1
ATOM 1687 C C . PRO A 1 210 ? -0.349 -5.477 2.521 1.00 98.75 210 PRO A C 1
ATOM 1689 O O . PRO A 1 210 ? 0.203 -4.380 2.489 1.00 98.75 210 PRO A O 1
ATOM 1692 N N . ASP A 1 211 ? -1.507 -5.661 3.144 1.00 98.88 211 ASP A N 1
ATOM 1693 C CA . ASP A 1 211 ? -2.121 -4.642 3.994 1.00 98.88 211 ASP A CA 1
ATOM 1694 C C . ASP A 1 211 ? -2.683 -5.284 5.262 1.00 98.88 211 ASP A C 1
ATOM 1696 O O . ASP A 1 211 ? -3.188 -6.406 5.223 1.00 98.88 211 ASP A O 1
ATOM 1700 N N . LEU A 1 212 ? -2.585 -4.589 6.393 1.00 98.88 212 LEU A N 1
ATOM 1701 C CA . LEU A 1 212 ? -3.002 -5.097 7.696 1.00 98.88 212 LEU A CA 1
ATOM 1702 C C . LEU A 1 212 ? -3.815 -4.040 8.436 1.00 98.88 212 LEU A C 1
ATOM 1704 O O . LEU A 1 212 ? -3.345 -2.931 8.689 1.00 98.88 212 LEU A O 1
ATOM 1708 N N . PHE A 1 213 ? -5.035 -4.401 8.816 1.00 98.75 213 PHE A N 1
ATOM 1709 C CA . PHE A 1 213 ? -5.926 -3.519 9.561 1.00 98.75 213 PHE A CA 1
ATOM 1710 C C . PHE A 1 213 ? -6.965 -4.310 10.351 1.00 98.75 213 PHE A C 1
ATOM 1712 O O . PHE A 1 213 ? -7.272 -5.464 10.056 1.00 98.75 213 PHE A O 1
ATOM 1719 N N . GLU A 1 214 ? -7.540 -3.660 11.352 1.00 98.19 214 GLU A N 1
ATOM 1720 C CA . GLU A 1 214 ? -8.633 -4.204 12.143 1.00 98.19 214 GLU A CA 1
ATOM 1721 C C . GLU A 1 214 ? -9.992 -3.768 11.569 1.00 98.19 214 GLU A C 1
ATOM 1723 O O . GLU A 1 214 ? -10.176 -2.609 11.189 1.00 98.19 214 GLU A O 1
ATOM 1728 N N . LEU A 1 215 ? -10.955 -4.696 11.514 1.00 98.44 215 LEU A N 1
ATOM 1729 C CA . LEU A 1 215 ? -12.355 -4.413 11.191 1.00 98.44 215 LEU A CA 1
ATOM 1730 C C . LEU A 1 215 ? -13.276 -4.881 12.316 1.00 98.44 215 LEU A C 1
ATOM 1732 O O . LEU A 1 215 ? -13.192 -6.020 12.781 1.00 98.44 215 LEU A O 1
ATOM 1736 N N . LYS A 1 216 ? -14.228 -4.026 12.695 1.00 97.62 216 LYS A N 1
ATOM 1737 C CA . LYS A 1 216 ? -15.337 -4.391 13.580 1.00 97.62 216 LYS A CA 1
ATOM 1738 C C . LYS A 1 216 ? -16.340 -5.271 12.835 1.00 97.62 216 LYS A C 1
ATOM 1740 O O . LYS A 1 216 ? -16.706 -4.972 11.700 1.00 97.62 216 LYS A O 1
ATOM 1745 N N . VAL A 1 217 ? -16.814 -6.333 13.483 1.00 97.56 217 VAL A N 1
ATOM 1746 C CA . VAL A 1 217 ? -17.887 -7.172 12.942 1.00 97.56 217 VAL A CA 1
ATOM 1747 C C . VAL A 1 217 ? -19.208 -6.404 13.027 1.00 97.56 217 VAL A C 1
ATOM 1749 O O . VAL A 1 217 ? -19.615 -5.972 14.108 1.00 97.56 217 VAL A O 1
ATOM 1752 N N . GLU A 1 218 ? -19.901 -6.242 11.901 1.00 93.69 218 GLU A N 1
ATOM 1753 C CA . GLU A 1 218 ? -21.168 -5.514 11.840 1.00 93.69 218 GLU A CA 1
ATOM 1754 C C . GLU A 1 218 ? -22.190 -6.060 12.842 1.00 93.69 218 GLU A C 1
ATOM 1756 O O . GLU A 1 218 ? -22.442 -7.262 12.936 1.00 93.69 218 GLU A O 1
ATOM 1761 N N . GLY A 1 219 ? -22.783 -5.151 13.618 1.00 95.06 219 GLY A N 1
ATOM 1762 C CA . GLY A 1 219 ? -23.761 -5.494 14.650 1.00 95.06 219 GLY A CA 1
ATOM 1763 C C . GLY A 1 219 ? -23.180 -6.147 15.912 1.00 95.06 219 GLY A C 1
ATOM 1764 O O . GLY A 1 219 ? -23.954 -6.487 16.807 1.00 95.06 219 GLY A O 1
ATOM 1765 N N . LYS A 1 220 ? -21.854 -6.300 16.032 1.00 96.00 220 LYS A N 1
ATOM 1766 C CA . LYS A 1 220 ? -21.181 -6.863 17.217 1.00 96.00 220 LYS A CA 1
ATOM 1767 C C . LYS A 1 220 ? -20.143 -5.890 17.780 1.00 96.00 220 LYS A C 1
ATOM 1769 O O . LYS A 1 220 ? -19.791 -4.903 17.147 1.00 96.00 220 LYS A O 1
ATOM 1774 N N . GLN A 1 221 ? -19.676 -6.138 19.007 1.00 94.75 221 GLN A N 1
ATOM 1775 C CA . GLN A 1 221 ? -18.572 -5.367 19.612 1.00 94.75 221 GLN A CA 1
ATOM 1776 C C . GLN A 1 221 ? -17.192 -5.938 19.278 1.00 94.75 221 GLN A C 1
ATOM 1778 O O . GLN A 1 221 ? -16.190 -5.271 19.496 1.00 94.75 221 GLN A O 1
ATOM 1783 N N . GLU A 1 222 ? -17.155 -7.160 18.758 1.00 96.19 222 GLU A N 1
ATOM 1784 C CA . GLU A 1 222 ? -15.929 -7.844 18.378 1.00 96.19 222 GLU A CA 1
ATOM 1785 C C . GLU A 1 222 ? -15.342 -7.273 17.088 1.00 96.19 222 GLU A C 1
ATOM 1787 O O . GLU A 1 222 ? -16.069 -6.871 16.176 1.00 96.19 222 GLU A O 1
ATOM 1792 N N . SER A 1 223 ? -14.024 -7.329 16.995 1.00 97.69 223 SER A N 1
ATOM 1793 C CA . SER A 1 223 ? -13.232 -7.005 15.816 1.00 97.69 223 SER A CA 1
ATOM 1794 C C . SER A 1 223 ? -12.335 -8.180 15.440 1.00 97.69 223 SER A C 1
ATOM 1796 O O . SER A 1 223 ? -12.122 -9.099 16.237 1.00 97.69 223 SER A O 1
ATOM 1798 N N . ARG A 1 224 ? -11.845 -8.188 14.201 1.00 98.56 224 ARG A N 1
ATOM 1799 C CA . ARG A 1 224 ? -10.807 -9.114 13.738 1.00 98.56 224 ARG A CA 1
ATOM 1800 C C . ARG A 1 224 ? -9.792 -8.369 12.894 1.00 98.56 224 ARG A C 1
ATOM 1802 O O . ARG A 1 224 ? -10.130 -7.401 12.209 1.00 98.56 224 ARG A O 1
ATOM 1809 N N . TRP A 1 225 ? -8.569 -8.873 12.913 1.00 98.88 225 TRP A N 1
ATOM 1810 C CA . TRP A 1 225 ? -7.511 -8.429 12.026 1.00 98.88 225 TRP A CA 1
ATOM 1811 C C . TRP A 1 225 ? -7.675 -9.058 10.653 1.00 98.88 225 TRP A C 1
ATOM 1813 O O . TRP A 1 225 ? -7.961 -10.252 10.521 1.00 98.88 225 TRP A O 1
ATOM 1823 N N . ILE A 1 226 ? -7.487 -8.233 9.633 1.00 98.94 226 ILE A N 1
ATOM 1824 C CA . ILE A 1 226 ? -7.548 -8.608 8.231 1.00 98.94 226 ILE A CA 1
ATOM 1825 C C . ILE A 1 226 ? -6.164 -8.394 7.638 1.00 98.94 226 ILE A C 1
ATOM 1827 O O . ILE A 1 226 ? -5.656 -7.275 7.667 1.00 98.94 226 ILE A O 1
ATOM 1831 N N . LEU A 1 227 ? -5.578 -9.462 7.104 1.00 98.94 227 LEU A N 1
ATOM 1832 C CA . LEU A 1 227 ? -4.359 -9.399 6.302 1.00 98.94 227 LEU A CA 1
ATOM 1833 C C . LEU A 1 227 ? -4.750 -9.584 4.836 1.00 98.94 227 LEU A C 1
ATOM 1835 O O . LEU A 1 227 ? -5.242 -10.647 4.464 1.00 98.94 227 LEU A O 1
ATOM 1839 N N . VAL A 1 228 ? -4.561 -8.557 4.021 1.00 98.88 228 VAL A N 1
ATOM 1840 C CA . VAL A 1 228 ? -4.785 -8.576 2.570 1.00 98.88 228 VAL A CA 1
ATOM 1841 C C . VAL A 1 228 ? -3.462 -8.881 1.881 1.00 98.88 228 VAL A C 1
ATOM 1843 O O . VAL A 1 228 ? -2.434 -8.381 2.321 1.00 98.88 228 VAL A O 1
ATOM 1846 N N . VAL A 1 229 ? -3.482 -9.708 0.832 1.00 98.62 229 VAL A N 1
ATOM 1847 C CA . VAL A 1 229 ? -2.293 -10.064 0.041 1.00 98.62 229 VAL A CA 1
ATOM 1848 C C . VAL A 1 229 ? -2.678 -10.256 -1.428 1.00 98.62 229 VAL A C 1
ATOM 1850 O O . VAL A 1 229 ? -3.662 -10.930 -1.739 1.00 98.62 229 VAL A O 1
ATOM 1853 N N . GLY A 1 230 ? -1.898 -9.701 -2.350 1.00 98.19 230 GLY A N 1
ATOM 1854 C CA . GLY A 1 230 ? -2.007 -9.953 -3.785 1.00 98.19 230 GLY A CA 1
ATOM 1855 C C . GLY A 1 230 ? -1.193 -11.170 -4.239 1.00 98.19 230 GLY A C 1
ATOM 1856 O O . GLY A 1 230 ? -0.117 -11.440 -3.713 1.00 98.19 230 GLY A O 1
ATOM 1857 N N . ILE A 1 231 ? -1.677 -11.881 -5.262 1.00 96.88 231 ILE A N 1
ATOM 1858 C CA . ILE A 1 231 ? -0.872 -12.817 -6.067 1.00 96.88 231 ILE A CA 1
ATOM 1859 C C . ILE A 1 231 ? -0.917 -12.454 -7.557 1.00 96.88 231 ILE A C 1
ATOM 1861 O O . ILE A 1 231 ? -1.979 -12.103 -8.071 1.00 96.88 231 ILE A O 1
ATOM 1865 N N . GLY A 1 232 ? 0.214 -12.557 -8.259 1.00 95.44 232 GLY A N 1
ATOM 1866 C CA . GLY A 1 232 ? 0.313 -12.196 -9.682 1.00 95.44 232 GLY A CA 1
ATOM 1867 C C . GLY A 1 232 ? -0.269 -13.225 -10.668 1.00 95.44 232 GLY A C 1
ATOM 1868 O O . GLY A 1 232 ? -0.528 -12.902 -11.827 1.00 95.44 232 GLY A O 1
ATOM 1869 N N . GLU A 1 233 ? -0.508 -14.464 -10.226 1.00 94.88 233 GLU A N 1
ATOM 1870 C CA . GLU A 1 233 ? -1.096 -15.549 -11.023 1.00 94.88 233 GLU A CA 1
ATOM 1871 C C . GLU A 1 233 ? -1.939 -16.479 -10.135 1.00 94.88 233 GLU A C 1
ATOM 1873 O O . GLU A 1 233 ? -1.637 -16.667 -8.960 1.00 94.88 233 GLU A O 1
ATOM 1878 N N . GLY A 1 234 ? -2.965 -17.119 -10.706 1.00 93.44 234 GLY A N 1
ATOM 1879 C CA . GLY A 1 234 ? -3.754 -18.149 -10.019 1.00 93.44 234 GLY A CA 1
ATOM 1880 C C . GLY A 1 234 ? -4.955 -17.610 -9.243 1.00 93.44 234 GLY A C 1
ATOM 1881 O O . GLY A 1 234 ? -5.560 -18.355 -8.473 1.00 93.44 234 GLY A O 1
ATOM 1882 N N . ALA A 1 235 ? -5.321 -16.342 -9.460 1.00 94.44 235 ALA A N 1
ATOM 1883 C CA . ALA A 1 235 ? -6.536 -15.759 -8.908 1.00 94.44 235 ALA A CA 1
ATOM 1884 C C . ALA A 1 235 ? -7.808 -16.465 -9.399 1.00 94.44 235 ALA A C 1
ATOM 1886 O O . ALA A 1 235 ? -7.787 -17.218 -10.377 1.00 94.44 235 ALA A O 1
ATOM 1887 N N . HIS A 1 236 ? -8.942 -16.178 -8.752 1.00 89.38 236 HIS A N 1
ATOM 1888 C CA . HIS A 1 236 ? -10.220 -16.852 -9.006 1.00 89.38 236 HIS A CA 1
ATOM 1889 C C . HIS A 1 236 ? -10.611 -16.930 -10.495 1.00 89.38 236 HIS A C 1
ATOM 1891 O O . HIS A 1 236 ? -11.032 -17.984 -10.969 1.00 89.38 236 HIS A O 1
ATOM 1897 N N . CYS A 1 237 ? -10.435 -15.837 -11.247 1.00 91.88 237 CYS A N 1
ATOM 1898 C CA . CYS A 1 237 ? -10.716 -15.777 -12.688 1.00 91.88 237 CYS A CA 1
ATOM 1899 C C . CYS A 1 237 ? -9.465 -15.863 -13.586 1.00 91.88 237 CYS A C 1
ATOM 1901 O O . CYS A 1 237 ? -9.548 -15.576 -14.790 1.00 91.88 237 CYS A O 1
ATOM 1903 N N . GLY A 1 238 ? -8.334 -16.304 -13.032 1.00 91.38 238 GLY A N 1
ATOM 1904 C CA . GLY A 1 238 ? -7.030 -16.351 -13.686 1.00 91.38 238 GLY A CA 1
ATOM 1905 C C . GLY A 1 238 ? -6.276 -15.020 -13.631 1.00 91.38 238 GLY A C 1
ATOM 1906 O O . GLY A 1 238 ? -6.871 -13.954 -13.491 1.00 91.38 238 GLY A O 1
ATOM 1907 N N . GLY A 1 239 ? -4.951 -15.099 -13.762 1.00 95.25 239 GLY A N 1
ATOM 1908 C CA . GLY A 1 239 ? -4.063 -13.942 -13.644 1.00 95.25 239 GLY A CA 1
ATOM 1909 C C . GLY A 1 239 ? -3.941 -13.436 -12.212 1.00 95.25 239 GLY A C 1
ATOM 1910 O O . GLY A 1 239 ? -4.035 -14.230 -11.272 1.00 95.25 239 GLY A O 1
ATOM 1911 N N . ALA A 1 240 ? -3.712 -12.132 -12.085 1.00 97.00 240 ALA A N 1
ATOM 1912 C CA . ALA A 1 240 ? -3.534 -11.453 -10.810 1.00 97.00 240 ALA A CA 1
ATOM 1913 C C . ALA A 1 240 ? -4.847 -11.319 -10.019 1.00 97.00 240 ALA A C 1
ATOM 1915 O O . ALA A 1 240 ? -5.925 -11.247 -10.611 1.00 97.00 240 ALA A O 1
ATOM 1916 N N . GLY A 1 241 ? -4.761 -11.261 -8.690 1.00 97.38 241 GLY A N 1
ATOM 1917 C CA . GLY A 1 241 ? -5.913 -10.993 -7.826 1.00 97.38 241 GLY A CA 1
ATOM 1918 C C . GLY A 1 241 ? -5.561 -10.847 -6.349 1.00 97.38 241 GLY A C 1
ATOM 1919 O O . GLY A 1 241 ? -4.446 -11.156 -5.927 1.00 97.38 241 GLY A O 1
ATOM 1920 N N . THR A 1 242 ? -6.531 -10.376 -5.567 1.00 98.44 242 THR A N 1
ATOM 1921 C CA . THR A 1 242 ? -6.363 -10.070 -4.140 1.00 98.44 242 THR A CA 1
ATOM 1922 C C . THR A 1 242 ? -7.071 -11.097 -3.255 1.00 98.44 242 THR A C 1
ATOM 1924 O O . THR A 1 242 ? -8.296 -11.241 -3.315 1.00 98.44 242 THR A O 1
ATOM 1927 N N . GLN A 1 243 ? -6.316 -11.776 -2.392 1.00 98.56 243 GLN A N 1
ATOM 1928 C CA . GLN A 1 243 ? -6.841 -12.621 -1.316 1.00 98.56 243 GLN A CA 1
ATOM 1929 C C . GLN A 1 243 ? -6.754 -11.912 0.040 1.00 98.56 243 GLN A C 1
ATOM 1931 O O . GLN A 1 243 ? -6.084 -10.888 0.186 1.00 98.56 243 GLN A O 1
ATOM 1936 N N . TYR A 1 244 ? -7.433 -12.456 1.046 1.00 98.81 244 TYR A N 1
ATOM 1937 C CA . TYR A 1 244 ? -7.333 -11.965 2.414 1.00 98.81 244 TYR A CA 1
ATOM 1938 C C . TYR A 1 244 ? -7.463 -13.085 3.452 1.00 98.81 244 TYR A C 1
ATOM 1940 O O . TYR A 1 244 ? -8.008 -14.159 3.196 1.00 98.81 244 TYR A O 1
ATOM 1948 N N . PHE A 1 245 ? -6.996 -12.801 4.663 1.00 98.88 245 PHE A N 1
ATOM 1949 C CA . PHE A 1 245 ? -7.071 -13.672 5.829 1.00 98.88 245 PHE A CA 1
ATOM 1950 C C . PHE A 1 245 ? -7.786 -12.945 6.965 1.00 98.88 245 PHE A C 1
ATOM 1952 O O . PHE A 1 245 ? -7.614 -11.741 7.135 1.00 98.88 245 PHE A O 1
ATOM 1959 N N . ILE A 1 246 ? -8.578 -13.676 7.749 1.00 98.81 246 ILE A N 1
ATOM 1960 C CA . ILE A 1 246 ? -9.257 -13.159 8.945 1.00 98.81 246 ILE A CA 1
ATOM 1961 C C . ILE A 1 246 ? -8.625 -13.835 10.152 1.00 98.81 246 ILE A C 1
ATOM 1963 O O . ILE A 1 246 ? -8.514 -15.063 10.174 1.00 98.81 246 ILE A O 1
ATOM 1967 N N . GLY A 1 247 ? -8.232 -13.056 11.150 1.00 98.44 247 GLY A N 1
ATOM 1968 C CA . GLY A 1 247 ? -7.542 -13.589 12.309 1.00 98.44 247 GLY A CA 1
ATOM 1969 C C . GLY A 1 247 ? -7.411 -12.612 13.463 1.00 98.44 247 GLY A C 1
ATOM 1970 O O . GLY A 1 247 ? -8.130 -11.615 13.550 1.00 98.44 247 GLY A O 1
ATOM 1971 N N . ASP A 1 248 ? -6.447 -12.916 14.323 1.00 98.62 248 ASP A N 1
ATOM 1972 C CA . ASP A 1 248 ? -5.966 -12.028 15.375 1.00 98.62 248 ASP A CA 1
ATOM 1973 C C . ASP A 1 248 ? -4.524 -11.613 15.080 1.00 98.62 248 ASP A C 1
ATOM 1975 O O . ASP A 1 248 ? -3.764 -12.359 14.458 1.00 98.62 248 ASP A O 1
ATOM 1979 N N . PHE A 1 249 ? -4.136 -10.442 15.570 1.00 98.81 249 PHE A N 1
ATOM 1980 C CA . PHE A 1 249 ? -2.765 -9.960 15.544 1.00 98.81 249 PHE A CA 1
ATOM 1981 C C . PHE A 1 249 ? -2.428 -9.388 16.919 1.00 98.81 249 PHE A C 1
ATOM 1983 O O . PHE A 1 249 ? -3.171 -8.566 17.451 1.00 98.81 249 PHE A O 1
ATOM 1990 N N . ASP A 1 250 ? -1.333 -9.853 17.514 1.00 98.44 250 ASP A N 1
ATOM 1991 C CA . ASP A 1 250 ? -0.917 -9.468 18.871 1.00 98.44 250 ASP A CA 1
ATOM 1992 C C . ASP A 1 250 ? 0.127 -8.335 18.892 1.00 98.44 250 ASP A C 1
ATOM 1994 O O . ASP A 1 250 ? 0.601 -7.933 19.955 1.00 98.44 250 ASP A O 1
ATOM 1998 N N . GLY A 1 251 ? 0.461 -7.782 17.723 1.00 98.06 251 GLY A N 1
ATOM 1999 C CA . GLY A 1 251 ? 1.549 -6.820 17.539 1.00 98.06 251 GLY A CA 1
ATOM 2000 C C . GLY A 1 251 ? 2.832 -7.445 17.008 1.00 98.06 251 GLY A C 1
ATOM 2001 O O . GLY A 1 251 ? 3.705 -6.712 16.547 1.00 98.06 251 GLY A O 1
ATOM 2002 N N . GLU A 1 252 ? 2.942 -8.775 17.031 1.00 98.50 252 GLU A N 1
ATOM 2003 C CA . GLU A 1 252 ? 4.095 -9.501 16.507 1.00 98.50 252 GLU A CA 1
ATOM 2004 C C . GLU A 1 252 ? 3.697 -10.571 15.493 1.00 98.50 252 GLU A C 1
ATOM 2006 O O . GLU A 1 252 ? 4.337 -10.675 14.450 1.00 98.50 252 GLU A O 1
ATOM 2011 N N . ARG A 1 253 ? 2.652 -11.358 15.772 1.00 98.69 253 ARG A N 1
ATOM 2012 C CA . ARG A 1 253 ? 2.235 -12.537 15.007 1.00 98.69 253 ARG A CA 1
ATOM 2013 C C . ARG A 1 253 ? 0.772 -12.465 14.591 1.00 98.69 253 ARG A C 1
ATOM 2015 O O . ARG A 1 253 ? -0.119 -12.254 15.410 1.00 98.69 253 ARG A O 1
ATOM 2022 N N . PHE A 1 254 ? 0.521 -12.751 13.314 1.00 98.81 254 PHE A N 1
ATOM 2023 C CA . PHE A 1 254 ? -0.826 -12.949 12.783 1.00 98.81 254 PHE A CA 1
ATOM 2024 C C . PHE A 1 254 ? -1.262 -14.416 12.918 1.00 98.81 254 PHE A C 1
ATOM 2026 O O . PHE A 1 254 ? -0.554 -15.330 12.491 1.00 98.81 254 PHE A O 1
ATOM 2033 N N . THR A 1 255 ? -2.447 -14.646 13.485 1.00 98.56 255 THR A N 1
ATOM 2034 C CA . THR A 1 255 ? -3.051 -15.976 13.648 1.00 98.56 255 THR A CA 1
ATOM 2035 C C . THR A 1 255 ? -4.326 -16.074 12.818 1.00 98.56 255 THR A C 1
ATOM 2037 O O . THR A 1 255 ? -5.359 -15.530 13.199 1.00 98.56 255 THR A O 1
ATOM 2040 N N . ASN A 1 256 ? -4.269 -16.793 11.693 1.00 98.44 256 ASN A N 1
ATOM 2041 C CA . ASN A 1 256 ? -5.422 -17.018 10.814 1.00 98.44 256 ASN A CA 1
ATOM 2042 C C . ASN A 1 256 ? -6.470 -17.927 11.486 1.00 98.44 256 ASN A C 1
ATOM 2044 O O . ASN A 1 256 ? -6.132 -18.984 12.018 1.00 98.44 256 ASN A O 1
ATOM 2048 N N . HIS A 1 257 ? -7.741 -17.528 11.439 1.00 97.81 257 HIS A N 1
ATOM 2049 C CA . HIS A 1 257 ? -8.867 -18.278 12.014 1.00 97.81 257 HIS A CA 1
ATOM 2050 C C . HIS A 1 257 ? -9.458 -19.316 11.060 1.00 97.81 257 HIS A C 1
ATOM 2052 O O . HIS A 1 257 ? -10.146 -20.233 11.507 1.00 97.81 257 HIS A O 1
ATOM 2058 N N . ASN A 1 258 ? -9.210 -19.190 9.757 1.00 96.94 258 ASN A N 1
ATOM 2059 C CA . ASN A 1 258 ? -9.667 -20.168 8.775 1.00 96.94 258 ASN A CA 1
ATOM 2060 C C . ASN A 1 258 ? -8.656 -21.310 8.620 1.00 96.94 258 ASN A C 1
ATOM 2062 O O . ASN A 1 258 ? -7.477 -21.180 8.959 1.00 96.94 258 ASN A O 1
ATOM 2066 N N . HIS A 1 259 ? -9.114 -22.436 8.066 1.00 96.81 259 HIS A N 1
ATOM 2067 C CA . HIS A 1 259 ? -8.215 -23.520 7.679 1.00 96.81 259 HIS A CA 1
ATOM 2068 C C . HIS A 1 259 ? -7.146 -22.989 6.701 1.00 96.81 259 HIS A C 1
ATOM 2070 O O . HIS A 1 259 ? -7.492 -22.177 5.843 1.00 96.81 259 HIS A O 1
ATOM 2076 N N . PRO A 1 260 ? -5.873 -23.425 6.776 1.00 96.81 260 PRO A N 1
ATOM 2077 C CA . PRO A 1 260 ? -4.819 -22.899 5.905 1.00 96.81 260 PRO A CA 1
ATOM 2078 C C . PRO A 1 260 ? -5.125 -23.019 4.401 1.00 96.81 260 PRO A C 1
ATOM 2080 O O . PRO A 1 260 ? -4.743 -22.149 3.631 1.00 96.81 260 PRO A O 1
ATOM 2083 N N . GLU A 1 261 ? -5.869 -24.044 3.985 1.00 95.94 261 GLU A N 1
ATOM 2084 C CA . GLU A 1 261 ? -6.266 -24.240 2.579 1.00 95.94 261 GLU A CA 1
ATOM 2085 C C . GLU A 1 261 ? -7.482 -23.400 2.139 1.00 95.94 261 GLU A C 1
ATOM 2087 O O . GLU A 1 261 ? -7.798 -23.366 0.951 1.00 95.94 261 GLU A O 1
ATOM 2092 N N . GLU A 1 262 ? -8.184 -22.735 3.063 1.00 96.25 262 GLU A N 1
ATOM 2093 C CA . GLU A 1 262 ? -9.296 -21.847 2.710 1.00 96.25 262 GLU A CA 1
ATOM 2094 C C . GLU A 1 262 ? -8.738 -20.574 2.065 1.00 96.25 262 GLU A C 1
ATOM 2096 O O . GLU A 1 262 ? -7.977 -19.826 2.684 1.00 96.25 262 GLU A O 1
ATOM 2101 N N . VAL A 1 263 ? -9.151 -20.309 0.825 1.00 97.25 263 VAL A N 1
ATOM 2102 C CA . VAL A 1 263 ? -8.783 -19.093 0.094 1.00 97.25 263 VAL A CA 1
ATOM 2103 C C . VAL A 1 263 ? -9.980 -18.157 0.052 1.00 97.25 263 VAL A C 1
ATOM 2105 O O . VAL A 1 263 ? -11.005 -18.469 -0.557 1.00 97.25 263 VAL A O 1
ATOM 2108 N N . LEU A 1 264 ? -9.838 -16.985 0.668 1.00 97.94 264 LEU A N 1
ATOM 2109 C CA . LEU A 1 264 ? -10.844 -15.934 0.611 1.00 97.94 264 LEU A CA 1
ATOM 2110 C C . LEU A 1 264 ? -10.395 -14.858 -0.377 1.00 97.94 264 LEU A C 1
ATOM 2112 O O . LEU A 1 264 ? -9.376 -14.205 -0.174 1.00 97.94 264 LEU A O 1
ATOM 2116 N N . TRP A 1 265 ? -11.163 -14.680 -1.450 1.00 98.00 265 TRP A N 1
ATOM 2117 C CA . TRP A 1 265 ? -10.919 -13.655 -2.464 1.00 98.00 265 TRP A CA 1
ATOM 2118 C C . TRP A 1 265 ? -11.636 -12.363 -2.097 1.00 98.00 265 TRP A C 1
ATOM 2120 O O . TRP A 1 265 ? -12.827 -12.390 -1.780 1.00 98.00 265 TRP A O 1
ATOM 2130 N N . LEU A 1 266 ? -10.925 -11.236 -2.156 1.00 97.19 266 LEU A N 1
ATOM 2131 C CA . LEU A 1 266 ? -11.524 -9.923 -1.922 1.00 97.19 266 LEU A CA 1
ATOM 2132 C C . LEU A 1 266 ? -12.433 -9.520 -3.092 1.00 97.19 266 LEU A C 1
ATOM 2134 O O . LEU A 1 266 ? -13.475 -8.903 -2.878 1.00 97.19 266 LEU A O 1
ATOM 2138 N N . ASP A 1 267 ? -12.076 -9.932 -4.310 1.00 97.44 267 ASP A N 1
ATOM 2139 C CA . ASP A 1 267 ? -12.878 -9.780 -5.522 1.00 97.44 267 ASP A CA 1
ATOM 2140 C C . ASP A 1 267 ? -12.746 -11.029 -6.411 1.00 97.44 267 ASP A C 1
ATOM 2142 O O . ASP A 1 267 ? -11.714 -11.700 -6.423 1.00 97.44 267 ASP A O 1
ATOM 2146 N N . PHE A 1 268 ? -13.816 -11.367 -7.131 1.00 95.25 268 PHE A N 1
ATOM 2147 C CA . PHE A 1 268 ? -13.891 -12.566 -7.973 1.00 95.25 268 PHE A CA 1
ATOM 2148 C C . PHE A 1 268 ? -13.632 -12.273 -9.458 1.00 95.25 268 PHE A C 1
ATOM 2150 O O . PHE A 1 268 ? -13.630 -13.202 -10.264 1.00 95.25 268 PHE A O 1
ATOM 2157 N N . GLY A 1 269 ? -13.468 -11.006 -9.842 1.00 95.69 269 GLY A N 1
ATOM 2158 C CA . GLY A 1 269 ? -13.168 -10.555 -11.194 1.00 95.69 269 GLY A CA 1
ATOM 2159 C C . GLY A 1 269 ? -11.699 -10.732 -11.581 1.00 95.69 269 GLY A C 1
ATOM 2160 O O . GLY A 1 269 ? -10.906 -11.334 -10.862 1.00 95.69 269 GLY A O 1
ATOM 2161 N N . ARG A 1 270 ? -11.344 -10.231 -12.770 1.00 95.31 270 ARG A N 1
ATOM 2162 C CA . ARG A 1 270 ? -9.964 -10.273 -13.285 1.00 95.31 270 ARG A CA 1
ATOM 2163 C C . ARG A 1 270 ? -9.145 -9.031 -12.954 1.00 95.31 270 ARG A C 1
ATOM 2165 O O . ARG A 1 270 ? -7.930 -9.122 -12.897 1.00 95.31 270 ARG A O 1
ATOM 2172 N N . ASP A 1 271 ? -9.792 -7.888 -12.768 1.00 97.56 271 ASP A N 1
ATOM 2173 C CA . ASP A 1 271 ? -9.137 -6.579 -12.715 1.00 97.56 271 ASP A CA 1
ATOM 2174 C C . ASP A 1 271 ? -9.239 -5.977 -11.306 1.00 97.56 271 ASP A C 1
ATOM 2176 O O . ASP A 1 271 ? -9.869 -4.938 -11.112 1.00 97.56 271 ASP A O 1
ATOM 2180 N N . TYR A 1 272 ? -8.697 -6.675 -10.305 1.00 97.75 272 TYR A N 1
ATOM 2181 C CA . TYR A 1 272 ? -8.729 -6.236 -8.906 1.00 97.75 272 TYR A CA 1
ATOM 2182 C C . TYR A 1 272 ? -7.480 -6.720 -8.161 1.00 97.75 272 TYR A C 1
ATOM 2184 O O . TYR A 1 272 ? -7.465 -7.808 -7.579 1.00 97.75 272 TYR A O 1
ATOM 2192 N N . TYR A 1 273 ? -6.409 -5.931 -8.242 1.00 98.56 273 TYR A N 1
ATOM 2193 C CA . TYR A 1 273 ? -5.086 -6.301 -7.745 1.00 98.56 273 TYR A CA 1
ATOM 2194 C C . TYR A 1 273 ? -4.389 -5.156 -6.999 1.00 98.56 273 TYR A C 1
ATOM 2196 O O . TYR A 1 273 ? -4.761 -3.994 -7.153 1.00 98.56 273 TYR A O 1
ATOM 2204 N N . ALA A 1 274 ? -3.376 -5.482 -6.190 1.00 98.38 274 ALA A N 1
ATOM 2205 C CA . ALA A 1 274 ? -2.605 -4.515 -5.405 1.00 98.38 274 ALA A CA 1
ATOM 2206 C C . ALA A 1 274 ? -3.485 -3.633 -4.492 1.00 98.38 274 ALA A C 1
ATOM 2208 O O . ALA A 1 274 ? -3.322 -2.418 -4.415 1.00 98.38 274 ALA A O 1
ATOM 2209 N N . THR A 1 275 ? -4.483 -4.229 -3.833 1.00 98.69 275 THR A N 1
ATOM 2210 C CA . THR A 1 275 ? -5.389 -3.491 -2.943 1.00 98.69 275 THR A CA 1
ATOM 2211 C C . THR A 1 275 ? -4.646 -2.972 -1.714 1.00 98.69 275 THR A C 1
ATOM 2213 O O . THR A 1 275 ? -4.070 -3.760 -0.972 1.00 98.69 275 THR A O 1
ATOM 2216 N N . GLN A 1 276 ? -4.745 -1.670 -1.448 1.00 98.69 276 GLN A N 1
ATOM 2217 C CA . GLN A 1 276 ? -4.236 -1.048 -0.223 1.00 98.69 276 GLN A CA 1
ATOM 2218 C C . GLN A 1 276 ? -5.300 -0.145 0.406 1.00 98.69 276 GLN A C 1
ATOM 2220 O O . GLN A 1 276 ? -6.168 0.385 -0.291 1.00 98.69 276 GLN A O 1
ATOM 2225 N N . SER A 1 277 ? -5.230 0.054 1.722 1.00 98.75 277 SER A N 1
ATOM 2226 C CA . SER A 1 277 ? -6.103 0.943 2.491 1.00 98.75 277 SER A CA 1
ATOM 2227 C C . SER A 1 277 ? -5.429 2.237 2.923 1.00 98.75 277 SER A C 1
ATOM 2229 O O . SER A 1 277 ? -4.230 2.266 3.212 1.00 98.75 277 SER A O 1
ATOM 2231 N N . PHE A 1 278 ? -6.241 3.289 3.033 1.00 98.81 278 PHE A N 1
ATOM 2232 C CA . PHE A 1 278 ? -5.832 4.576 3.582 1.00 98.81 278 PHE A CA 1
ATOM 2233 C C . PHE A 1 278 ? -5.457 4.460 5.065 1.00 98.81 278 PHE A C 1
ATOM 2235 O O . PHE A 1 278 ? -6.195 3.876 5.868 1.00 98.81 278 PHE A O 1
ATOM 2242 N N . SER A 1 279 ? -4.311 5.020 5.437 1.00 98.50 279 SER A N 1
ATOM 2243 C CA . SER A 1 279 ? -3.947 5.281 6.826 1.00 98.50 279 SER A CA 1
ATOM 2244 C C . SER A 1 279 ? -4.531 6.615 7.298 1.00 98.50 279 SER A C 1
ATOM 2246 O O . SER A 1 279 ? -4.921 7.464 6.493 1.00 98.50 279 SER A O 1
ATOM 2248 N N . ASP A 1 280 ? -4.592 6.779 8.620 1.00 97.94 280 ASP A N 1
ATOM 2249 C CA . ASP A 1 280 ? -4.842 8.065 9.285 1.00 97.94 280 ASP A CA 1
ATOM 2250 C C . ASP A 1 280 ? -6.159 8.772 8.903 1.00 97.94 280 ASP A C 1
ATOM 2252 O O . ASP A 1 280 ? -6.323 9.969 9.139 1.00 97.94 280 ASP A O 1
ATOM 2256 N N . ILE A 1 281 ? -7.138 8.028 8.364 1.00 98.00 281 ILE A N 1
ATOM 2257 C CA . ILE A 1 281 ? -8.523 8.504 8.262 1.00 98.00 281 ILE A CA 1
ATOM 2258 C C . ILE A 1 281 ? -9.007 8.856 9.682 1.00 98.00 281 ILE A C 1
ATOM 2260 O O . ILE A 1 281 ? -8.849 8.027 10.586 1.00 98.00 281 ILE A O 1
ATOM 2264 N N . PRO A 1 282 ? -9.606 10.043 9.900 1.00 96.19 282 PRO A N 1
ATOM 2265 C CA . PRO A 1 282 ? -10.029 10.471 11.225 1.00 96.19 282 PRO A CA 1
ATOM 2266 C C . PRO A 1 282 ? -11.017 9.493 11.869 1.00 96.19 282 PRO A C 1
ATOM 2268 O O . PRO A 1 282 ? -11.880 8.913 11.203 1.00 96.19 282 PRO A O 1
ATOM 2271 N N . ALA A 1 283 ? -10.914 9.323 13.187 1.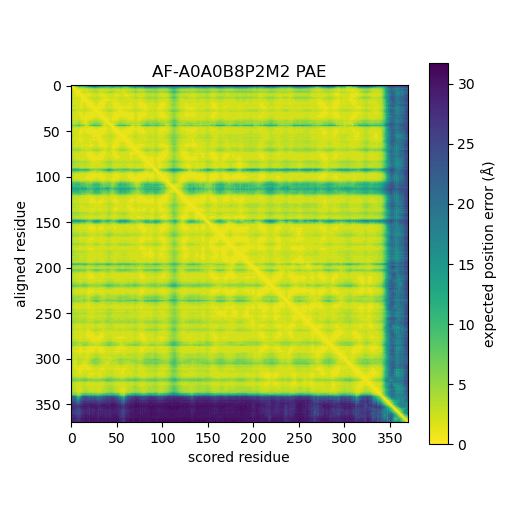00 93.81 283 ALA A N 1
ATOM 2272 C CA . ALA A 1 283 ? -11.725 8.360 13.929 1.00 93.81 283 ALA A CA 1
ATOM 2273 C C . ALA A 1 283 ? -13.238 8.648 13.843 1.00 93.81 283 ALA A C 1
ATOM 2275 O O . ALA A 1 283 ? -14.043 7.729 13.982 1.00 93.81 283 ALA A O 1
ATOM 2276 N N . GLU A 1 284 ? -13.628 9.905 13.611 1.00 95.75 284 GLU A N 1
ATOM 2277 C CA . GLU A 1 284 ? -15.014 10.321 13.381 1.00 95.75 284 GLU A CA 1
ATOM 2278 C C . GLU A 1 284 ? -15.607 9.815 12.059 1.00 95.75 284 GLU A C 1
ATOM 2280 O O . GLU A 1 284 ? -16.823 9.643 11.979 1.00 95.75 284 GLU A O 1
ATOM 2285 N N . ASP A 1 285 ? -14.773 9.565 11.048 1.00 95.88 285 ASP A N 1
ATOM 2286 C CA . ASP A 1 285 ? -15.173 8.888 9.814 1.00 95.88 285 ASP A CA 1
ATOM 2287 C C . ASP A 1 285 ? -15.197 7.373 10.062 1.00 95.88 285 ASP A C 1
ATOM 2289 O O . ASP A 1 285 ? -16.218 6.709 9.872 1.00 95.88 285 ASP A O 1
ATOM 2293 N N . GLY A 1 286 ? -14.085 6.835 10.574 1.00 90.44 286 GLY A N 1
ATOM 2294 C CA . GLY A 1 286 ? -13.983 5.454 11.049 1.00 90.44 286 GLY A CA 1
ATOM 2295 C C . GLY A 1 286 ? -14.082 4.372 9.966 1.00 90.44 286 GLY A C 1
ATOM 2296 O O . GLY A 1 286 ? -14.017 3.184 10.297 1.00 90.44 286 GLY A O 1
ATOM 2297 N N . ARG A 1 287 ? -14.225 4.732 8.683 1.00 97.38 287 ARG A N 1
ATOM 2298 C CA . ARG A 1 287 ? -14.262 3.769 7.575 1.00 97.38 287 ARG A CA 1
ATOM 2299 C C . ARG A 1 287 ? -12.867 3.227 7.266 1.00 97.38 287 ARG A C 1
ATOM 2301 O O . ARG A 1 287 ? -11.861 3.930 7.329 1.00 97.38 287 ARG A O 1
ATOM 2308 N N . ARG A 1 288 ? -12.812 1.967 6.827 1.00 98.56 288 ARG A N 1
ATOM 2309 C CA . ARG A 1 288 ? -11.625 1.376 6.193 1.00 98.56 288 ARG A CA 1
ATOM 2310 C C . ARG A 1 288 ? -11.781 1.477 4.683 1.00 98.56 288 ARG A C 1
ATOM 2312 O O . ARG A 1 288 ? -12.446 0.642 4.076 1.00 98.56 288 ARG A O 1
ATOM 2319 N N . ILE A 1 289 ? -11.190 2.505 4.085 1.00 98.81 289 ILE A N 1
ATOM 2320 C CA . ILE A 1 289 ? -11.308 2.766 2.647 1.00 98.81 289 ILE A CA 1
ATOM 2321 C C . ILE A 1 289 ? -10.093 2.201 1.918 1.00 98.81 289 ILE A C 1
ATOM 2323 O O . ILE A 1 289 ? -8.962 2.398 2.364 1.00 98.81 289 ILE A O 1
ATOM 2327 N N . VAL A 1 290 ? -10.324 1.513 0.800 1.00 98.81 290 VAL A N 1
ATOM 2328 C CA . VAL A 1 290 ? -9.285 0.958 -0.072 1.00 98.81 290 VAL A CA 1
ATOM 2329 C C . VAL A 1 290 ? -9.305 1.551 -1.471 1.00 98.81 290 VAL A C 1
ATOM 2331 O O . VAL A 1 290 ? -10.359 1.909 -2.000 1.00 98.81 290 VAL A O 1
ATOM 2334 N N . SER A 1 291 ? -8.123 1.571 -2.081 1.00 98.69 291 SER A N 1
ATOM 2335 C CA . SER A 1 291 ? -7.909 1.759 -3.514 1.00 98.69 291 SER A CA 1
ATOM 2336 C C . SER A 1 291 ? -7.261 0.497 -4.080 1.00 98.69 291 SER A C 1
ATOM 2338 O O . SER A 1 291 ? -6.610 -0.258 -3.358 1.00 98.69 291 SER A O 1
ATOM 2340 N N . THR A 1 292 ? -7.500 0.188 -5.350 1.00 98.75 292 THR A N 1
ATOM 2341 C CA . THR A 1 292 ? -7.061 -1.074 -5.970 1.00 98.75 292 THR A CA 1
ATOM 2342 C C . THR A 1 292 ? -6.760 -0.847 -7.439 1.00 98.75 292 THR A C 1
ATOM 2344 O O . THR A 1 292 ? -7.521 -0.153 -8.108 1.00 98.75 292 THR A O 1
ATOM 2347 N N . TRP A 1 293 ? -5.698 -1.448 -7.968 1.00 98.75 293 TRP A N 1
ATOM 2348 C CA . TRP A 1 293 ? -5.399 -1.396 -9.393 1.00 98.75 293 TRP A CA 1
ATOM 2349 C C . TRP A 1 293 ? -6.421 -2.220 -10.188 1.00 98.75 293 TRP A C 1
ATOM 2351 O O . TRP A 1 293 ? -6.594 -3.421 -9.968 1.00 98.75 293 TRP A O 1
ATOM 2361 N N . MET A 1 294 ? -7.111 -1.563 -11.123 1.00 98.25 294 MET A N 1
ATOM 2362 C CA . MET A 1 294 ? -8.125 -2.179 -11.981 1.00 98.25 294 MET A CA 1
ATOM 2363 C C . MET A 1 294 ? -7.505 -2.606 -13.310 1.00 98.25 294 MET A C 1
ATOM 2365 O O . MET A 1 294 ? -7.723 -1.990 -14.356 1.00 98.25 294 MET A O 1
ATOM 2369 N N . SER A 1 295 ? -6.675 -3.642 -13.242 1.00 97.19 295 SER A N 1
ATOM 2370 C CA . SER A 1 295 ? -6.031 -4.284 -14.388 1.00 97.19 295 SER A CA 1
ATOM 2371 C C . SER A 1 295 ? -5.493 -5.657 -13.967 1.00 97.19 295 SER A C 1
ATOM 2373 O O . SER A 1 295 ? -5.703 -6.097 -12.836 1.00 97.19 295 SER A O 1
ATOM 2375 N N . ASN A 1 296 ? -4.774 -6.332 -14.862 1.00 97.00 296 ASN A N 1
ATOM 2376 C CA . ASN A 1 296 ? -4.211 -7.653 -14.608 1.00 97.00 296 ASN A CA 1
ATOM 2377 C C . ASN A 1 296 ? -2.870 -7.834 -15.326 1.00 97.00 296 ASN A C 1
ATOM 2379 O O . ASN A 1 296 ? -2.761 -7.533 -16.517 1.00 97.00 296 ASN A O 1
ATOM 2383 N N . HIS A 1 297 ? -1.874 -8.410 -14.646 1.00 93.44 297 HIS A N 1
ATOM 2384 C CA . HIS A 1 297 ? -0.554 -8.692 -15.226 1.00 93.44 297 HIS A CA 1
ATOM 2385 C C . HIS A 1 297 ? -0.594 -9.506 -16.529 1.00 93.44 297 HIS A C 1
ATOM 2387 O O . HIS A 1 297 ? 0.306 -9.367 -17.350 1.00 93.44 297 HIS A O 1
ATOM 2393 N N . GLN A 1 298 ? -1.633 -10.316 -16.761 1.00 94.75 298 GLN A N 1
ATOM 2394 C CA . GLN A 1 298 ? -1.753 -11.132 -17.976 1.00 94.75 298 GLN A CA 1
ATOM 2395 C C . GLN A 1 298 ? -1.862 -10.330 -19.277 1.00 94.75 298 GLN A C 1
ATOM 2397 O O . GLN A 1 298 ? -1.518 -10.855 -20.331 1.00 94.75 298 GLN A O 1
ATOM 2402 N N . TYR A 1 299 ? -2.396 -9.109 -19.229 1.00 95.06 299 TYR A N 1
ATOM 2403 C CA . TYR A 1 299 ? -2.701 -8.321 -20.431 1.00 95.06 299 TYR A CA 1
ATOM 2404 C C . TYR A 1 299 ? -2.544 -6.814 -20.229 1.00 95.06 299 TYR A C 1
ATOM 2406 O O . TYR A 1 299 ? -2.851 -6.036 -21.133 1.00 95.06 299 TYR A O 1
ATOM 2414 N N . SER A 1 300 ? -2.076 -6.373 -19.060 1.00 94.62 300 SER A N 1
ATOM 2415 C CA . SER A 1 300 ? -1.951 -4.955 -18.732 1.00 94.62 300 SER A CA 1
ATOM 2416 C C . SER A 1 300 ? -1.073 -4.199 -19.726 1.00 94.62 300 SER A C 1
ATOM 2418 O O . SER A 1 300 ? -1.327 -3.026 -19.942 1.00 94.62 300 SER A O 1
ATOM 2420 N N . LEU A 1 301 ? -0.112 -4.849 -20.392 1.00 92.81 301 LEU A N 1
ATOM 2421 C CA . LEU A 1 301 ? 0.751 -4.246 -21.420 1.00 92.81 301 LEU A CA 1
ATOM 2422 C C . LEU A 1 301 ? 0.101 -4.131 -22.813 1.00 92.81 301 LEU A C 1
ATOM 2424 O O . LEU A 1 301 ? 0.653 -3.467 -23.691 1.00 92.81 301 LEU A O 1
ATOM 2428 N N . GLU A 1 302 ? -1.056 -4.758 -23.025 1.00 93.06 302 GLU A N 1
ATOM 2429 C CA . GLU A 1 302 ? -1.703 -4.912 -24.339 1.00 93.06 302 GLU A CA 1
ATOM 2430 C C . GLU A 1 302 ? -3.026 -4.135 -24.456 1.00 93.06 302 GLU A C 1
ATOM 2432 O O . GLU A 1 302 ? -3.722 -4.208 -25.473 1.00 93.06 302 GLU A O 1
ATOM 2437 N N . LEU A 1 303 ? -3.396 -3.378 -23.418 1.00 92.12 303 LEU A N 1
ATOM 2438 C CA . LEU A 1 303 ? -4.641 -2.616 -23.398 1.00 92.12 303 LEU A CA 1
ATOM 2439 C C . LEU A 1 303 ? -4.660 -1.537 -24.501 1.00 92.12 303 LEU A C 1
ATOM 2441 O O . LEU A 1 303 ? -3.662 -0.848 -24.717 1.00 92.12 303 LEU A O 1
ATOM 2445 N N . PRO A 1 304 ? -5.804 -1.318 -25.180 1.00 93.56 304 PRO A N 1
ATOM 2446 C CA . PRO A 1 304 ? -5.904 -0.423 -26.335 1.00 93.56 304 PRO A CA 1
ATOM 2447 C C . PRO A 1 304 ? -6.022 1.070 -25.954 1.00 93.56 304 PRO A C 1
ATOM 2449 O O . PRO A 1 304 ? -6.755 1.819 -26.609 1.00 93.56 304 PRO A O 1
ATOM 2452 N N . THR A 1 305 ? -5.339 1.502 -24.891 1.00 93.19 305 THR A N 1
ATOM 2453 C CA . THR A 1 305 ? -5.198 2.904 -24.460 1.00 93.19 305 THR A CA 1
ATOM 2454 C C . THR A 1 305 ? -3.871 3.477 -24.971 1.00 93.19 305 THR A C 1
ATOM 2456 O O . THR A 1 305 ? -2.916 2.724 -25.179 1.00 93.19 305 THR A O 1
ATOM 2459 N N . LYS A 1 306 ? -3.823 4.787 -25.259 1.00 91.38 306 LYS A N 1
ATOM 2460 C CA . LYS A 1 306 ? -2.694 5.400 -25.984 1.00 91.38 306 LYS A CA 1
ATOM 2461 C C . LYS A 1 306 ? -1.873 6.360 -25.142 1.00 91.38 306 LYS A C 1
ATOM 2463 O O . LYS A 1 306 ? -0.662 6.218 -25.121 1.00 91.38 306 LYS A O 1
ATOM 2468 N N . GLU A 1 307 ? -2.522 7.325 -24.499 1.00 93.19 307 GLU A N 1
ATOM 2469 C CA . GLU A 1 307 ? -1.829 8.362 -23.727 1.00 93.19 307 GLU A CA 1
ATOM 2470 C C . GLU A 1 307 ? -1.690 7.967 -22.260 1.00 93.19 307 GLU A C 1
ATOM 2472 O O . GLU A 1 307 ? -0.764 8.414 -21.599 1.00 93.19 307 GLU A O 1
ATOM 2477 N N . PHE A 1 308 ? -2.584 7.114 -21.754 1.00 95.25 308 PHE A N 1
ATOM 2478 C CA . PHE A 1 308 ? -2.514 6.539 -20.410 1.00 95.25 308 PHE A CA 1
ATOM 2479 C C . PHE A 1 308 ? -2.604 5.019 -20.452 1.00 95.25 308 PHE A C 1
ATOM 2481 O O . PHE A 1 308 ? -3.064 4.433 -21.439 1.00 95.25 308 PHE A O 1
ATOM 2488 N N . ARG A 1 309 ? -2.258 4.372 -19.341 1.00 96.31 309 ARG A N 1
ATOM 2489 C CA . ARG A 1 309 ? -2.570 2.969 -19.110 1.00 96.31 309 ARG A CA 1
ATOM 2490 C C . ARG A 1 309 ? -2.983 2.701 -17.673 1.00 96.31 309 ARG A C 1
ATOM 2492 O O . ARG A 1 309 ? -2.398 3.241 -16.739 1.00 96.31 309 ARG A O 1
ATOM 2499 N N . SER A 1 310 ? -3.970 1.811 -17.557 1.00 97.06 310 SER A N 1
ATOM 2500 C CA . SER A 1 310 ? -4.632 1.403 -16.317 1.00 97.06 310 SER A CA 1
ATOM 2501 C C . SER A 1 310 ? -5.495 2.479 -15.654 1.00 97.06 310 SER A C 1
ATOM 2503 O O . SER A 1 310 ? -5.460 3.660 -15.997 1.00 97.06 310 SER A O 1
ATOM 2505 N N . SER A 1 311 ? -6.285 2.049 -14.676 1.00 97.75 311 SER A N 1
ATOM 2506 C CA . SER A 1 311 ? -7.008 2.908 -13.744 1.00 97.75 311 SER A CA 1
ATOM 2507 C C . SER A 1 311 ? -7.045 2.251 -12.367 1.00 97.75 311 SER A C 1
ATOM 2509 O O . SER A 1 311 ? -6.781 1.056 -12.234 1.00 97.75 311 SER A O 1
ATOM 2511 N N . MET A 1 312 ? -7.423 3.008 -11.347 1.00 98.56 312 MET A N 1
ATOM 2512 C CA . MET A 1 312 ? -7.851 2.437 -10.074 1.00 98.56 312 MET A CA 1
ATOM 2513 C C . MET A 1 312 ? -9.292 1.952 -10.190 1.00 98.56 312 MET A C 1
ATOM 2515 O O . MET A 1 312 ? -10.063 2.488 -10.985 1.00 98.56 312 MET A O 1
ATOM 2519 N N . ALA A 1 313 ? -9.670 0.953 -9.404 1.00 98.06 313 ALA A N 1
ATOM 2520 C CA . ALA A 1 313 ? -11.062 0.631 -9.146 1.00 98.06 313 ALA A CA 1
ATOM 2521 C C . ALA A 1 313 ? -11.687 1.763 -8.321 1.00 98.06 313 ALA A C 1
ATOM 2523 O O . ALA A 1 313 ? -10.988 2.510 -7.636 1.00 98.06 313 ALA A O 1
ATOM 2524 N N . MET A 1 314 ? -13.011 1.903 -8.389 1.00 97.00 314 MET A N 1
ATOM 2525 C CA . MET A 1 314 ? -13.716 2.876 -7.557 1.00 97.00 314 MET A CA 1
ATOM 2526 C C . MET A 1 314 ? -13.412 2.589 -6.079 1.00 97.00 314 MET A C 1
ATOM 2528 O O . MET A 1 314 ? -13.606 1.428 -5.692 1.00 97.00 314 MET A O 1
ATOM 2532 N N . PRO A 1 315 ? -12.986 3.584 -5.273 1.00 97.69 315 PRO A N 1
ATOM 2533 C CA . PRO A 1 315 ? -12.679 3.377 -3.865 1.00 97.69 315 PRO A CA 1
ATOM 2534 C C . PRO A 1 315 ? -13.805 2.660 -3.123 1.00 97.69 315 PRO A C 1
ATOM 2536 O O . PRO A 1 315 ? -14.996 2.898 -3.374 1.00 97.69 315 PRO A O 1
ATOM 2539 N N . ARG A 1 316 ? -13.424 1.747 -2.226 1.00 97.81 316 ARG A N 1
ATOM 2540 C CA . ARG A 1 316 ? -14.365 0.890 -1.494 1.00 97.81 316 ARG A CA 1
ATOM 2541 C C . ARG A 1 316 ? -14.187 1.023 0.004 1.00 97.81 316 ARG A C 1
ATOM 2543 O O . ARG A 1 316 ? -13.067 0.997 0.492 1.00 97.81 316 ARG A O 1
ATOM 2550 N N . GLU A 1 317 ? -15.293 1.081 0.729 1.00 98.31 317 GLU A N 1
ATOM 2551 C CA . GLU A 1 317 ? -15.311 0.813 2.165 1.00 98.31 317 GLU A CA 1
ATOM 2552 C C . GLU A 1 317 ? -15.328 -0.703 2.385 1.00 98.31 317 GLU A C 1
ATOM 2554 O O . GLU A 1 317 ? -16.182 -1.406 1.832 1.00 98.31 317 GLU A O 1
ATOM 2559 N N . LEU A 1 318 ? -14.404 -1.200 3.204 1.00 98.62 318 LEU A N 1
ATOM 2560 C CA . LEU A 1 318 ? -14.389 -2.579 3.673 1.00 98.62 318 LEU A CA 1
ATOM 2561 C C . LEU A 1 318 ? -15.121 -2.700 5.009 1.00 98.62 318 LEU A C 1
ATOM 2563 O O . LEU A 1 318 ? -14.894 -1.918 5.930 1.00 98.62 318 LEU A O 1
ATOM 2567 N N . PHE A 1 319 ? -15.947 -3.734 5.133 1.00 98.25 319 PHE A N 1
ATOM 2568 C CA . PHE A 1 319 ? -16.648 -4.070 6.371 1.00 98.25 319 PHE A CA 1
ATOM 2569 C C . PHE A 1 319 ? -16.590 -5.576 6.628 1.00 98.25 319 PHE A C 1
ATOM 2571 O O . PHE A 1 319 ? -16.486 -6.373 5.698 1.00 98.25 319 PHE A O 1
ATOM 2578 N N . LEU A 1 320 ? -16.660 -5.990 7.891 1.00 98.31 320 LEU A N 1
ATOM 2579 C CA . LEU A 1 320 ? -16.620 -7.399 8.280 1.00 98.31 320 LEU A CA 1
ATOM 2580 C C . LEU A 1 320 ? -18.013 -7.845 8.720 1.00 98.31 320 LEU A C 1
ATOM 2582 O O . LEU A 1 320 ? -18.606 -7.236 9.604 1.00 98.31 320 LEU A O 1
ATOM 2586 N N . PHE A 1 321 ? -18.542 -8.918 8.139 1.00 96.62 321 PHE A N 1
ATOM 2587 C CA . PHE A 1 321 ? -19.882 -9.412 8.462 1.00 96.62 321 PHE A CA 1
ATOM 2588 C C . PHE A 1 321 ? -19.912 -10.934 8.602 1.00 96.62 321 PHE A C 1
ATOM 2590 O O . PHE A 1 321 ? -19.026 -11.645 8.126 1.00 96.62 321 PHE A O 1
ATOM 2597 N N . GLU A 1 322 ? -20.945 -11.445 9.267 1.00 93.50 322 GLU A N 1
ATOM 2598 C CA . GLU A 1 322 ? -21.175 -12.881 9.411 1.00 93.50 322 GLU A CA 1
ATOM 2599 C C . GLU A 1 322 ? -22.036 -13.408 8.259 1.00 93.50 322 GLU A C 1
ATOM 2601 O O . GLU A 1 322 ? -23.141 -12.925 8.010 1.00 93.50 322 GLU A O 1
ATOM 2606 N N . SER A 1 323 ? -21.523 -14.413 7.552 1.00 92.44 323 SER A N 1
ATOM 2607 C CA . SER A 1 323 ? -22.240 -15.145 6.507 1.00 92.44 323 SER A CA 1
ATOM 2608 C C . SER A 1 323 ? -22.520 -16.582 6.950 1.00 92.44 323 SER A C 1
ATOM 2610 O O . SER A 1 323 ? -21.983 -17.061 7.950 1.00 92.44 323 SER A O 1
ATOM 2612 N N . THR A 1 324 ? -23.292 -17.331 6.160 1.00 90.62 324 THR A N 1
ATOM 2613 C CA . THR A 1 324 ? -23.496 -18.773 6.395 1.00 90.62 324 THR A CA 1
ATOM 2614 C C . THR A 1 324 ? -22.206 -19.595 6.301 1.00 90.62 324 THR A C 1
ATOM 2616 O O . THR A 1 324 ? -22.176 -20.717 6.791 1.00 90.62 324 THR A O 1
ATOM 2619 N N . ALA A 1 325 ? -21.151 -19.059 5.678 1.00 87.44 325 ALA A N 1
ATOM 2620 C CA . ALA A 1 325 ? -19.834 -19.687 5.562 1.00 87.44 325 ALA A CA 1
ATOM 2621 C C . ALA A 1 325 ? -18.817 -19.147 6.595 1.00 87.44 325 ALA A C 1
ATOM 2623 O O . ALA A 1 325 ? -17.616 -19.392 6.473 1.00 87.44 325 ALA A O 1
ATOM 2624 N N . GLY A 1 326 ? -19.281 -18.388 7.595 1.00 92.31 326 GLY A N 1
ATOM 2625 C CA . GLY A 1 326 ? -18.452 -17.704 8.591 1.00 92.31 326 GLY A CA 1
ATOM 2626 C C . GLY A 1 326 ? -18.215 -16.229 8.260 1.00 92.31 326 GLY A C 1
ATOM 2627 O O . GLY A 1 326 ? -18.885 -15.655 7.396 1.00 92.31 326 GLY A O 1
ATOM 2628 N N . LEU A 1 327 ? -17.266 -15.599 8.957 1.00 95.75 327 LEU A N 1
ATOM 2629 C CA . LEU A 1 327 ? -16.931 -14.188 8.749 1.00 95.75 327 LEU A CA 1
ATOM 2630 C C . LEU A 1 327 ? -16.398 -13.940 7.331 1.00 95.75 327 LEU A C 1
ATOM 2632 O O . LEU A 1 327 ? -15.632 -14.745 6.797 1.00 95.75 327 LEU A O 1
ATOM 2636 N N . ARG A 1 328 ? -16.809 -12.833 6.711 1.00 98.00 328 ARG A N 1
ATOM 2637 C CA . ARG A 1 328 ? -16.362 -12.406 5.378 1.00 98.00 328 ARG A CA 1
ATOM 2638 C C . ARG A 1 328 ? -16.133 -10.900 5.344 1.00 98.00 328 ARG A C 1
ATOM 2640 O O . ARG A 1 328 ? -16.840 -10.150 6.016 1.00 98.00 328 ARG A O 1
ATOM 2647 N N . VAL A 1 329 ? -15.155 -10.476 4.545 1.00 98.25 329 VAL A N 1
ATOM 2648 C CA . VAL A 1 329 ? -14.966 -9.063 4.215 1.00 98.25 329 VAL A CA 1
ATOM 2649 C C . VAL A 1 329 ? -15.924 -8.732 3.077 1.00 98.25 329 VAL A C 1
ATOM 2651 O O . VAL A 1 329 ? -15.921 -9.382 2.034 1.00 98.25 329 VAL A O 1
ATOM 2654 N N . GLY A 1 330 ? -16.793 -7.759 3.312 1.00 96.25 330 GLY A N 1
ATOM 2655 C CA . GLY A 1 330 ? -17.662 -7.162 2.313 1.00 96.25 330 GLY A CA 1
ATOM 2656 C C . GLY A 1 330 ? -17.118 -5.815 1.855 1.00 96.25 330 GLY A C 1
ATOM 2657 O O . GLY A 1 330 ? -16.283 -5.205 2.521 1.00 96.25 330 GLY A O 1
ATOM 2658 N N . GLN A 1 331 ? -17.621 -5.348 0.714 1.00 97.56 331 GLN A N 1
ATOM 2659 C CA . GLN A 1 331 ? -17.232 -4.072 0.121 1.00 97.56 331 GLN A CA 1
ATOM 2660 C C . GLN A 1 331 ? -18.466 -3.217 -0.185 1.00 97.56 331 GLN A C 1
ATOM 2662 O O . GLN A 1 331 ? -19.469 -3.728 -0.693 1.00 97.56 331 GLN A O 1
ATOM 2667 N N . ARG A 1 332 ? -18.389 -1.911 0.073 1.00 94.75 332 ARG A N 1
ATOM 2668 C CA . ARG A 1 332 ? -19.365 -0.900 -0.373 1.00 94.75 332 ARG A CA 1
ATOM 2669 C C . ARG A 1 332 ? -18.651 0.154 -1.201 1.00 94.75 332 ARG A C 1
ATOM 2671 O O . ARG A 1 332 ? -17.460 0.377 -1.025 1.00 94.75 332 ARG A O 1
ATOM 2678 N N . LEU A 1 333 ? -19.366 0.773 -2.135 1.00 94.88 333 LEU A N 1
ATOM 2679 C CA . LEU A 1 333 ? -18.869 2.002 -2.753 1.00 94.88 333 LEU A CA 1
ATOM 2680 C C . LEU A 1 333 ? -18.816 3.090 -1.679 1.00 94.88 333 LEU A C 1
ATOM 2682 O O . LEU A 1 333 ? -19.659 3.099 -0.781 1.00 94.88 333 LEU A O 1
ATOM 2686 N N . VAL A 1 334 ? -17.835 3.979 -1.778 1.00 94.19 334 VAL A N 1
ATOM 2687 C CA . VAL A 1 334 ? -17.759 5.163 -0.918 1.00 94.19 334 VAL A CA 1
ATOM 2688 C C . VAL A 1 334 ? -19.021 6.019 -1.083 1.00 94.19 334 VAL A C 1
ATOM 2690 O O . VAL A 1 334 ? -19.528 6.184 -2.196 1.00 94.19 334 VAL A O 1
ATOM 2693 N N . ALA A 1 335 ? -19.556 6.530 0.027 1.00 92.56 335 ALA A N 1
ATOM 2694 C CA . ALA A 1 335 ? -20.829 7.257 0.054 1.00 92.56 335 ALA A CA 1
ATOM 2695 C C . ALA A 1 335 ? -20.775 8.573 -0.744 1.00 92.56 335 ALA A C 1
ATOM 2697 O O . ALA A 1 335 ? -21.787 9.053 -1.248 1.00 92.56 335 ALA A O 1
ATOM 2698 N N . GLU A 1 336 ? -19.580 9.130 -0.916 1.00 93.62 336 GLU A N 1
ATOM 2699 C CA . GLU A 1 336 ? -19.284 10.307 -1.726 1.00 93.62 336 GLU A CA 1
ATOM 2700 C C . GLU A 1 336 ? -19.738 10.131 -3.182 1.00 93.62 336 GLU A C 1
ATOM 2702 O O . GLU A 1 336 ? -20.162 11.096 -3.829 1.00 93.62 336 GLU A O 1
ATOM 2707 N N . LEU A 1 337 ? -19.763 8.892 -3.682 1.00 91.06 337 LEU A N 1
ATOM 2708 C CA . LEU A 1 337 ? -20.263 8.585 -5.016 1.00 91.06 337 LEU A CA 1
ATOM 2709 C C . LEU A 1 337 ? -21.745 8.951 -5.193 1.00 91.06 337 LEU A C 1
ATOM 2711 O O . LEU A 1 337 ? -22.121 9.395 -6.278 1.00 91.06 337 LEU A O 1
ATOM 2715 N N . ASP A 1 338 ? -22.574 8.833 -4.150 1.00 88.00 338 ASP A N 1
ATOM 2716 C CA . ASP A 1 338 ? -24.007 9.164 -4.215 1.00 88.00 338 ASP A CA 1
ATOM 2717 C C . ASP A 1 338 ? -24.238 10.654 -4.506 1.00 88.00 338 ASP A C 1
ATOM 2719 O O . ASP A 1 338 ? -25.227 11.027 -5.136 1.00 88.00 338 ASP A O 1
ATOM 2723 N N . SER A 1 339 ? -23.313 11.517 -4.075 1.00 84.56 339 SER A N 1
ATOM 2724 C CA . SER A 1 339 ? -23.364 12.956 -4.356 1.00 84.56 339 SER A CA 1
ATOM 2725 C C . SER A 1 339 ? -22.968 13.295 -5.797 1.00 84.56 339 SER A C 1
ATOM 2727 O O . SER A 1 339 ? -23.478 14.259 -6.371 1.00 84.56 339 SER A O 1
ATOM 2729 N N . THR A 1 340 ? -22.094 12.479 -6.395 1.00 82.75 340 THR A N 1
ATOM 2730 C CA . THR A 1 340 ? -21.597 12.664 -7.766 1.00 82.75 340 THR A CA 1
ATOM 2731 C C . THR A 1 340 ? -22.561 12.066 -8.787 1.00 82.75 340 THR A C 1
ATOM 2733 O O . THR A 1 340 ? -22.808 12.637 -9.851 1.00 82.75 340 THR A O 1
ATOM 2736 N N . LEU A 1 341 ? -23.141 10.910 -8.464 1.00 80.81 341 LEU A N 1
ATOM 2737 C CA . LEU A 1 341 ? -24.133 10.248 -9.292 1.00 80.81 341 LEU A CA 1
ATOM 2738 C C . LEU A 1 341 ? -25.528 10.763 -8.942 1.00 80.81 341 LEU A C 1
ATOM 2740 O O . LEU A 1 341 ? -26.204 10.246 -8.056 1.00 80.81 341 LEU A O 1
ATOM 2744 N N . GLN A 1 342 ? -26.024 11.722 -9.721 1.00 60.47 342 GLN A N 1
ATOM 2745 C CA . GLN A 1 342 ? -27.466 11.933 -9.799 1.00 60.47 342 GLN A CA 1
ATOM 2746 C C . GLN A 1 342 ? -28.082 10.689 -10.446 1.00 60.47 342 GLN A C 1
ATOM 2748 O O . GLN A 1 342 ? -28.059 10.529 -11.666 1.00 60.47 342 GLN A O 1
ATOM 2753 N N . LEU A 1 343 ? -28.597 9.767 -9.630 1.00 52.50 343 LEU A N 1
ATOM 2754 C CA . LEU A 1 343 ? -29.421 8.675 -10.133 1.00 52.50 343 LEU A CA 1
ATOM 2755 C C . LEU A 1 343 ? -30.625 9.293 -10.852 1.00 52.50 343 LEU A C 1
ATOM 2757 O O . LEU A 1 343 ? -31.533 9.820 -10.204 1.00 52.50 343 LEU A O 1
ATOM 2761 N N . ASP A 1 344 ? -30.655 9.190 -12.182 1.00 47.94 344 ASP A N 1
ATOM 2762 C CA . ASP A 1 344 ? -31.881 9.366 -12.956 1.00 47.94 344 ASP A CA 1
ATOM 2763 C C . ASP A 1 344 ? -32.805 8.197 -12.588 1.00 47.94 344 ASP A C 1
ATOM 2765 O O . ASP A 1 344 ? -32.774 7.111 -13.172 1.00 47.94 344 ASP A O 1
ATOM 2769 N N . THR A 1 345 ? -33.536 8.362 -11.486 1.00 52.09 345 THR A N 1
ATOM 2770 C CA . THR A 1 345 ? -34.488 7.368 -10.992 1.00 52.09 345 THR A CA 1
ATOM 2771 C C . THR A 1 345 ? -35.696 7.357 -11.917 1.00 52.09 345 THR A C 1
ATOM 2773 O O . THR A 1 345 ? -36.728 7.964 -11.648 1.00 52.09 345 THR A O 1
ATOM 2776 N N . GLN A 1 346 ? -35.582 6.649 -13.038 1.00 47.69 346 GLN A N 1
ATOM 2777 C CA . GLN A 1 346 ? -36.737 6.391 -13.883 1.00 47.69 346 GLN A CA 1
ATOM 2778 C C . GLN A 1 346 ? -37.642 5.370 -13.186 1.00 47.69 346 GLN A C 1
ATOM 2780 O O . GLN A 1 346 ? -37.264 4.218 -12.961 1.00 47.69 346 GLN A O 1
ATOM 2785 N N . HIS A 1 347 ? -38.857 5.794 -12.836 1.00 43.78 347 HIS A N 1
ATOM 2786 C CA . HIS A 1 347 ? -39.925 4.882 -12.443 1.00 43.78 347 HIS A CA 1
ATOM 2787 C C . HIS A 1 347 ? -40.290 4.018 -13.658 1.00 43.78 347 HIS A C 1
ATOM 2789 O O . HIS A 1 347 ? -40.964 4.473 -14.577 1.00 43.78 347 HIS A O 1
ATOM 2795 N N . LEU A 1 348 ? -39.831 2.768 -13.679 1.00 44.88 348 LEU A N 1
ATOM 2796 C CA . LEU A 1 348 ? -40.243 1.803 -14.695 1.00 44.88 348 LEU A CA 1
ATOM 2797 C C . LEU A 1 348 ? -41.670 1.323 -14.389 1.00 44.88 348 LEU A C 1
ATOM 2799 O O . LEU A 1 348 ? -41.930 0.796 -13.304 1.00 44.88 348 LEU A O 1
ATOM 2803 N N . GLU A 1 349 ? -42.595 1.472 -15.341 1.00 44.44 349 GLU A N 1
ATOM 2804 C CA . GLU A 1 349 ? -43.911 0.829 -15.263 1.00 44.44 349 GLU A CA 1
ATOM 2805 C C . GLU A 1 349 ? -43.743 -0.701 -15.260 1.00 44.44 349 GLU A C 1
ATOM 2807 O O . GLU A 1 349 ? -43.069 -1.279 -16.117 1.00 44.44 349 GLU A O 1
ATOM 2812 N N . GLN A 1 350 ? -44.349 -1.383 -14.283 1.00 42.25 350 GLN A N 1
ATOM 2813 C CA . GLN A 1 350 ? -44.304 -2.843 -14.206 1.00 42.25 350 GLN A CA 1
ATOM 2814 C C . GLN A 1 350 ? -45.037 -3.469 -15.401 1.00 42.25 350 GLN A C 1
ATOM 2816 O O . GLN A 1 350 ? -46.257 -3.368 -15.517 1.00 42.25 350 GLN A O 1
ATOM 2821 N N . THR A 1 351 ? -44.314 -4.208 -16.244 1.00 48.69 351 THR A N 1
ATOM 2822 C CA . THR A 1 351 ? -44.907 -5.108 -17.244 1.00 48.69 351 THR A CA 1
ATOM 2823 C C . THR A 1 351 ? -44.545 -6.565 -16.946 1.00 48.69 351 THR A C 1
ATOM 2825 O O . THR A 1 351 ? -43.547 -6.867 -16.296 1.00 48.69 351 THR A O 1
ATOM 2828 N N . LYS A 1 352 ? -45.400 -7.499 -17.386 1.00 39.19 352 LYS A N 1
ATOM 2829 C CA . LYS A 1 352 ? -45.405 -8.923 -16.983 1.00 39.19 352 LYS A CA 1
ATOM 2830 C C . LYS A 1 352 ? -44.222 -9.782 -17.491 1.00 39.19 352 LYS A C 1
ATOM 2832 O O . LYS A 1 352 ? -44.270 -11.001 -17.342 1.00 39.19 352 LYS A O 1
ATOM 2837 N N . ALA A 1 353 ? -43.167 -9.213 -18.075 1.00 39.31 353 ALA A N 1
ATOM 2838 C CA . ALA A 1 353 ? -42.072 -9.980 -18.682 1.00 39.31 353 ALA A CA 1
ATOM 2839 C C . ALA A 1 353 ? -40.792 -10.027 -17.805 1.00 39.31 353 ALA A C 1
ATOM 2841 O O . ALA A 1 353 ? -40.019 -9.077 -17.766 1.00 39.31 353 ALA A O 1
ATOM 2842 N N . GLN A 1 354 ? -40.615 -11.168 -17.115 1.00 38.91 354 GLN A N 1
ATOM 2843 C CA . GLN A 1 354 ? -39.384 -11.887 -16.688 1.00 38.91 354 GLN A CA 1
ATOM 2844 C C . GLN A 1 354 ? -38.103 -11.127 -16.252 1.00 38.91 354 GLN A C 1
ATOM 2846 O O . GLN A 1 354 ? -37.608 -10.295 -17.000 1.00 38.91 354 GLN A O 1
ATOM 2851 N N . GLY A 1 355 ? -37.453 -11.578 -15.152 1.00 35.00 355 GLY A N 1
ATOM 2852 C CA . GLY A 1 355 ? -35.976 -11.605 -14.948 1.00 35.00 355 GLY A CA 1
ATOM 2853 C C . GLY A 1 355 ? -35.432 -11.258 -13.536 1.00 35.00 355 GLY A C 1
ATOM 2854 O O . GLY A 1 355 ? -35.854 -10.268 -12.954 1.00 35.00 355 GLY A O 1
ATOM 2855 N N . MET A 1 356 ? -34.492 -12.077 -13.020 1.00 38.34 356 MET A N 1
ATOM 2856 C CA . MET A 1 356 ? -33.881 -12.103 -11.660 1.00 38.34 356 MET A CA 1
ATOM 2857 C C . MET A 1 356 ? -33.203 -10.797 -11.161 1.00 38.34 356 MET A C 1
ATOM 2859 O O . MET A 1 356 ? -32.687 -10.019 -11.958 1.00 38.34 356 MET A O 1
ATOM 2863 N N . GLN A 1 357 ? -33.170 -10.607 -9.826 1.00 38.06 357 GLN A N 1
ATOM 2864 C CA . GLN A 1 357 ? -32.713 -9.407 -9.090 1.00 38.06 357 GLN A CA 1
ATOM 2865 C C . GLN A 1 357 ? -31.256 -9.490 -8.589 1.00 38.06 357 GLN A C 1
ATOM 2867 O O . GLN A 1 357 ? -30.865 -10.486 -7.985 1.00 38.06 357 GLN A O 1
ATOM 2872 N N . LEU A 1 358 ? -30.497 -8.399 -8.745 1.00 33.38 358 LEU A N 1
ATOM 2873 C CA . LEU A 1 358 ? -29.283 -8.101 -7.971 1.00 33.38 358 LEU A CA 1
ATOM 2874 C C . LEU A 1 358 ? -29.620 -7.018 -6.937 1.00 33.38 358 LEU A C 1
ATOM 2876 O O . LEU A 1 358 ? -30.222 -5.997 -7.276 1.00 33.38 358 LEU A O 1
ATOM 2880 N N . PHE A 1 359 ? -29.261 -7.263 -5.677 1.00 30.94 359 PHE A N 1
ATOM 2881 C CA . PHE A 1 359 ? -29.514 -6.358 -4.560 1.00 30.94 359 PHE A CA 1
ATOM 2882 C C . PHE A 1 359 ? -28.350 -5.373 -4.396 1.00 30.94 359 PHE A C 1
ATOM 2884 O O . PHE A 1 359 ? -27.248 -5.771 -4.034 1.00 30.94 359 PHE A O 1
ATOM 2891 N N . ALA A 1 360 ? -28.621 -4.085 -4.593 1.00 29.41 360 ALA A N 1
ATOM 2892 C CA . ALA A 1 360 ? -27.937 -2.998 -3.900 1.00 29.41 360 ALA A CA 1
ATOM 2893 C C . ALA A 1 360 ? -28.981 -2.359 -2.980 1.00 29.41 360 ALA A C 1
ATOM 2895 O O . ALA A 1 360 ? -30.141 -2.232 -3.381 1.00 29.41 360 ALA A O 1
ATOM 2896 N N . GLN A 1 361 ? -28.598 -2.063 -1.738 1.00 37.34 361 GLN A N 1
ATOM 2897 C CA . GLN A 1 361 ? -29.463 -1.623 -0.636 1.00 37.34 361 GLN A CA 1
ATOM 2898 C C . GLN A 1 361 ? -30.685 -0.800 -1.105 1.00 37.34 361 GLN A C 1
ATOM 2900 O O . GLN A 1 361 ? -30.615 0.395 -1.366 1.00 37.34 361 GLN A O 1
ATOM 2905 N N . GLY A 1 362 ? -31.828 -1.481 -1.246 1.00 40.62 362 GLY A N 1
ATOM 2906 C CA . GLY A 1 362 ? -33.136 -0.876 -1.499 1.00 40.62 362 GLY A CA 1
ATOM 2907 C C . GLY A 1 362 ? -33.457 -0.344 -2.905 1.00 40.62 362 GLY A C 1
ATOM 2908 O O . GLY A 1 362 ? -34.579 0.134 -3.071 1.00 40.62 362 GLY A O 1
ATOM 2909 N N . ARG A 1 363 ? -32.582 -0.405 -3.925 1.00 34.22 363 ARG A N 1
ATOM 2910 C CA . ARG A 1 363 ? -32.907 0.108 -5.282 1.00 34.22 363 ARG A CA 1
ATOM 2911 C C . ARG A 1 363 ? -32.325 -0.767 -6.399 1.00 34.22 363 ARG A C 1
ATOM 2913 O O . ARG A 1 363 ? -31.143 -1.086 -6.412 1.00 34.22 363 ARG A O 1
ATOM 2920 N N . CYS A 1 364 ? -33.183 -1.180 -7.333 1.00 32.06 364 CYS A N 1
ATOM 2921 C CA . CYS A 1 364 ? -32.852 -2.105 -8.419 1.00 32.06 364 CYS A CA 1
ATOM 2922 C C . CYS A 1 364 ? -32.346 -1.344 -9.658 1.00 32.06 364 CYS A C 1
ATOM 2924 O O . CYS A 1 364 ? -33.058 -0.492 -10.182 1.00 32.06 364 CYS A O 1
ATOM 2926 N N . LEU A 1 365 ? -31.153 -1.688 -10.152 1.00 34.16 365 LEU A N 1
ATOM 2927 C CA . LEU A 1 365 ? -30.649 -1.295 -11.473 1.00 34.16 365 LEU A CA 1
ATOM 2928 C C . LEU A 1 365 ? -30.695 -2.527 -12.391 1.00 34.16 365 LEU A C 1
ATOM 2930 O O . LEU A 1 365 ? -30.162 -3.580 -12.038 1.00 34.16 365 LEU A O 1
ATOM 2934 N N . ARG A 1 366 ? -31.332 -2.420 -13.565 1.00 43.44 366 ARG A N 1
ATOM 2935 C CA . ARG A 1 366 ? -31.436 -3.510 -14.553 1.00 43.44 366 ARG A CA 1
ATOM 2936 C C . ARG A 1 366 ? -30.773 -3.093 -15.869 1.00 43.44 366 ARG A C 1
ATOM 2938 O O . ARG A 1 366 ? -31.071 -2.024 -16.388 1.00 43.44 366 ARG A O 1
ATOM 2945 N N . ARG A 1 367 ? -29.883 -3.930 -16.419 1.00 36.38 367 ARG A N 1
ATOM 2946 C CA . ARG A 1 367 ? -29.185 -3.687 -17.699 1.00 36.38 367 ARG A CA 1
ATOM 2947 C C . ARG A 1 367 ? -29.927 -4.350 -18.868 1.00 36.38 367 ARG A C 1
ATOM 2949 O O . ARG A 1 367 ? -30.398 -5.478 -18.733 1.00 36.38 367 ARG A O 1
ATOM 2956 N N . LEU A 1 368 ? -29.987 -3.656 -20.005 1.00 32.50 368 LEU A N 1
ATOM 2957 C CA . LEU A 1 368 ? -30.407 -4.167 -21.316 1.00 32.50 368 LEU A CA 1
ATOM 2958 C C . LEU A 1 368 ? -29.167 -4.599 -22.117 1.00 32.50 368 LEU A C 1
ATOM 2960 O O . LEU A 1 368 ? -28.204 -3.839 -22.205 1.00 32.50 368 LEU A O 1
ATOM 2964 N N . TRP A 1 369 ? -29.215 -5.784 -22.721 1.00 32.00 369 TRP A N 1
ATOM 2965 C CA . TRP A 1 369 ? -28.453 -6.101 -23.933 1.00 32.00 369 TRP A CA 1
ATOM 2966 C C . TRP A 1 369 ? -29.461 -6.174 -25.085 1.00 32.00 369 TRP A C 1
ATOM 2968 O O . TRP A 1 369 ? -30.562 -6.693 -24.882 1.00 32.00 369 TRP A O 1
ATOM 2978 N N . MET A 1 370 ? -29.104 -5.609 -26.242 1.00 33.47 370 MET A N 1
ATOM 2979 C CA . MET A 1 370 ? -29.792 -5.877 -27.512 1.00 33.47 370 MET A CA 1
ATOM 2980 C C . MET A 1 370 ? -29.352 -7.222 -28.073 1.00 33.47 370 MET A C 1
ATOM 2982 O O . MET A 1 370 ? -28.150 -7.538 -27.915 1.00 33.47 370 MET A O 1
#

Sequence (370 aa):
MLEKYRPHLHMTPDSGWMNDPNGLVYFGGQYHQFYQYYPQDTVWGPMHWGHKVSTDLIHWQELEPALYPDESGMCFSGSAIVDTDNVSGLFESGKPGLLAFYTSFIQPKVTLADGSEVEDPIQQQSLAYSQDGINWTKYNDGAPIIPARGNPDFRDPKVLWHEASQAYVMVVSCGQHIEFYRSTNLIDWTLVSEFGYRHGAHSKGPWECPDLFELKVEGKQESRWILVVGIGEGAHCGGAGTQYFIGDFDGERFTNHNHPEEVLWLDFGRDYYATQSFSDIPAEDGRRIVSTWMSNHQYSLELPTKEFRSSMAMPRELFLFESTAGLRVGQRLVAELDSTLQLDTQHLEQTKAQGMQLFAQGRCLRRLWM

Mean predicted aligned error: 6.22 Å

InterPro domains:
  IPR001362 Glycoside hydrolase, family 32 [SM00640] (10-363)
  IPR013148 Glycosyl hydrolase family 32, N-terminal [PF00251] (10-322)
  IPR018053 Glycoside hydrolase, family 32, active site [PS00609] (10-23)
  IPR023296 Glycosyl hydrolase, five-bladed beta-propeller domain superfamily [G3DSA:2.115.10.20] (2-334)
  IPR023296 Glycosyl hydrolase, five-bladed beta-propeller domain superfamily [SSF75005] (3-331)

Nearest PDB structures (foldseek):
  8i12-assembly1_A  TM=8.968E-01  e=1.606E-31  Arthrobacter sp. MN8
  3sc7-assembly1_X  TM=8.880E-01  e=7.058E-30  Aspergillus ficuum
  1w2t-assembly2_B  TM=8.292E-01  e=4.443E-22  Thermotoga maritima MSB8
  1uyp-assembly4_D  TM=8.170E-01  e=2.365E-20  Thermotoga maritima MSB8
  2qqv-assembly1_A  TM=7.412E-01  e=7.799E-19  Arabidopsis thaliana

Secondary structure (DSSP, 8-state):
-PPTT--SSS---SSEEEEEEEEEEEETTEEEEEEEEETT-SS--S-EEEEEEESSSSSPEEEEEEE--BTTBEEEEEEEEEETT-TTS-S-TT--EEEEEEEEEE--EEE-TTS-EEE--EEEEEEEEESSSSS-EEGGGG--SB---S-S-EEEEEEEEEGGGTEEEEEEEETTEEEEEEESSSSS-EEEEEE-TTSS---SSPEEEEEEEEEEBTTSS-EEEEEEEEESS--TTSSSEEEEEEEEE-SS-EEE-S-TT--EES--SSS-EEEEE-B---TTT--EEEEEE-S-TTTTTS-S-SSEE--BPPPEEEEEEEETTEEEEEEEE-THHHHH-------PPP-S-------STT--------

Organism: NCBI:txid1481914

Solvent-accessible surface area (backbone atoms only — not comparable to full-atom values): 20230 Å² total; per-residue (Å²): 130,84,60,76,87,65,65,89,69,35,58,54,61,93,44,8,20,44,56,38,47,17,32,27,22,40,55,99,82,27,42,36,41,26,20,34,22,18,77,90,39,49,47,92,60,80,22,16,26,32,31,33,36,19,78,57,82,62,64,70,46,81,55,71,61,48,42,73,54,55,98,56,20,25,36,45,51,24,20,21,43,71,39,67,83,38,61,66,65,84,51,61,89,96,42,49,28,34,39,36,34,26,13,29,38,36,76,49,78,43,74,45,99,88,70,49,75,44,78,59,56,42,22,19,37,23,42,30,39,17,73,80,75,64,63,58,44,55,40,80,83,43,48,55,59,42,68,63,81,86,50,66,45,33,38,18,33,26,61,46,80,36,76,94,59,72,31,35,34,38,35,29,16,44,34,66,27,36,37,27,26,38,21,84,31,85,54,62,68,42,83,66,36,74,47,40,88,70,42,44,83,78,52,97,56,42,40,35,36,36,31,78,50,78,39,57,30,67,98,53,93,51,67,40,28,35,44,34,36,17,34,60,40,74,25,89,61,41,33,13,16,25,36,47,45,52,25,48,63,75,69,50,51,76,45,70,72,60,61,42,81,58,66,42,62,75,55,70,60,43,46,44,21,33,48,39,55,53,29,68,59,54,76,90,74,63,67,49,40,31,40,23,14,35,41,29,78,81,49,58,84,69,55,94,49,77,59,32,28,60,33,35,42,70,42,27,32,54,46,29,38,82,50,100,89,42,79,43,79,47,78,41,73,45,72,54,51,62,77,71,49,78,74,81,79,73,84,74,81,91,68,98,75,86,83,89,88,67,90,46,97,94,56,81,81,84,88,86,81,134

Radius of gyration: 21.1 Å; Cα contacts (8 Å, |Δi|>4): 949; chains: 1; bounding box: 79×45×50 Å

Foldseek 3Di:
DPFPPDDQFFFFPPFADWAFWAAQADDPQKTKIWTFGDQPHQDDDQTFTWIWIDNQLGDIDGAHTAGGADPQAGWAHAYKAKPQCQLLVPDDHNAIWMKGKTWHKDWDWDQDPVRDTDTDIWTAIFMWIDRVSRHIDTPPNNDGLGGGDPQNQKTYWYWDQDVLVRWIWIWIWGFQKIWIWTDNRVRHIDTQDIDGPQAADDDPGTKDQWEWDKADEPPDRDIWIKIKIKDQADALVTGIFIWMFTAHDNNRDTDGPDDRHDTHGPDNDAFWGNKYWYYPDDVVVVWTKIKTWGHGPVCQRPDPGGGTGTTIDQIWTWHWYQDPVGIHIDTDHRPSVVVVDPPPPDPDDDDPDDDDFDDDPPDTDDDDDD